Protein AF-0000000079838852 (afdb_homodimer)

Sequence (430 aa):
MKICLSNYDTIVLLPRKKFIFHYKNVRWARGRHETYLCFVVKRRVGPDSLTFDFGHLRNRNGCHVEMLFLRYLGALCPGLWGYGAAGERRLSYSITWFCSWSPCANCSIRLAQFLSQMPNLRLRIFVSRLYFCDMEDSRERDGLRMLKKAGVQITVMTYKDFFYCWQTFVARKQSNFKAWDELHQNSVRLARKLHRILQPFETEDLRDAFKLLGLMKICLSNYDTIVLLPRKKFIFHYKNVRWARGRHETYLCFVVKRRVGPDSLTFDFGHLRNRNGCHVEMLFLRYLGALCPGLWGYGAAGERRLSYSITWFCSWSPCANCSIRLAQFLSQMPNLRLRIFVSRLYFCDMEDSRERDGLRMLKKAGVQITVMTYKDFFYCWQTFVARKQSNFKAWDELHQNSVRLARKLHRILQPFETEDLRDAFKLLGL

Foldseek 3Di:
DPPPQPPDPDADFAEPVVLCLLQALDPDNPPNPKKKKKKKKWFDPDPPDIDITIHMDIDDDPRHRLVVVVVCCCVRQPQQVHPPDPPGDRGAMEMEIEISEDDALVSLVVVLVVLLVRVRYAYEYEYSYYDPVPDPPHSRLVSVLSNVVSVYHYAYDAPVNSQVSCVPRYPQPPHHDDDDPCRHVSRVVRRVSNVVSNPDDPVVCVVVVVVVVVD/DPPPFPPDVDADFAEPVVLCLLQALDPDNPPNPKKKKKKKKWFDPDPPDIDITIHMDIDDDPRHRLVVVVVCCCVNQPQQVHPPDPPGDRTAMEMEIEISEDDALVSLVVVLVVLLVRVRYAYEYEYSYYDPVPDPPHSRLVSVLSNVVSVYHYAYDAPVNSQVSCVPRYPQPPHHDDDDPCRHVSRVVRRVSNVVSNPDDPVVCVVVVVVVVVD

Structure (mmCIF, N/CA/C/O backbone):
data_AF-0000000079838852-model_v1
#
loop_
_entity.id
_entity.type
_entity.pdbx_description
1 polymer 'Activation-induced cytidine deaminase'
#
loop_
_atom_site.group_PDB
_atom_site.id
_atom_site.type_symbol
_atom_site.label_atom_id
_atom_site.label_alt_id
_atom_site.label_comp_id
_atom_site.label_asym_id
_atom_site.label_entity_id
_atom_site.label_seq_id
_atom_site.pdbx_PDB_ins_code
_atom_site.Cartn_x
_atom_site.Cartn_y
_atom_site.Cartn_z
_atom_site.occupancy
_atom_site.B_iso_or_equiv
_atom_site.auth_seq_id
_atom_site.auth_comp_id
_atom_site.auth_asym_id
_atom_site.auth_atom_id
_atom_site.pdbx_PDB_model_num
ATOM 1 N N . MET A 1 1 ? 15.312 -20.391 10.656 1 14.8 1 MET A N 1
ATOM 2 C CA . MET A 1 1 ? 15.305 -19.578 9.453 1 14.8 1 MET A CA 1
ATOM 3 C C . MET A 1 1 ? 13.992 -18.812 9.305 1 14.8 1 MET A C 1
ATOM 5 O O . MET A 1 1 ? 12.938 -19.422 9.102 1 14.8 1 MET A O 1
ATOM 9 N N . LYS A 1 2 ? 13.719 -17.828 10.188 1 20.92 2 LYS A N 1
ATOM 10 C CA . LYS A 1 2 ? 12.539 -17.016 10.438 1 20.92 2 LYS A CA 1
ATOM 11 C C . LYS A 1 2 ? 12 -16.422 9.133 1 20.92 2 LYS A C 1
ATOM 13 O O . LYS A 1 2 ? 12.742 -15.773 8.391 1 20.92 2 LYS A O 1
ATOM 18 N N . ILE A 1 3 ? 11.43 -17.203 8.359 1 24.25 3 ILE A N 1
ATOM 19 C CA . ILE A 1 3 ? 10.555 -16.578 7.371 1 24.25 3 ILE A CA 1
ATOM 20 C C . ILE A 1 3 ? 10.094 -15.211 7.879 1 24.25 3 ILE A C 1
ATOM 22 O O . ILE A 1 3 ? 9.719 -15.07 9.047 1 24.25 3 ILE A O 1
ATOM 26 N N . CYS A 1 4 ? 10.656 -14.219 7.582 1 28.41 4 CYS A N 1
ATOM 27 C CA . CYS A 1 4 ? 10.43 -12.906 8.172 1 28.41 4 CYS A CA 1
ATOM 28 C C . CYS A 1 4 ? 8.938 -12.594 8.242 1 28.41 4 CYS A C 1
ATOM 30 O O . CYS A 1 4 ? 8.383 -11.969 7.336 1 28.41 4 CYS A O 1
ATOM 32 N N . LEU A 1 5 ? 8.047 -13.672 8.422 1 31.38 5 LEU A N 1
ATOM 33 C CA . LEU A 1 5 ? 6.68 -13.516 8.914 1 31.38 5 LEU A CA 1
ATOM 34 C C . LEU A 1 5 ? 6.629 -12.539 10.078 1 31.38 5 LEU A C 1
ATOM 36 O O . LEU A 1 5 ? 7.332 -12.719 11.078 1 31.38 5 LEU A O 1
ATOM 40 N N . SER A 1 6 ? 6.66 -11.406 9.93 1 31.97 6 SER A N 1
ATOM 41 C CA . SER A 1 6 ? 6.723 -10.383 10.969 1 31.97 6 SER A CA 1
ATOM 42 C C . SER A 1 6 ? 5.766 -10.695 12.117 1 31.97 6 SER A C 1
ATOM 44 O O . SER A 1 6 ? 4.551 -10.539 11.977 1 31.97 6 SER A O 1
ATOM 46 N N . ASN A 1 7 ? 5.648 -11.961 12.523 1 35.31 7 ASN A N 1
ATOM 47 C CA . ASN A 1 7 ? 5.062 -11.805 13.844 1 35.31 7 ASN A CA 1
ATOM 48 C C . ASN A 1 7 ? 5.48 -10.484 14.484 1 35.31 7 ASN A C 1
ATOM 50 O O . ASN A 1 7 ? 4.723 -9.891 15.258 1 35.31 7 ASN A O 1
ATOM 54 N N . TYR A 1 8 ? 6.887 -10.594 15.07 1 38.03 8 TYR A N 1
ATOM 55 C CA . TYR A 1 8 ? 7.484 -9.406 15.664 1 38.03 8 TYR A CA 1
ATOM 56 C C . TYR A 1 8 ? 7.605 -8.281 14.648 1 38.03 8 TYR A C 1
ATOM 58 O O . TYR A 1 8 ? 7.68 -8.531 13.438 1 38.03 8 TYR A O 1
ATOM 66 N N . ASP A 1 9 ? 7.309 -6.945 15.023 1 53.94 9 ASP A N 1
ATOM 67 C CA . ASP A 1 9 ? 7.18 -5.57 14.547 1 53.94 9 ASP A CA 1
ATOM 68 C C . ASP A 1 9 ? 8.18 -5.281 13.43 1 53.94 9 ASP A C 1
ATOM 70 O O . ASP A 1 9 ? 8.211 -4.172 12.891 1 53.94 9 ASP A O 1
ATOM 74 N N . THR A 1 10 ? 8.984 -6.438 13.047 1 59.09 10 THR A N 1
ATOM 75 C CA . THR A 1 10 ? 10.039 -6.031 12.125 1 59.09 10 THR A CA 1
ATOM 76 C C . THR A 1 10 ? 9.844 -6.695 10.758 1 59.09 10 THR A C 1
ATOM 78 O O . THR A 1 10 ? 9.656 -7.91 10.68 1 59.09 10 THR A O 1
ATOM 81 N N . ILE A 1 11 ? 9.719 -6.059 9.672 1 69.69 11 ILE A N 1
ATOM 82 C CA . ILE A 1 11 ? 9.602 -6.52 8.297 1 69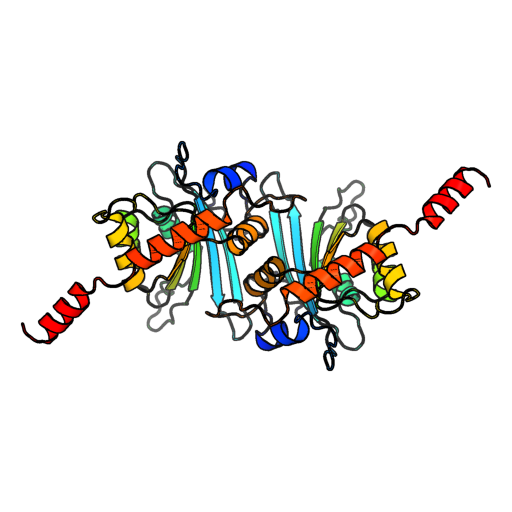.69 11 ILE A CA 1
ATOM 83 C C . ILE A 1 11 ? 10.922 -6.289 7.562 1 69.69 11 ILE A C 1
ATOM 85 O O . ILE A 1 11 ? 11.547 -5.238 7.719 1 69.69 11 ILE A O 1
ATOM 89 N N . VAL A 1 12 ? 11.344 -7.398 6.898 1 78.19 12 VAL A N 1
ATOM 90 C CA . VAL A 1 12 ? 12.484 -7.23 6.012 1 78.19 12 VAL A CA 1
ATOM 91 C C . VAL A 1 12 ? 12.016 -6.715 4.652 1 78.19 12 VAL A C 1
ATOM 93 O O . VAL A 1 12 ? 11.094 -7.277 4.055 1 78.19 12 VAL A O 1
ATOM 96 N N . LEU A 1 13 ? 12.617 -5.695 4.211 1 87.44 13 LEU A N 1
ATOM 97 C CA . LEU A 1 13 ? 12.211 -5.059 2.961 1 87.44 13 LEU A CA 1
ATOM 98 C C . LEU A 1 13 ? 13.109 -5.496 1.81 1 87.44 13 LEU A C 1
ATOM 100 O O . LEU A 1 13 ? 14.258 -5.895 2.027 1 87.44 13 LEU A O 1
ATOM 104 N N . LEU A 1 14 ? 12.547 -5.512 0.671 1 92.06 14 LEU A N 1
ATOM 105 C CA . LEU A 1 14 ? 13.273 -5.812 -0.558 1 92.06 14 LEU A CA 1
ATOM 106 C C . LEU A 1 14 ? 14.195 -4.656 -0.941 1 92.06 14 LEU A C 1
ATOM 108 O O . LEU A 1 14 ? 13.766 -3.502 -0.978 1 92.06 14 LEU A O 1
ATOM 112 N N . PRO A 1 15 ? 15.508 -4.949 -1.166 1 91.12 15 PRO A N 1
ATOM 113 C CA . PRO A 1 15 ? 16.375 -3.871 -1.651 1 91.12 15 PRO A CA 1
ATOM 114 C C . PRO A 1 15 ? 15.883 -3.268 -2.965 1 91.12 15 PRO A C 1
ATOM 116 O O . PRO A 1 15 ? 15.375 -3.986 -3.83 1 91.12 15 PRO A O 1
ATOM 119 N N . ARG A 1 16 ? 16.172 -1.96 -3.178 1 93.31 16 ARG A N 1
ATOM 120 C CA . ARG A 1 16 ? 15.688 -1.196 -4.324 1 93.31 16 ARG A CA 1
ATOM 121 C C . ARG A 1 16 ? 16.156 -1.813 -5.633 1 93.31 16 ARG A C 1
ATOM 123 O O . ARG A 1 16 ? 15.359 -2.055 -6.539 1 93.31 16 ARG A O 1
ATOM 130 N N . LYS A 1 17 ? 17.391 -2.096 -5.738 1 93.81 17 LYS A N 1
ATOM 131 C CA . LYS A 1 17 ? 17.969 -2.598 -6.98 1 93.81 17 LYS A CA 1
ATOM 132 C C . LYS A 1 17 ? 17.406 -3.971 -7.336 1 93.81 17 LYS A C 1
ATOM 134 O O . LYS A 1 17 ? 17.172 -4.266 -8.508 1 93.81 17 LYS A O 1
ATOM 139 N N . LYS A 1 18 ? 17.234 -4.777 -6.332 1 94.31 18 LYS A N 1
ATOM 140 C CA . LYS A 1 18 ? 16.688 -6.109 -6.57 1 94.31 18 LYS A CA 1
ATOM 141 C C . LYS A 1 18 ? 15.242 -6.031 -7.07 1 94.31 18 LYS A C 1
ATOM 143 O O . LYS A 1 18 ? 14.859 -6.754 -7.992 1 94.31 18 LYS A O 1
ATOM 148 N N . PHE A 1 19 ? 14.547 -5.156 -6.457 1 96.75 19 PHE A N 1
ATOM 149 C CA . PHE A 1 19 ? 13.164 -5.004 -6.895 1 96.75 19 PHE A CA 1
ATOM 150 C C . PHE A 1 19 ? 13.109 -4.555 -8.352 1 96.75 19 PHE A C 1
ATOM 152 O O . PHE A 1 19 ? 12.422 -5.172 -9.172 1 96.75 19 PHE A O 1
ATOM 159 N N . ILE A 1 20 ? 13.836 -3.504 -8.664 1 96.75 20 ILE A N 1
ATOM 160 C CA . ILE A 1 20 ? 13.789 -2.945 -10.016 1 96.75 20 ILE A CA 1
ATOM 161 C C . ILE A 1 20 ? 14.258 -3.994 -11.023 1 96.75 20 ILE A C 1
ATOM 163 O O . ILE A 1 20 ? 13.602 -4.215 -12.047 1 96.75 20 ILE A O 1
ATOM 167 N N . PHE A 1 21 ? 15.258 -4.676 -10.695 1 97.06 21 PHE A N 1
ATOM 168 C CA . PHE A 1 21 ? 15.82 -5.637 -11.633 1 97.06 21 PHE A CA 1
ATOM 169 C C . PHE A 1 21 ? 14.852 -6.789 -11.883 1 97.06 21 PHE A C 1
ATOM 171 O O . PHE A 1 21 ? 14.578 -7.137 -13.031 1 97.06 21 PHE A O 1
ATOM 178 N N . HIS A 1 22 ? 14.297 -7.324 -10.875 1 97.19 22 HIS A N 1
ATOM 179 C CA . HIS A 1 22 ? 13.539 -8.562 -11.016 1 97.19 22 HIS A CA 1
ATOM 180 C C . HIS A 1 22 ? 12.086 -8.289 -11.391 1 97.19 22 HIS A C 1
ATOM 182 O O . HIS A 1 22 ? 11.422 -9.141 -11.992 1 97.19 22 HIS A O 1
ATOM 188 N N . TYR A 1 23 ? 11.57 -7.094 -11.156 1 97.94 23 TYR A N 1
ATOM 189 C CA . TYR A 1 23 ? 10.164 -6.828 -11.422 1 97.94 23 TYR A CA 1
ATOM 190 C C . TYR A 1 23 ? 9.992 -6.055 -12.727 1 97.94 23 TYR A C 1
ATOM 192 O O . TYR A 1 23 ? 8.875 -5.914 -13.227 1 97.94 23 TYR A O 1
ATOM 200 N N . LYS A 1 24 ? 11.047 -5.578 -13.266 1 97.69 24 LYS A N 1
ATOM 201 C CA . LYS A 1 24 ? 10.914 -4.875 -14.531 1 97.69 24 LYS A CA 1
ATOM 202 C C . LYS A 1 24 ? 10.273 -5.766 -15.594 1 97.69 24 LYS A C 1
ATOM 204 O O . LYS A 1 24 ? 10.758 -6.867 -15.859 1 97.69 24 LYS A O 1
ATOM 209 N N . ASN A 1 25 ? 9.18 -5.25 -16.156 1 97.75 25 ASN A N 1
ATOM 210 C CA . ASN A 1 25 ? 8.391 -6.078 -17.062 1 97.75 25 ASN A CA 1
ATOM 211 C C . ASN A 1 25 ? 8.914 -5.996 -18.5 1 97.75 25 ASN A C 1
ATOM 213 O O . ASN A 1 25 ? 8.133 -5.793 -19.438 1 97.75 25 ASN A O 1
ATOM 217 N N . VAL A 1 26 ? 10.148 -6.234 -18.625 1 94.75 26 VAL A N 1
ATOM 218 C CA . VAL A 1 26 ? 10.773 -6.18 -19.938 1 94.75 26 VAL A CA 1
ATOM 219 C C . VAL A 1 26 ? 10.422 -7.43 -20.734 1 94.75 26 VAL A C 1
ATOM 221 O O . VAL A 1 26 ? 10.109 -8.477 -20.156 1 94.75 26 VAL A O 1
ATOM 224 N N . ARG A 1 27 ? 10.469 -7.32 -22.016 1 87.88 27 ARG A N 1
ATOM 225 C CA . ARG A 1 27 ? 10.125 -8.422 -22.906 1 87.88 27 ARG A CA 1
ATOM 226 C C . ARG A 1 27 ? 11.117 -9.57 -22.766 1 87.88 27 ARG A C 1
ATOM 228 O O . ARG A 1 27 ? 10.719 -10.734 -22.688 1 87.88 27 ARG A O 1
ATOM 235 N N . TRP A 1 28 ? 12.383 -9.211 -22.828 1 87.12 28 TRP A N 1
ATOM 236 C CA . TRP A 1 28 ? 13.438 -10.211 -22.703 1 87.12 28 TRP A CA 1
ATOM 237 C C . TRP A 1 28 ? 14.141 -10.086 -21.359 1 87.12 2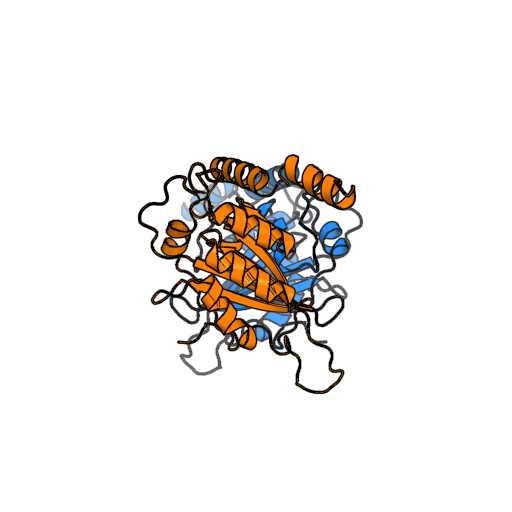8 TRP A C 1
ATOM 239 O O . TRP A 1 28 ? 15.102 -9.328 -21.219 1 87.12 28 TRP A O 1
ATOM 249 N N . ALA A 1 29 ? 13.672 -10.758 -20.438 1 89.19 29 ALA A N 1
ATOM 250 C CA . ALA A 1 29 ? 14.172 -10.695 -19.078 1 89.19 29 ALA A CA 1
ATOM 251 C C . ALA A 1 29 ? 15.328 -11.68 -18.859 1 89.19 29 ALA A C 1
ATOM 253 O O . ALA A 1 29 ? 15.227 -12.609 -18.062 1 89.19 29 ALA A O 1
ATOM 254 N N . ARG A 1 30 ? 16.422 -11.375 -19.422 1 88.44 30 ARG A N 1
ATOM 255 C CA . ARG A 1 30 ? 17.594 -12.234 -19.328 1 88.44 30 ARG A CA 1
ATOM 256 C C . ARG A 1 30 ? 18.297 -12.062 -18 1 88.44 30 ARG A C 1
ATOM 258 O O . ARG A 1 30 ? 18.344 -10.961 -17.453 1 88.44 30 ARG A O 1
ATOM 265 N N . GLY A 1 31 ? 18.797 -13.062 -17.422 1 90.31 31 GLY A N 1
ATOM 266 C CA . GLY A 1 31 ? 19.656 -13.008 -16.25 1 90.31 31 GLY A CA 1
ATOM 267 C C . GLY A 1 31 ? 18.859 -13.016 -14.945 1 90.31 31 GLY A C 1
ATOM 268 O O . GLY A 1 31 ? 19.438 -12.875 -13.867 1 90.31 31 GLY A O 1
ATOM 269 N N . ARG A 1 32 ? 17.594 -13.094 -15.039 1 90.12 32 ARG A N 1
ATOM 270 C CA . ARG A 1 32 ? 16.75 -13.086 -13.844 1 90.12 32 ARG A CA 1
ATOM 271 C C . ARG A 1 32 ? 16.516 -14.508 -13.336 1 90.12 32 ARG A C 1
ATOM 273 O O . ARG A 1 32 ? 15.414 -15.047 -13.461 1 90.12 32 ARG A O 1
ATOM 280 N N . HIS A 1 33 ? 17.438 -15.008 -12.516 1 89 33 HIS A N 1
ATOM 281 C CA . HIS A 1 33 ? 17.422 -16.391 -12.047 1 89 33 HIS A CA 1
ATOM 282 C C . HIS A 1 33 ? 16.609 -16.531 -10.766 1 89 33 HIS A C 1
ATOM 284 O O . HIS A 1 33 ? 16.359 -17.641 -10.305 1 89 33 HIS A O 1
ATOM 290 N N . GLU A 1 34 ? 16.25 -15.414 -10.266 1 93.19 34 GLU A N 1
ATOM 291 C CA . GLU A 1 34 ? 15.438 -15.414 -9.055 1 93.19 34 GLU A CA 1
ATOM 292 C C . GLU A 1 34 ? 14.016 -14.953 -9.344 1 93.19 34 GLU A C 1
ATOM 294 O O . GLU A 1 34 ? 13.797 -14.062 -10.164 1 93.19 34 GLU A O 1
ATOM 299 N N . THR A 1 35 ? 13.109 -15.695 -8.75 1 95.81 35 THR A N 1
ATOM 300 C CA . THR A 1 35 ? 11.711 -15.281 -8.805 1 95.81 35 THR A CA 1
ATOM 301 C C . THR A 1 35 ? 11.258 -14.742 -7.449 1 95.81 35 THR A C 1
ATOM 303 O O . THR A 1 35 ? 11.438 -15.398 -6.422 1 95.81 35 THR A O 1
ATOM 306 N N . TYR A 1 36 ? 10.719 -13.547 -7.527 1 96.75 36 TYR A N 1
ATOM 307 C CA . TYR A 1 36 ? 10.289 -12.883 -6.297 1 96.75 36 TYR A CA 1
ATOM 308 C C . TYR A 1 36 ? 8.773 -12.883 -6.184 1 96.75 36 TYR A C 1
ATOM 310 O O . TYR A 1 36 ? 8.07 -12.773 -7.191 1 96.75 36 TYR A O 1
ATOM 318 N N . LEU A 1 37 ? 8.312 -13.023 -4.922 1 97 37 LEU A N 1
ATOM 319 C CA . LEU A 1 37 ? 6.898 -13 -4.574 1 97 37 LEU A CA 1
ATOM 320 C C . LEU A 1 37 ? 6.652 -12.125 -3.354 1 97 37 LEU A C 1
ATOM 322 O O . LEU A 1 37 ? 7.066 -12.469 -2.242 1 97 37 LEU A O 1
ATOM 326 N N . CYS A 1 38 ? 6.086 -10.906 -3.588 1 95.62 38 CYS A N 1
ATOM 327 C CA . CYS A 1 38 ? 5.57 -10.102 -2.49 1 95.62 38 CYS A CA 1
ATOM 328 C C . CYS A 1 38 ? 4.125 -10.469 -2.174 1 95.62 38 CYS A C 1
ATOM 330 O O . CYS A 1 38 ? 3.344 -10.766 -3.08 1 95.62 38 CYS A O 1
ATOM 332 N N . PHE A 1 39 ? 3.791 -10.461 -0.847 1 94.19 39 PHE A N 1
ATOM 333 C CA . PHE A 1 39 ? 2.443 -10.93 -0.539 1 94.19 39 PHE A CA 1
ATOM 334 C C . PHE A 1 39 ? 1.817 -10.086 0.562 1 94.19 39 PHE A C 1
ATOM 336 O O . PHE A 1 39 ? 2.527 -9.492 1.379 1 94.19 39 PHE A O 1
ATOM 343 N N . VAL A 1 40 ? 0.537 -10.023 0.488 1 90.62 40 VAL A N 1
ATOM 344 C CA . VAL A 1 40 ? -0.306 -9.484 1.552 1 90.62 40 VAL A CA 1
ATOM 345 C C . VAL A 1 40 ? -1.332 -10.531 1.977 1 90.62 40 VAL A C 1
ATOM 347 O O . VAL A 1 40 ? -1.985 -11.148 1.132 1 90.62 40 VAL A O 1
ATOM 350 N N . VAL A 1 41 ? -1.404 -10.805 3.254 1 90.38 41 VAL A N 1
ATOM 351 C CA . VAL A 1 41 ? -2.389 -11.711 3.832 1 90.38 41 VAL A CA 1
ATOM 352 C C . VAL A 1 41 ? -3.377 -10.922 4.691 1 90.38 41 VAL A C 1
ATOM 354 O O . VAL A 1 41 ? -2.977 -10.211 5.613 1 90.38 41 VAL A O 1
ATOM 357 N N . LYS A 1 42 ? -4.598 -11.07 4.332 1 87.5 42 LYS A N 1
ATOM 358 C CA . LYS A 1 42 ? -5.629 -10.352 5.07 1 87.5 42 LYS A CA 1
ATOM 359 C C . LYS A 1 42 ? -6.672 -11.312 5.641 1 87.5 42 LYS A C 1
ATOM 361 O O . LYS A 1 42 ? -7.047 -12.289 4.988 1 87.5 42 LYS A O 1
ATOM 366 N N . ARG A 1 43 ? -7.137 -10.969 6.84 1 87.69 43 ARG A N 1
ATOM 367 C CA . ARG A 1 43 ? -8.242 -11.672 7.473 1 87.69 43 ARG A CA 1
ATOM 368 C C . ARG A 1 43 ? -9.242 -10.688 8.078 1 87.69 43 ARG A C 1
ATOM 370 O O . ARG A 1 43 ? -8.867 -9.82 8.875 1 87.69 43 ARG A O 1
ATOM 377 N N . ARG A 1 44 ? -10.414 -10.898 7.73 1 82.19 44 ARG A N 1
ATOM 378 C CA . ARG A 1 44 ? -11.461 -10.07 8.312 1 82.19 44 ARG A CA 1
ATOM 379 C C . ARG A 1 44 ? -11.828 -10.547 9.711 1 82.19 44 ARG A C 1
ATOM 381 O O . ARG A 1 44 ? -12.062 -11.742 9.922 1 82.19 44 ARG A O 1
ATOM 388 N N . VAL A 1 45 ? -11.734 -9.672 10.664 1 81.25 45 VAL A N 1
ATOM 389 C CA . VAL A 1 45 ? -12.078 -9.992 12.047 1 81.25 45 VAL A CA 1
ATOM 390 C C . VAL A 1 45 ? -13.461 -9.438 12.375 1 81.25 45 VAL A C 1
ATOM 392 O O . VAL A 1 45 ? -14.172 -9.977 13.234 1 81.25 45 VAL A O 1
ATOM 395 N N . GLY A 1 46 ? -13.867 -8.352 11.75 1 78 46 GLY A N 1
ATOM 396 C CA . GLY A 1 46 ? -15.164 -7.707 11.875 1 78 46 GLY A CA 1
ATOM 397 C C . GLY A 1 46 ? -15.57 -6.938 10.633 1 78 46 GLY A C 1
ATOM 398 O O . GLY A 1 46 ? -14.914 -7.031 9.594 1 78 46 GLY A O 1
ATOM 399 N N . PRO A 1 47 ? -16.719 -6.289 10.719 1 73.75 47 PRO A N 1
ATOM 400 C CA . PRO A 1 47 ? -17.203 -5.582 9.531 1 73.75 47 PRO A CA 1
ATOM 401 C C . PRO A 1 47 ? -16.203 -4.551 9.008 1 73.75 47 PRO A C 1
ATOM 403 O O . PRO A 1 47 ? -16.078 -4.371 7.793 1 73.75 47 PRO A O 1
ATOM 406 N N . ASP A 1 48 ? -15.516 -3.916 9.961 1 72.06 48 ASP A N 1
ATOM 407 C CA . ASP A 1 48 ? -14.578 -2.881 9.547 1 72.06 48 ASP A CA 1
ATOM 408 C C . ASP A 1 48 ? -13.211 -3.092 10.18 1 72.06 48 ASP A C 1
ATOM 410 O O . ASP A 1 48 ? -12.469 -2.131 10.414 1 72.06 48 ASP A O 1
ATOM 414 N N . SER A 1 49 ? -13 -4.32 10.5 1 75.81 49 SER A N 1
ATOM 415 C CA . SER A 1 49 ? -11.711 -4.605 11.125 1 75.81 49 SER A CA 1
ATOM 416 C C . SER A 1 49 ? -11.039 -5.816 10.484 1 75.81 49 SER A C 1
ATOM 418 O O . SER A 1 49 ? -11.711 -6.785 10.125 1 75.81 49 SER A O 1
ATOM 420 N N . LEU A 1 50 ? -9.789 -5.609 10.289 1 76.5 50 LEU A N 1
ATOM 421 C CA . LEU A 1 50 ? -9.047 -6.715 9.688 1 76.5 50 LEU A CA 1
ATOM 422 C C . LEU A 1 50 ? -7.652 -6.824 10.297 1 76.5 50 LEU A C 1
ATOM 424 O O . LEU A 1 50 ? -7.168 -5.883 10.922 1 76.5 50 LEU A O 1
ATOM 428 N N . THR A 1 51 ? -7.168 -8.062 10.188 1 76.19 51 THR A N 1
ATOM 429 C CA . THR A 1 51 ? -5.738 -8.25 10.406 1 76.19 51 THR A CA 1
ATOM 430 C C . THR A 1 51 ? -5.004 -8.398 9.078 1 76.19 51 THR A C 1
ATOM 432 O O . THR A 1 51 ? -5.605 -8.766 8.07 1 76.19 51 THR A O 1
ATOM 435 N N . PHE A 1 52 ? -3.834 -7.93 9.094 1 77.69 52 PHE A N 1
ATOM 436 C CA . PHE A 1 52 ? -3.082 -8.109 7.859 1 77.69 52 PHE A CA 1
ATOM 437 C C . PHE A 1 52 ? -1.616 -8.398 8.156 1 77.69 52 PHE A C 1
ATOM 439 O O . PHE A 1 52 ? -1.1 -8.008 9.203 1 77.69 52 PHE A O 1
ATOM 446 N N . ASP A 1 53 ? -1.055 -9.195 7.305 1 79.94 53 ASP A N 1
ATOM 447 C CA . ASP A 1 53 ? 0.371 -9.508 7.25 1 79.94 53 ASP A CA 1
ATOM 448 C C . ASP A 1 53 ? 0.91 -9.359 5.832 1 79.94 53 ASP A C 1
ATOM 450 O O . ASP A 1 53 ? 0.149 -9.422 4.863 1 79.94 53 ASP A O 1
ATOM 454 N N . PHE A 1 54 ? 2.184 -8.938 5.77 1 85.44 54 PHE A N 1
ATOM 455 C CA . PHE A 1 54 ? 2.766 -8.844 4.438 1 85.44 54 PHE A CA 1
ATOM 456 C C . PHE A 1 54 ? 4.25 -9.188 4.469 1 85.44 54 PHE A C 1
ATOM 458 O O . PHE A 1 54 ? 4.855 -9.242 5.543 1 85.44 54 PHE A O 1
ATOM 465 N N . GLY A 1 55 ? 4.785 -9.477 3.375 1 88.19 55 GLY A N 1
ATOM 466 C CA . GLY A 1 55 ? 6.191 -9.82 3.223 1 88.19 55 GLY A CA 1
ATOM 467 C C . GLY A 1 55 ? 6.566 -10.18 1.798 1 88.19 55 GLY A C 1
ATOM 468 O O . GLY A 1 55 ? 5.84 -9.852 0.857 1 88.19 55 GLY A O 1
ATOM 469 N N . HIS A 1 56 ? 7.77 -10.656 1.686 1 92.19 56 HIS A N 1
ATOM 470 C CA . HIS A 1 56 ? 8.219 -11.133 0.381 1 92.19 56 HIS A CA 1
ATOM 471 C C . HIS A 1 56 ? 9.062 -12.391 0.514 1 92.19 56 HIS A C 1
ATOM 473 O O . HIS A 1 56 ? 9.602 -12.672 1.587 1 92.19 56 HIS A O 1
ATOM 479 N N . LEU A 1 57 ? 9.047 -13.188 -0.551 1 93.38 57 LEU A N 1
ATOM 480 C CA . LEU A 1 57 ? 9.836 -14.414 -0.671 1 93.38 57 LEU A CA 1
ATOM 481 C C . LEU A 1 57 ? 10.539 -14.477 -2.021 1 93.38 57 LEU A C 1
ATOM 483 O O . LEU A 1 57 ? 10.211 -13.711 -2.936 1 93.38 57 LEU A O 1
ATOM 487 N N . ARG A 1 58 ? 11.562 -15.234 -2.086 1 94.56 58 ARG A N 1
ATOM 488 C CA . ARG A 1 58 ? 12.203 -15.594 -3.348 1 94.56 58 ARG A CA 1
ATOM 489 C C . ARG A 1 58 ? 12.477 -17.094 -3.41 1 94.56 58 ARG A C 1
ATOM 491 O O . ARG A 1 58 ? 12.555 -17.766 -2.377 1 94.56 58 ARG A O 1
ATOM 498 N N . ASN A 1 59 ? 12.539 -17.609 -4.656 1 93.75 59 ASN A N 1
ATOM 499 C CA . ASN A 1 59 ? 12.867 -19.016 -4.785 1 93.75 59 ASN A CA 1
ATOM 500 C C . ASN A 1 59 ? 14.195 -19.359 -4.113 1 93.75 59 ASN A C 1
ATOM 502 O O . ASN A 1 59 ? 15.062 -18.5 -3.994 1 93.75 59 ASN A O 1
ATOM 506 N N . ARG A 1 60 ? 14.203 -20.562 -3.549 1 90.38 60 ARG A N 1
ATOM 507 C CA . ARG A 1 60 ? 15.391 -21.031 -2.852 1 90.38 60 ARG A CA 1
ATOM 508 C C . ARG A 1 60 ? 15.664 -22.5 -3.164 1 90.38 60 ARG A C 1
ATOM 510 O O . ARG A 1 60 ? 14.75 -23.328 -3.125 1 90.38 60 ARG A O 1
ATOM 517 N N . ASN A 1 61 ? 16.938 -22.766 -3.371 1 85.62 61 ASN A N 1
ATOM 518 C CA . ASN A 1 61 ? 17.438 -24.141 -3.414 1 85.62 61 ASN A CA 1
ATOM 519 C C . ASN A 1 61 ? 16.531 -25.031 -4.266 1 85.62 61 ASN A C 1
ATOM 521 O O . ASN A 1 61 ? 16.125 -26.109 -3.832 1 85.62 61 ASN A O 1
ATOM 525 N N . GLY A 1 62 ? 16.125 -24.594 -5.391 1 86.88 62 GLY A N 1
ATOM 526 C CA . GLY A 1 62 ? 15.344 -25.422 -6.293 1 86.88 62 GLY A CA 1
ATOM 527 C C . GLY A 1 62 ? 13.859 -25.422 -5.98 1 86.88 62 GLY A C 1
ATOM 528 O O . GLY A 1 62 ? 13.07 -26.062 -6.684 1 86.88 62 GLY A O 1
ATOM 529 N N . CYS A 1 63 ? 13.477 -24.844 -4.914 1 92.81 63 CYS A N 1
ATOM 530 C CA . CYS A 1 63 ? 12.062 -24.703 -4.578 1 92.81 63 CYS A CA 1
ATOM 531 C C . CYS A 1 63 ? 11.484 -23.422 -5.156 1 92.81 63 CYS A C 1
ATOM 533 O O . CYS A 1 63 ? 11.992 -22.328 -4.895 1 92.81 63 CYS A O 1
ATOM 535 N N . HIS A 1 64 ? 10.469 -23.625 -5.953 1 97.38 64 HIS A N 1
ATOM 536 C CA . HIS A 1 64 ? 9.812 -22.453 -6.52 1 97.38 64 HIS A CA 1
ATOM 537 C C . HIS A 1 64 ? 9.094 -21.641 -5.441 1 97.38 64 HIS A C 1
ATOM 539 O O . HIS A 1 64 ? 8.625 -22.203 -4.449 1 97.38 64 HIS A O 1
ATOM 545 N N . VAL A 1 65 ? 9.07 -20.359 -5.672 1 97.25 65 VAL A N 1
ATOM 546 C CA . VAL A 1 65 ? 8.641 -19.438 -4.621 1 97.25 65 VAL A CA 1
ATOM 547 C C . VAL A 1 65 ? 7.176 -19.703 -4.273 1 97.25 65 VAL A C 1
ATOM 549 O O . VAL A 1 65 ? 6.77 -19.562 -3.115 1 97.25 65 VAL A O 1
ATOM 552 N N . GLU A 1 66 ? 6.375 -20.109 -5.285 1 97.62 66 GLU A N 1
ATOM 553 C CA . GLU A 1 66 ? 4.969 -20.438 -5.051 1 97.62 66 GLU A CA 1
ATOM 554 C C . GLU A 1 66 ? 4.82 -21.578 -4.047 1 97.62 66 GLU A C 1
ATOM 556 O O . GLU A 1 66 ? 3.992 -21.5 -3.137 1 97.62 66 GLU A O 1
ATOM 561 N N . MET A 1 67 ? 5.672 -22.562 -4.223 1 97.12 67 MET A N 1
ATOM 562 C CA . MET A 1 67 ? 5.645 -23.719 -3.322 1 97.12 67 MET A CA 1
ATOM 563 C C . MET A 1 67 ? 6.191 -23.344 -1.949 1 97.12 67 MET A C 1
ATOM 565 O O . MET A 1 67 ? 5.695 -23.828 -0.928 1 97.12 67 MET A O 1
ATOM 569 N N . LEU A 1 68 ? 7.18 -22.578 -1.981 1 95.25 68 LEU A N 1
ATOM 570 C CA . LEU A 1 68 ? 7.734 -22.094 -0.718 1 95.25 68 LEU A CA 1
ATOM 571 C C . LEU A 1 68 ? 6.68 -21.344 0.09 1 95.25 68 LEU A C 1
ATOM 573 O O . LEU A 1 68 ? 6.574 -21.531 1.305 1 95.25 68 LEU A O 1
ATOM 577 N N . PHE A 1 69 ? 5.895 -20.516 -0.512 1 96 69 PHE A N 1
ATOM 578 C CA . PHE A 1 69 ? 4.832 -19.797 0.174 1 96 69 PHE A CA 1
ATOM 579 C C . PHE A 1 69 ? 3.848 -20.75 0.823 1 96 69 PHE A C 1
ATOM 581 O O . PHE A 1 69 ? 3.439 -20.562 1.969 1 96 69 PHE A O 1
ATOM 588 N N . LEU A 1 70 ? 3.514 -21.781 0.054 1 95.5 70 LEU A N 1
ATOM 589 C CA . LEU A 1 70 ? 2.551 -22.75 0.58 1 95.5 70 LEU A CA 1
ATOM 590 C C . LEU A 1 70 ? 3.08 -23.406 1.851 1 95.5 70 LEU A C 1
ATOM 592 O O . LEU A 1 70 ? 2.307 -23.719 2.754 1 95.5 70 LEU A O 1
ATOM 596 N N . ARG A 1 71 ? 4.359 -23.484 1.934 1 92.31 71 ARG A N 1
ATOM 597 C CA . ARG A 1 71 ? 4.957 -24.062 3.131 1 92.31 71 ARG A CA 1
ATOM 598 C C . ARG A 1 71 ? 4.762 -23.156 4.34 1 92.31 71 ARG A C 1
ATOM 600 O O . ARG A 1 71 ? 4.699 -23.625 5.477 1 92.31 71 ARG A O 1
ATOM 607 N N . TYR A 1 72 ? 4.652 -21.906 4.094 1 91.19 72 TYR A N 1
ATOM 608 C CA . TYR A 1 72 ? 4.527 -20.938 5.18 1 91.19 72 TYR A CA 1
ATOM 609 C C . TYR A 1 72 ? 3.064 -20.594 5.445 1 91.19 72 TYR A C 1
ATOM 611 O O . TYR A 1 72 ? 2.756 -19.812 6.348 1 91.19 72 TYR A O 1
ATOM 619 N N . LEU A 1 73 ? 2.178 -21.188 4.727 1 93.31 73 LEU A N 1
ATOM 620 C CA . LEU A 1 73 ? 0.771 -20.812 4.777 1 93.31 73 LEU A CA 1
ATOM 621 C C . LEU A 1 73 ? 0.198 -21.031 6.172 1 93.31 73 LEU A C 1
ATOM 623 O O . LEU A 1 73 ? -0.574 -20.203 6.668 1 93.31 73 LEU A O 1
ATOM 627 N N . GLY A 1 74 ? 0.565 -22.109 6.824 1 87.69 74 GLY A N 1
ATOM 628 C CA . GLY A 1 74 ? 0.085 -22.375 8.172 1 87.69 74 GLY A CA 1
ATOM 629 C C . GLY A 1 74 ? 0.465 -21.297 9.172 1 87.69 74 GLY A C 1
ATOM 630 O O . GLY A 1 74 ? -0.334 -20.938 10.039 1 87.69 74 GLY A O 1
ATOM 631 N N . ALA A 1 75 ? 1.672 -20.812 9.039 1 86.62 75 ALA A N 1
ATOM 632 C CA . ALA A 1 75 ? 2.146 -19.75 9.938 1 86.62 75 ALA A CA 1
ATOM 633 C C . ALA A 1 75 ? 1.515 -18.406 9.594 1 86.62 75 ALA A C 1
ATOM 635 O O . ALA A 1 75 ? 1.201 -17.625 10.477 1 86.62 75 ALA A O 1
ATOM 636 N N . LEU A 1 76 ? 1.257 -18.188 8.336 1 88 76 LEU A N 1
ATOM 637 C CA . LEU A 1 76 ? 0.743 -16.906 7.855 1 88 76 LEU A CA 1
ATOM 638 C C . LEU A 1 76 ? -0.765 -16.812 8.062 1 88 76 LEU A C 1
ATOM 640 O O . LEU A 1 76 ? -1.313 -15.719 8.172 1 88 76 LEU A O 1
ATOM 644 N N . CYS A 1 77 ? -1.364 -18 8.109 1 90.62 77 CYS A N 1
ATOM 645 C CA . CYS A 1 77 ? -2.818 -18.062 8.227 1 90.62 77 CYS A CA 1
ATOM 646 C C . CYS A 1 77 ? -3.24 -19.016 9.336 1 90.62 77 CYS A C 1
ATOM 648 O O . CYS A 1 77 ? -3.857 -20.047 9.07 1 90.62 77 CYS A O 1
ATOM 650 N N . PRO A 1 78 ? -3.025 -18.609 10.531 1 88.19 78 PRO A N 1
ATOM 651 C CA . PRO A 1 78 ? -3.467 -19.469 11.625 1 88.19 78 PRO A CA 1
ATOM 652 C C . PRO A 1 78 ? -4.973 -19.719 11.617 1 88.19 78 PRO A C 1
ATOM 654 O O . PRO A 1 78 ? -5.75 -18.781 11.398 1 88.19 78 PRO A O 1
ATOM 657 N N . GLY A 1 79 ? -5.344 -21 11.805 1 90.12 79 GLY A N 1
ATOM 658 C CA . GLY A 1 79 ? -6.754 -21.359 11.867 1 90.12 79 GLY A CA 1
ATOM 659 C C . GLY A 1 79 ? -7.359 -21.641 10.5 1 90.12 79 GLY A C 1
ATOM 660 O O . GLY A 1 79 ? -8.555 -21.922 10.398 1 90.12 79 GLY A O 1
ATOM 661 N N . LEU A 1 80 ? -6.5 -21.547 9.508 1 92.31 80 LEU A N 1
ATOM 662 C CA . LEU A 1 80 ? -6.977 -21.797 8.148 1 92.31 80 LEU A CA 1
ATOM 663 C C . LEU A 1 80 ? -7.562 -23.188 8.023 1 92.31 80 LEU A C 1
ATOM 665 O O . LEU A 1 80 ? -8.578 -23.391 7.355 1 92.31 80 LEU A O 1
ATOM 669 N N . TRP A 1 81 ? -6.93 -24.109 8.719 1 91.31 81 TRP A N 1
ATOM 670 C CA . TRP A 1 81 ? -7.348 -25.5 8.648 1 91.31 81 TRP A CA 1
ATOM 671 C C . TRP A 1 81 ? -8.25 -25.859 9.82 1 91.31 81 TRP A C 1
ATOM 673 O O . TRP A 1 81 ? -8.625 -27.016 9.992 1 91.31 81 TRP A O 1
ATOM 683 N N . GLY A 1 82 ? -8.586 -24.906 10.578 1 87.38 82 GLY A N 1
ATOM 684 C CA . GLY A 1 82 ? -9.328 -25.188 11.797 1 87.38 82 GLY A CA 1
ATOM 685 C C . GLY A 1 82 ? -8.445 -25.609 12.953 1 87.38 82 GLY A C 1
ATOM 686 O O . GLY A 1 82 ? -7.242 -25.812 12.781 1 87.38 82 GLY A O 1
ATOM 687 N N . TYR A 1 83 ? -9.102 -25.594 14.227 1 78.12 83 TYR A N 1
ATOM 688 C CA . TYR A 1 83 ? -8.359 -25.984 15.414 1 78.12 83 TYR A CA 1
ATOM 689 C C . TYR A 1 83 ? -8.711 -27.406 15.836 1 78.12 83 TYR A C 1
ATOM 691 O O . TYR A 1 83 ? -8.336 -27.859 16.922 1 78.12 83 TYR A O 1
ATOM 699 N N . GLY A 1 84 ? -9.188 -28.188 14.969 1 70.25 84 GLY A N 1
ATOM 700 C CA . GLY A 1 84 ? -9.43 -29.594 15.227 1 70.25 84 GLY A CA 1
ATOM 701 C C . GLY A 1 84 ? -10.766 -29.875 15.883 1 70.25 84 GLY A C 1
ATOM 702 O O . GLY A 1 84 ? -11.156 -31.031 16.062 1 70.25 84 GLY A O 1
ATOM 703 N N . ALA A 1 85 ? -11.344 -28.875 16.453 1 64.94 85 ALA A N 1
ATOM 704 C CA . ALA A 1 85 ? -12.609 -29.188 17.125 1 64.94 85 ALA A CA 1
ATOM 705 C C . ALA A 1 85 ? -13.742 -29.328 16.109 1 64.94 85 ALA A C 1
ATOM 707 O O . ALA A 1 85 ? -13.82 -28.547 15.141 1 64.94 85 ALA A O 1
ATOM 708 N N . ALA A 1 86 ? -14.344 -30.391 16.297 1 64.31 86 ALA A N 1
ATOM 709 C CA . ALA A 1 86 ? -15.516 -30.641 15.453 1 64.31 86 ALA A CA 1
ATOM 710 C C . ALA A 1 86 ? -16.453 -29.438 15.43 1 64.31 86 ALA A C 1
ATOM 712 O O . ALA A 1 86 ? -16.75 -28.859 16.484 1 64.31 86 ALA A O 1
ATOM 713 N N . GLY A 1 87 ? -16.812 -28.906 14.172 1 66.94 87 GLY A N 1
ATOM 714 C CA . GLY A 1 87 ? -17.734 -27.797 14.039 1 66.94 87 GLY A CA 1
ATOM 715 C C . GLY A 1 87 ? -17.062 -26.453 14.07 1 66.94 87 GLY A C 1
ATOM 716 O O . GLY A 1 87 ? -17.719 -25.406 14.07 1 66.94 87 GLY A O 1
ATOM 717 N N . GLU A 1 88 ? -15.797 -26.516 14.297 1 72.38 88 GLU A N 1
ATOM 718 C CA . GLU A 1 88 ? -15.109 -25.234 14.391 1 72.38 88 GLU A CA 1
ATOM 719 C C . GLU A 1 88 ? -15.047 -24.547 13.031 1 72.38 88 GLU A C 1
ATOM 721 O O . GLU A 1 88 ? -14.781 -25.188 12.016 1 72.38 88 GLU A O 1
ATOM 726 N N . ARG A 1 89 ? -15.422 -23.406 13.117 1 80.25 89 ARG A N 1
ATOM 727 C CA . ARG A 1 89 ? -15.438 -22.594 11.898 1 80.25 89 ARG A CA 1
ATOM 728 C C . ARG A 1 89 ? -14.023 -22.234 11.469 1 80.25 89 ARG A C 1
ATOM 730 O O . ARG A 1 89 ? -13.234 -21.719 12.266 1 80.25 89 ARG A O 1
ATOM 737 N N . ARG A 1 90 ? -13.633 -22.781 10.242 1 90.19 90 ARG A N 1
ATOM 738 C CA . ARG A 1 90 ? -12.359 -22.406 9.641 1 90.19 90 ARG A CA 1
ATOM 739 C C . ARG A 1 90 ? -12.32 -20.906 9.336 1 90.19 90 ARG A C 1
ATOM 741 O O . ARG A 1 90 ? -13.32 -20.328 8.906 1 90.19 90 ARG A O 1
ATOM 748 N N . LEU A 1 91 ? -11.203 -20.391 9.648 1 90.94 91 LEU A N 1
ATOM 749 C CA . LEU A 1 91 ? -11.055 -18.969 9.367 1 90.94 91 LEU A CA 1
ATOM 750 C C . LEU A 1 91 ? -10.797 -18.719 7.887 1 90.94 91 LEU A C 1
ATOM 752 O O . LEU A 1 91 ? -10.164 -19.547 7.223 1 90.94 91 LEU A O 1
ATOM 756 N N . SER A 1 92 ? -11.266 -17.562 7.383 1 92.81 92 SER A N 1
ATOM 757 C CA . SER A 1 92 ? -11.109 -17.234 5.973 1 92.81 92 SER A CA 1
ATOM 758 C C . SER A 1 92 ? -10.008 -16.188 5.773 1 92.81 92 SER A C 1
ATOM 760 O O . SER A 1 92 ? -9.867 -15.266 6.566 1 92.81 92 SER A O 1
ATOM 762 N N . TYR A 1 93 ? -9.266 -16.391 4.734 1 92.75 93 TYR A N 1
ATOM 763 C CA . TYR A 1 93 ? -8.164 -15.484 4.414 1 92.75 93 TYR A CA 1
ATOM 764 C C . TYR A 1 93 ? -8.203 -15.086 2.947 1 92.75 93 TYR A C 1
ATOM 766 O O . TYR A 1 93 ? -8.703 -15.828 2.102 1 92.75 93 TYR A O 1
ATOM 774 N N . SER A 1 94 ? -7.746 -13.875 2.711 1 93.12 94 SER A N 1
ATOM 775 C CA . SER A 1 94 ? -7.477 -13.383 1.364 1 93.12 94 SER A CA 1
ATOM 776 C C . SER A 1 94 ? -5.992 -13.094 1.17 1 93.12 94 SER A C 1
ATOM 778 O O . SER A 1 94 ? -5.391 -12.352 1.956 1 93.12 94 SER A O 1
ATOM 780 N N . ILE A 1 95 ? -5.484 -13.695 0.153 1 94.81 95 ILE A N 1
ATOM 781 C CA . ILE A 1 95 ? -4.059 -13.531 -0.113 1 94.81 95 ILE A CA 1
ATOM 782 C C . ILE A 1 95 ? -3.861 -12.867 -1.476 1 94.81 95 ILE A C 1
ATOM 784 O O . ILE A 1 95 ? -4.535 -13.219 -2.447 1 94.81 95 ILE A O 1
ATOM 788 N N . THR A 1 96 ? -2.998 -11.836 -1.504 1 95.56 96 THR A N 1
ATOM 789 C CA . THR A 1 96 ? -2.582 -11.203 -2.752 1 95.56 96 THR A CA 1
ATOM 790 C C . THR A 1 96 ? -1.087 -11.398 -2.986 1 95.56 96 THR A C 1
ATOM 792 O O . THR A 1 96 ? -0.273 -11.109 -2.107 1 95.56 96 THR A O 1
ATOM 795 N N . TRP A 1 97 ? -0.795 -11.953 -4.133 1 98.19 97 TRP A N 1
ATOM 796 C CA . TRP A 1 97 ? 0.591 -12.109 -4.562 1 98.19 97 TRP A CA 1
ATOM 797 C C . TRP A 1 97 ? 0.951 -11.07 -5.621 1 98.19 97 TRP A C 1
ATOM 799 O O . TRP A 1 97 ? 0.165 -10.805 -6.535 1 98.19 97 TRP A O 1
ATOM 809 N N . PHE A 1 98 ? 2.121 -10.453 -5.484 1 98.38 98 PHE A N 1
ATOM 810 C CA . PHE A 1 98 ? 2.799 -9.727 -6.551 1 98.38 98 PHE A CA 1
ATOM 811 C C . PHE A 1 98 ? 4.07 -10.445 -6.98 1 98.38 98 PHE A C 1
ATOM 813 O O . PHE A 1 98 ? 5.082 -10.398 -6.281 1 98.38 98 PHE A O 1
ATOM 820 N N . CYS A 1 99 ? 3.965 -11.008 -8.172 1 98.62 99 CYS A N 1
ATOM 821 C CA . CYS A 1 99 ? 5.031 -11.906 -8.594 1 98.62 99 CYS A CA 1
ATOM 822 C C . CYS A 1 99 ? 5.828 -11.305 -9.742 1 98.62 99 CYS A C 1
ATOM 824 O O . CYS A 1 99 ? 5.258 -10.688 -10.641 1 98.62 99 CYS A O 1
ATOM 826 N N . SER A 1 100 ? 7.18 -11.57 -9.68 1 98.44 100 SER A N 1
ATOM 827 C CA . SER A 1 100 ? 8 -11.117 -10.797 1 98.44 100 SER A CA 1
ATOM 828 C C . SER A 1 100 ? 7.711 -11.922 -12.062 1 98.44 100 SER A C 1
ATOM 830 O O . SER A 1 100 ? 7.855 -11.406 -13.172 1 98.44 100 SER A O 1
ATOM 832 N N . TRP A 1 101 ? 7.32 -13.195 -11.875 1 97.81 101 TRP A N 1
ATOM 833 C CA . TRP A 1 101 ? 6.906 -14.102 -12.945 1 97.81 101 TRP A CA 1
ATOM 834 C C . TRP A 1 101 ? 5.605 -14.812 -12.586 1 97.81 101 TRP A C 1
ATOM 836 O O . TRP A 1 101 ? 5.348 -15.094 -11.414 1 97.81 101 TRP A O 1
ATOM 846 N N . SER A 1 102 ? 4.82 -15.086 -13.648 1 98.5 102 SER A N 1
ATOM 847 C CA . SER A 1 102 ? 3.67 -15.953 -13.406 1 98.5 102 SER A CA 1
ATOM 848 C C . SER A 1 102 ? 4.109 -17.359 -13.047 1 98.5 102 SER A C 1
ATOM 850 O O . SER A 1 102 ? 5.223 -17.781 -13.367 1 98.5 102 SER A O 1
ATOM 852 N N . PRO A 1 103 ? 3.287 -18.109 -12.32 1 98.38 103 PRO A N 1
ATOM 853 C CA . PRO A 1 103 ? 3.639 -19.484 -11.953 1 98.38 103 PRO A CA 1
ATOM 854 C C . PRO A 1 103 ? 3.873 -20.391 -13.164 1 98.38 103 PRO A C 1
ATOM 856 O O . PRO A 1 103 ? 3.211 -20.234 -14.188 1 98.38 103 PRO A O 1
ATOM 859 N N . CYS A 1 104 ? 4.793 -21.266 -13.016 1 97.75 104 CYS A N 1
ATOM 860 C CA . CYS A 1 104 ? 4.984 -22.281 -14.039 1 97.75 104 CYS A CA 1
ATOM 861 C C . CYS A 1 104 ? 3.83 -23.281 -14.039 1 97.75 104 CYS A C 1
ATOM 863 O O . CYS A 1 104 ? 2.951 -23.219 -13.18 1 97.75 104 CYS A O 1
ATOM 865 N N . ALA A 1 105 ? 3.826 -24.172 -14.977 1 97.88 105 ALA A N 1
ATOM 866 C CA . ALA A 1 105 ? 2.727 -25.125 -15.133 1 97.88 105 ALA A CA 1
ATOM 867 C C . ALA A 1 105 ? 2.574 -26 -13.883 1 97.88 105 ALA A C 1
ATOM 869 O O . ALA A 1 105 ? 1.466 -26.172 -13.375 1 97.88 105 ALA A O 1
ATOM 870 N N . ASN A 1 106 ? 3.682 -26.5 -13.406 1 97.62 106 ASN A N 1
ATOM 871 C CA . ASN A 1 106 ? 3.633 -27.375 -12.25 1 97.62 106 ASN A CA 1
ATOM 872 C C . ASN A 1 106 ? 3.115 -26.641 -11.008 1 97.62 106 ASN A C 1
ATOM 874 O O . ASN A 1 106 ? 2.285 -27.188 -10.273 1 97.62 106 ASN A O 1
ATOM 878 N N . CYS A 1 107 ? 3.613 -25.484 -10.797 1 98.44 107 CYS A N 1
ATOM 879 C CA . CYS A 1 107 ? 3.156 -24.703 -9.648 1 98.44 107 CYS A CA 1
ATOM 880 C C . CYS A 1 107 ? 1.686 -24.328 -9.789 1 98.44 107 CYS A C 1
ATOM 882 O O . CYS A 1 107 ? 0.94 -24.344 -8.812 1 98.44 107 CYS A O 1
ATOM 884 N N . SER A 1 108 ? 1.292 -24.031 -10.984 1 98.5 108 SER A N 1
ATOM 885 C CA . SER A 1 108 ? -0.11 -23.719 -11.227 1 98.5 108 SER A CA 1
ATOM 886 C C . SER A 1 108 ? -1.017 -24.891 -10.891 1 98.5 108 SER A C 1
ATOM 888 O O . SER A 1 108 ? -2.053 -24.719 -10.242 1 98.5 108 SER A O 1
ATOM 890 N N . ILE A 1 109 ? -0.644 -26.031 -11.312 1 98.06 109 ILE A N 1
ATOM 891 C CA . ILE A 1 109 ? -1.427 -27.234 -11.078 1 98.06 109 ILE A CA 1
ATOM 892 C C . ILE A 1 109 ? -1.536 -27.5 -9.578 1 98.06 109 ILE A C 1
ATOM 894 O O . ILE A 1 109 ? -2.631 -27.734 -9.055 1 98.06 109 ILE A O 1
ATOM 898 N N . ARG A 1 110 ? -0.451 -27.438 -8.922 1 98.06 110 ARG A N 1
ATOM 899 C CA . ARG A 1 110 ? -0.428 -27.703 -7.488 1 98.06 110 ARG A CA 1
ATOM 900 C C . ARG A 1 110 ? -1.249 -26.672 -6.727 1 98.06 110 ARG A C 1
ATOM 902 O O . ARG A 1 110 ? -1.996 -27.016 -5.809 1 98.06 110 ARG A O 1
ATOM 909 N N . LEU A 1 111 ? -1.062 -25.438 -7.125 1 98.44 111 LEU A N 1
ATOM 910 C CA . LEU A 1 111 ? -1.833 -24.359 -6.5 1 98.44 111 LEU A CA 1
ATOM 911 C C . LEU A 1 111 ? -3.328 -24.578 -6.707 1 98.44 111 LEU A C 1
ATOM 913 O O . LEU A 1 111 ? -4.113 -24.453 -5.766 1 98.44 111 LEU A O 1
ATOM 917 N N . ALA A 1 112 ? -3.684 -24.906 -7.918 1 98.19 112 ALA A N 1
ATOM 918 C CA . ALA A 1 112 ? -5.094 -25.125 -8.234 1 98.19 112 ALA A CA 1
ATOM 919 C C . ALA A 1 112 ? -5.672 -26.266 -7.414 1 98.19 112 ALA A C 1
ATOM 921 O O . ALA A 1 112 ? -6.777 -26.172 -6.879 1 98.19 112 ALA A O 1
ATOM 922 N N . GLN A 1 113 ? -4.965 -27.328 -7.34 1 98 113 GLN A N 1
ATOM 923 C CA . GLN A 1 113 ? -5.398 -28.469 -6.551 1 98 113 GLN A CA 1
ATOM 924 C C . GLN A 1 113 ? -5.562 -28.094 -5.082 1 98 113 GLN A C 1
ATOM 926 O O . GLN A 1 113 ? -6.559 -28.453 -4.449 1 98 113 GLN A O 1
ATOM 931 N N . PHE A 1 114 ? -4.645 -27.469 -4.578 1 97.62 114 PHE A N 1
ATOM 932 C CA . PHE A 1 114 ? -4.684 -27.031 -3.184 1 97.62 114 PHE A CA 1
ATOM 933 C C . PHE A 1 114 ? -5.891 -26.141 -2.926 1 97.62 114 PHE A C 1
ATOM 935 O O . PHE A 1 114 ? -6.637 -26.359 -1.971 1 97.62 114 PHE A O 1
ATOM 942 N N . LEU A 1 115 ? -6.066 -25.125 -3.771 1 97.69 115 LEU A N 1
ATOM 943 C CA . LEU A 1 115 ? -7.113 -24.125 -3.576 1 97.69 115 LEU A CA 1
ATOM 944 C C . LEU A 1 115 ? -8.492 -24.766 -3.711 1 97.69 115 LEU A C 1
ATOM 946 O O . LEU A 1 115 ? -9.453 -24.312 -3.076 1 97.69 115 LEU A O 1
ATOM 950 N N . SER A 1 116 ? -8.578 -25.781 -4.5 1 96.25 116 SER A N 1
ATOM 951 C CA . SER A 1 116 ? -9.859 -26.469 -4.672 1 96.25 116 SER A CA 1
ATOM 952 C C . SER A 1 116 ? -10.312 -27.125 -3.373 1 96.25 116 SER A C 1
ATOM 954 O O . SER A 1 116 ? -11.508 -27.344 -3.17 1 96.25 116 SER A O 1
ATOM 956 N N . GLN A 1 117 ? -9.391 -27.312 -2.518 1 94.88 117 GLN A N 1
ATOM 957 C CA . GLN A 1 117 ? -9.695 -27.953 -1.239 1 94.88 117 GLN A CA 1
ATOM 958 C C . GLN A 1 117 ? -9.805 -26.922 -0.124 1 94.88 117 GLN A C 1
ATOM 960 O O . GLN A 1 117 ? -10.008 -27.266 1.039 1 94.88 117 GLN A O 1
ATOM 965 N N . MET A 1 118 ? -9.625 -25.703 -0.452 1 94.56 118 MET A N 1
ATOM 966 C CA . MET A 1 118 ? -9.617 -24.641 0.539 1 94.56 118 MET A CA 1
ATOM 967 C C . MET A 1 118 ? -10.594 -23.531 0.15 1 94.56 118 MET A C 1
ATOM 969 O O . MET A 1 118 ? -10.18 -22.438 -0.234 1 94.56 118 MET A O 1
ATOM 973 N N . PRO A 1 119 ? -11.875 -23.75 0.331 1 93.75 119 PRO A N 1
ATOM 974 C CA . PRO A 1 119 ? -12.867 -22.766 -0.101 1 93.75 119 PRO A CA 1
ATOM 975 C C . PRO A 1 119 ? -12.797 -21.469 0.708 1 93.75 119 PRO A C 1
ATOM 977 O O . PRO A 1 119 ? -13.336 -20.453 0.285 1 93.75 119 PRO A O 1
ATOM 980 N N . ASN A 1 120 ? -12.164 -21.516 1.893 1 95.06 120 ASN A N 1
ATOM 981 C CA . ASN A 1 120 ? -12.078 -20.344 2.744 1 95.06 120 ASN A CA 1
ATOM 982 C C . ASN A 1 120 ? -10.812 -19.531 2.449 1 95.06 120 ASN A C 1
ATOM 984 O O . ASN A 1 120 ? -10.469 -18.625 3.201 1 95.06 120 ASN A O 1
ATOM 988 N N . LEU A 1 121 ? -10.164 -19.875 1.368 1 96.25 121 LEU A N 1
ATOM 989 C CA . LEU A 1 121 ? -8.953 -19.156 0.974 1 96.25 121 LEU A CA 1
ATOM 990 C C . LEU A 1 121 ? -9.102 -18.562 -0.42 1 96.25 121 LEU A C 1
ATOM 992 O O . LEU A 1 121 ? -9.398 -19.281 -1.38 1 96.25 121 LEU A O 1
ATOM 996 N N . ARG A 1 122 ? -8.922 -17.266 -0.524 1 95.31 122 ARG A N 1
ATOM 997 C CA . ARG A 1 122 ? -8.945 -16.562 -1.805 1 95.31 122 ARG A CA 1
ATOM 998 C C . ARG A 1 122 ? -7.543 -16.109 -2.197 1 95.31 122 ARG A C 1
ATOM 1000 O O . ARG A 1 122 ? -6.828 -15.523 -1.383 1 95.31 122 ARG A O 1
ATOM 1007 N N . LEU A 1 123 ? -7.184 -16.344 -3.422 1 97.56 123 LEU A N 1
ATOM 1008 C CA . LEU A 1 123 ? -5.871 -15.945 -3.916 1 97.56 123 LEU A CA 1
ATOM 1009 C C . LEU A 1 123 ? -5.99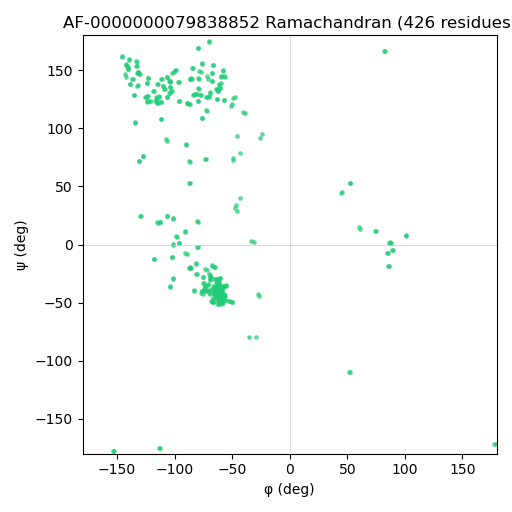6 -15.07 -5.16 1 97.56 123 LEU A C 1
ATOM 1011 O O . LEU A 1 123 ? -6.711 -15.422 -6.098 1 97.56 123 LEU A O 1
ATOM 1015 N N . ARG A 1 124 ? -5.375 -13.938 -5.133 1 97.19 124 ARG A N 1
ATOM 1016 C CA . ARG A 1 124 ? -5.176 -13.078 -6.297 1 97.19 124 ARG A CA 1
ATOM 1017 C C . ARG A 1 124 ? -3.695 -12.969 -6.648 1 97.19 124 ARG A C 1
ATOM 1019 O O . ARG A 1 124 ? -2.85 -12.836 -5.762 1 97.19 124 ARG A O 1
ATOM 1026 N N . ILE A 1 125 ? -3.471 -13.023 -7.938 1 98.62 125 ILE A N 1
ATOM 1027 C CA . ILE A 1 125 ? -2.078 -12.984 -8.367 1 98.62 125 ILE A CA 1
ATOM 1028 C C . ILE A 1 125 ? -1.879 -11.828 -9.352 1 98.62 125 ILE A C 1
ATOM 1030 O O . ILE A 1 125 ? -2.555 -11.758 -10.383 1 98.62 125 ILE A O 1
ATOM 1034 N N . PHE A 1 126 ? -0.97 -10.945 -9.023 1 98.56 126 PHE A N 1
ATOM 1035 C CA . PHE A 1 126 ? -0.444 -9.953 -9.945 1 98.56 126 PHE A CA 1
ATOM 1036 C C . PHE A 1 126 ? 0.934 -10.359 -10.453 1 98.56 126 PHE A C 1
ATOM 1038 O O . PHE A 1 126 ? 1.803 -10.742 -9.672 1 98.56 126 PHE A O 1
ATOM 1045 N N . VAL A 1 127 ? 1.065 -10.258 -11.797 1 98.81 127 VAL A N 1
ATOM 1046 C CA . VAL A 1 127 ? 2.334 -10.727 -12.352 1 98.81 127 VAL A CA 1
ATOM 1047 C C . VAL A 1 127 ? 2.99 -9.602 -13.156 1 98.81 127 VAL A C 1
ATOM 1049 O O . VAL A 1 127 ? 2.307 -8.852 -13.852 1 98.81 127 VAL A O 1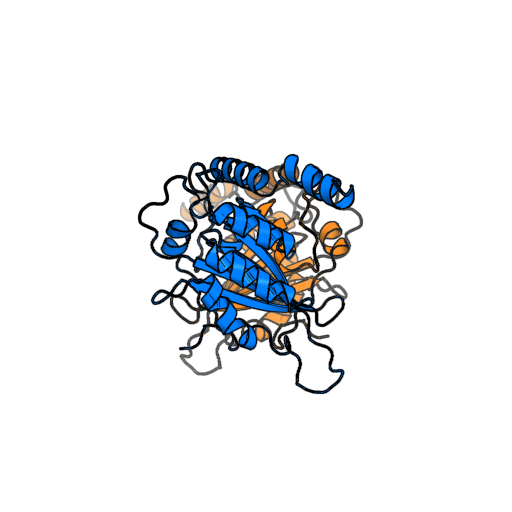
ATOM 1052 N N . SER A 1 128 ? 4.305 -9.516 -12.977 1 98.56 128 SER A N 1
ATOM 1053 C CA . SER A 1 128 ? 5.062 -8.57 -13.789 1 98.56 128 SER A CA 1
ATOM 1054 C C . SER A 1 128 ? 5.266 -9.094 -15.211 1 98.56 128 SER A C 1
ATOM 1056 O O . SER A 1 128 ? 5.184 -8.336 -16.172 1 98.56 128 SER A O 1
ATOM 1058 N N . ARG A 1 129 ? 5.539 -10.375 -15.281 1 98.19 129 ARG A N 1
ATOM 1059 C CA . ARG A 1 129 ? 5.777 -11.039 -16.562 1 98.19 129 ARG A CA 1
ATOM 1060 C C . ARG A 1 129 ? 5.121 -12.414 -16.594 1 98.19 1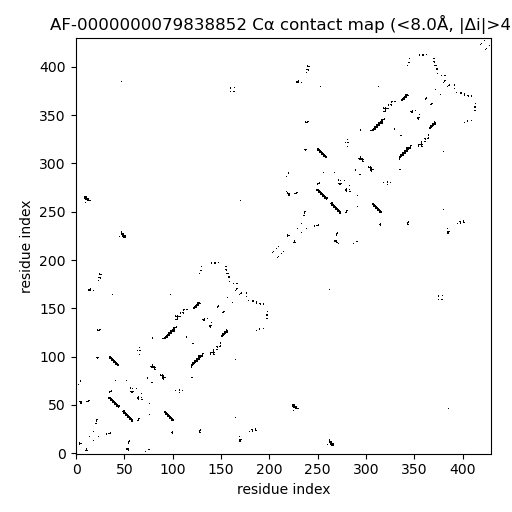29 ARG A C 1
ATOM 1062 O O . ARG A 1 129 ? 4.84 -12.992 -15.547 1 98.19 129 ARG A O 1
ATOM 1069 N N . LEU A 1 130 ? 4.895 -12.914 -17.812 1 97.44 130 LEU A N 1
ATOM 1070 C CA . LEU A 1 130 ? 4.352 -14.258 -18 1 97.44 130 LEU A CA 1
ATOM 1071 C C . LEU A 1 130 ? 5.469 -15.266 -18.25 1 97.44 130 LEU A C 1
ATOM 1073 O O . LEU A 1 130 ? 6.285 -15.078 -19.156 1 97.44 130 LEU A O 1
ATOM 1077 N N . TYR A 1 131 ? 5.512 -16.266 -17.438 1 95.75 131 TYR A N 1
ATOM 1078 C CA . TYR A 1 131 ? 6.559 -17.281 -17.5 1 95.75 131 TYR A CA 1
ATOM 1079 C C . TYR A 1 131 ? 6.332 -18.234 -18.656 1 95.75 131 TYR A C 1
ATOM 1081 O O . TYR A 1 131 ? 5.41 -19.047 -18.625 1 95.75 131 TYR A O 1
ATOM 1089 N N . PHE A 1 132 ? 7.098 -18.234 -19.734 1 91.31 132 PHE A N 1
ATOM 1090 C CA . PHE A 1 132 ? 7.145 -19.141 -20.875 1 91.31 132 PHE A CA 1
ATOM 1091 C C . PHE A 1 132 ? 5.758 -19.312 -21.484 1 91.31 132 PHE A C 1
ATOM 1093 O O . PHE A 1 132 ? 5.32 -20.438 -21.734 1 91.31 132 PHE A O 1
ATOM 1100 N N . CYS A 1 133 ? 5.141 -18.172 -21.797 1 91.5 133 CYS A N 1
ATOM 1101 C CA . CYS A 1 133 ? 3.799 -18.203 -22.375 1 91.5 133 CYS A CA 1
ATOM 1102 C C . CYS A 1 133 ? 3.812 -17.719 -23.812 1 91.5 133 CYS A C 1
ATOM 1104 O O . CYS A 1 133 ? 2.768 -17.375 -24.375 1 91.5 133 CYS A O 1
ATOM 1106 N N . ASP A 1 134 ? 4.996 -17.734 -24.422 1 89.81 134 ASP A N 1
ATOM 1107 C CA . ASP A 1 134 ? 5.121 -17.219 -25.781 1 89.81 134 ASP A CA 1
ATOM 1108 C C . ASP A 1 134 ? 4.512 -18.188 -26.797 1 89.81 134 ASP A C 1
ATOM 1110 O O . ASP A 1 134 ? 3.846 -17.75 -27.734 1 89.81 134 ASP A O 1
ATOM 1114 N N . MET A 1 135 ? 4.652 -19.438 -26.547 1 88.69 135 MET A N 1
ATOM 1115 C CA . MET A 1 135 ? 4.105 -20.422 -27.469 1 88.69 135 MET A CA 1
ATOM 1116 C C . MET A 1 135 ? 2.639 -20.703 -27.156 1 88.69 135 MET A C 1
ATOM 1118 O O . MET A 1 135 ? 2.271 -20.891 -26 1 88.69 135 MET A O 1
ATOM 1122 N N . GLU A 1 136 ? 1.821 -20.906 -28.141 1 85.38 136 GLU A N 1
ATOM 1123 C CA . GLU A 1 136 ? 0.38 -21.062 -27.969 1 85.38 136 GLU A CA 1
ATOM 1124 C C . GLU A 1 136 ? 0.049 -22.375 -27.266 1 85.38 136 GLU A C 1
ATOM 1126 O O . GLU A 1 136 ? -0.931 -22.469 -26.531 1 85.38 136 GLU A O 1
ATOM 1131 N N . ASP A 1 137 ? 0.912 -23.312 -27.406 1 88.75 137 ASP A N 1
ATOM 1132 C CA . ASP A 1 137 ? 0.621 -24.625 -26.844 1 88.75 137 ASP A CA 1
ATOM 1133 C C . ASP A 1 137 ? 1.466 -24.891 -25.594 1 88.75 137 ASP A C 1
ATOM 1135 O O . ASP A 1 137 ? 1.674 -26.047 -25.219 1 88.75 137 ASP A O 1
ATOM 1139 N N . SER A 1 138 ? 1.846 -23.812 -25.031 1 92.31 138 SER A N 1
ATOM 1140 C CA . SER A 1 138 ? 2.697 -23.984 -23.859 1 92.31 138 SER A CA 1
ATOM 1141 C C . SER A 1 138 ? 1.906 -24.531 -22.672 1 92.31 138 SER A C 1
ATOM 1143 O O . SER A 1 138 ? 0.731 -24.203 -22.5 1 92.31 138 SER A O 1
ATOM 1145 N N . ARG A 1 139 ? 2.494 -25.422 -21.859 1 95.94 139 ARG A N 1
ATOM 1146 C CA . ARG A 1 139 ? 1.889 -25.969 -20.656 1 95.94 139 ARG A CA 1
ATOM 1147 C C . ARG A 1 139 ? 1.61 -24.859 -19.641 1 95.94 139 ARG A C 1
ATOM 1149 O O . ARG A 1 139 ? 0.677 -24.969 -18.844 1 95.94 139 ARG A O 1
ATOM 1156 N N . GLU A 1 140 ? 2.424 -23.812 -19.672 1 96.5 140 GLU A N 1
ATOM 1157 C CA . GLU A 1 140 ? 2.266 -22.703 -18.75 1 96.5 140 GLU A CA 1
ATOM 1158 C C . GLU A 1 140 ? 0.926 -22 -18.969 1 96.5 140 GLU A C 1
ATOM 1160 O O . GLU A 1 140 ? 0.293 -21.547 -18 1 96.5 140 GLU A O 1
ATOM 1165 N N . ARG A 1 141 ? 0.51 -21.891 -20.203 1 96.31 141 ARG A N 1
ATOM 1166 C CA . ARG A 1 141 ? -0.795 -21.312 -20.5 1 96.31 141 ARG A CA 1
ATOM 1167 C C . ARG A 1 141 ? -1.916 -22.125 -19.875 1 96.31 141 ARG A C 1
ATOM 1169 O O . ARG A 1 141 ? -2.826 -21.578 -19.25 1 96.31 141 ARG A O 1
ATOM 1176 N N . ASP A 1 142 ? -1.803 -23.438 -20.031 1 95.81 142 ASP A N 1
ATOM 1177 C CA . ASP A 1 142 ? -2.799 -24.328 -19.438 1 95.81 142 ASP A CA 1
ATOM 1178 C C . ASP A 1 142 ? -2.826 -24.188 -17.922 1 95.81 142 ASP A C 1
ATOM 1180 O O . ASP A 1 142 ? -3.893 -24.234 -17.297 1 95.81 142 ASP A O 1
ATOM 1184 N N . GLY A 1 143 ? -1.657 -24.094 -17.391 1 97.56 143 GLY A N 1
ATOM 1185 C CA . GLY A 1 143 ? -1.575 -23.906 -15.945 1 97.56 143 GLY A CA 1
ATOM 1186 C C . GLY A 1 143 ? -2.32 -22.672 -15.469 1 97.56 143 GLY A C 1
ATOM 1187 O O . GLY A 1 143 ? -3.035 -22.719 -14.469 1 97.56 143 GLY A O 1
ATOM 1188 N N . LEU A 1 144 ? -2.156 -21.594 -16.156 1 97.94 144 LEU A N 1
ATOM 1189 C CA . LEU A 1 144 ? -2.838 -20.359 -15.797 1 97.94 144 LEU A CA 1
ATOM 1190 C C . LEU A 1 144 ? -4.352 -20.516 -15.922 1 97.94 144 LEU A C 1
ATOM 1192 O O . LEU A 1 144 ? -5.102 -19.984 -15.102 1 97.94 144 LEU A O 1
ATOM 1196 N N . ARG A 1 145 ? -4.805 -21.25 -16.906 1 96.81 145 ARG A N 1
ATOM 1197 C CA . ARG A 1 145 ? -6.234 -21.516 -17.047 1 96.81 145 ARG A CA 1
ATOM 1198 C C . ARG A 1 145 ? -6.766 -22.344 -15.883 1 96.81 145 ARG A C 1
ATOM 1200 O O . ARG A 1 145 ? -7.883 -22.109 -15.414 1 96.81 145 ARG A O 1
ATOM 1207 N N . MET A 1 146 ? -6.012 -23.25 -15.477 1 97.12 146 MET A N 1
ATOM 1208 C CA . MET A 1 146 ? -6.41 -24.062 -14.328 1 97.12 146 MET A CA 1
ATOM 1209 C C . MET A 1 146 ? -6.555 -23.203 -13.078 1 97.12 146 MET A C 1
ATOM 1211 O O . MET A 1 146 ? -7.473 -23.406 -12.281 1 97.12 146 MET A O 1
ATOM 1215 N N . LEU A 1 147 ? -5.625 -22.266 -12.938 1 98.06 147 LEU A N 1
ATOM 1216 C CA . LEU A 1 147 ? -5.715 -21.359 -11.805 1 98.06 147 LEU A CA 1
ATOM 1217 C C . LEU A 1 147 ? -7.004 -20.547 -11.867 1 98.06 147 LEU A C 1
ATOM 1219 O O . LEU A 1 147 ? -7.695 -20.391 -10.859 1 98.06 147 LEU A O 1
ATOM 1223 N N . LYS A 1 148 ? -7.234 -20.047 -13.031 1 97.12 148 LYS A N 1
ATOM 1224 C CA . LYS A 1 148 ? -8.477 -19.297 -13.203 1 97.12 148 LYS A CA 1
ATOM 1225 C C . LYS A 1 148 ? -9.688 -20.156 -12.844 1 97.12 148 LYS A C 1
ATOM 1227 O O . LYS A 1 148 ? -10.594 -19.688 -12.148 1 97.12 148 LYS A O 1
ATOM 1232 N N . LYS A 1 149 ? -9.727 -21.359 -13.258 1 95.69 149 LYS A N 1
ATOM 1233 C CA . LYS A 1 149 ? -10.828 -22.281 -12.984 1 95.69 149 LYS A CA 1
ATOM 1234 C C . LYS A 1 149 ? -10.969 -22.531 -11.484 1 95.69 149 LYS A C 1
ATOM 1236 O O . LYS A 1 149 ? -12.078 -22.734 -10.984 1 95.69 149 LYS A O 1
ATOM 1241 N N . ALA A 1 150 ? -9.891 -22.5 -10.781 1 96.94 150 ALA A N 1
ATOM 1242 C CA . ALA A 1 150 ? -9.883 -22.719 -9.344 1 96.94 150 ALA A CA 1
ATOM 1243 C C . ALA A 1 150 ? -10.305 -21.453 -8.594 1 96.94 150 ALA A C 1
ATOM 1245 O O . ALA A 1 150 ? -10.32 -21.422 -7.363 1 96.94 150 ALA A O 1
ATOM 1246 N N . GLY A 1 151 ? -10.555 -20.359 -9.352 1 96 151 GLY A N 1
ATOM 1247 C CA . GLY A 1 151 ? -11.062 -19.141 -8.742 1 96 151 GLY A CA 1
ATOM 1248 C C . GLY A 1 151 ? -9.992 -18.094 -8.531 1 96 151 GLY A C 1
ATOM 1249 O O . GLY A 1 151 ? -10.25 -17.047 -7.918 1 96 151 GLY A O 1
ATOM 1250 N N . VAL A 1 152 ? -8.828 -18.312 -9.031 1 97.69 152 VAL A N 1
ATOM 1251 C CA . VAL A 1 152 ? -7.727 -17.359 -8.867 1 97.69 152 VAL A CA 1
ATOM 1252 C C . VAL A 1 152 ? -7.863 -16.234 -9.891 1 97.69 152 VAL A C 1
ATOM 1254 O O . VAL A 1 152 ? -8.102 -16.484 -11.07 1 97.69 152 VAL A O 1
ATOM 1257 N N . GLN A 1 153 ? -7.797 -15 -9.391 1 96.12 153 GLN A N 1
ATOM 1258 C CA . GLN A 1 153 ? -7.699 -13.844 -10.281 1 96.12 153 GLN A CA 1
ATOM 1259 C C . GLN A 1 153 ? -6.246 -13.547 -10.641 1 96.12 153 GLN A C 1
ATOM 1261 O O . GLN A 1 153 ? -5.406 -13.383 -9.758 1 96.12 153 GLN A O 1
ATOM 1266 N N . ILE A 1 154 ? -5.996 -13.578 -11.898 1 98.19 154 ILE A N 1
ATOM 1267 C CA . ILE A 1 154 ? -4.645 -13.297 -12.375 1 98.19 154 ILE A CA 1
ATOM 1268 C C . ILE A 1 154 ? -4.645 -12 -13.18 1 98.19 154 ILE A C 1
ATOM 1270 O O . ILE A 1 154 ? -5.445 -11.836 -14.102 1 98.19 154 ILE A O 1
ATOM 1274 N N . THR A 1 155 ? -3.758 -11.086 -12.812 1 97.81 155 THR A N 1
ATOM 1275 C CA . THR A 1 155 ? -3.703 -9.773 -13.453 1 97.81 155 THR A CA 1
ATOM 1276 C C . THR A 1 155 ? -2.258 -9.375 -13.742 1 97.81 155 THR A C 1
ATOM 1278 O O . THR A 1 155 ? -1.362 -9.656 -12.938 1 97.81 155 THR A O 1
ATOM 1281 N N . VAL A 1 156 ? -2.064 -8.734 -14.867 1 98.56 156 VAL A N 1
ATOM 1282 C CA . VAL A 1 156 ? -0.762 -8.156 -15.164 1 98.56 156 VAL A CA 1
ATOM 1283 C C . VAL A 1 156 ? -0.605 -6.832 -14.414 1 98.56 156 VAL A C 1
ATOM 1285 O O . VAL A 1 156 ? -1.521 -6.008 -14.398 1 98.56 156 VAL A O 1
ATOM 1288 N N . MET A 1 157 ? 0.547 -6.637 -13.797 1 98.56 157 MET A N 1
ATOM 1289 C CA . MET A 1 157 ? 0.802 -5.426 -13.023 1 98.56 157 MET A CA 1
ATOM 1290 C C . MET A 1 157 ? 0.88 -4.203 -13.93 1 98.56 157 MET A C 1
ATOM 1292 O O . MET A 1 157 ? 1.433 -4.277 -15.031 1 98.56 157 MET A O 1
ATOM 1296 N N . THR A 1 158 ? 0.346 -3.16 -13.484 1 97.69 158 THR A N 1
ATOM 1297 C CA . THR A 1 158 ? 0.455 -1.848 -14.109 1 97.69 158 THR A CA 1
ATOM 1298 C C . THR A 1 158 ? 1.254 -0.892 -13.227 1 97.69 158 THR A C 1
ATOM 1300 O O . THR A 1 158 ? 1.738 -1.281 -12.164 1 97.69 158 THR A O 1
ATOM 1303 N N . TYR A 1 159 ? 1.346 0.368 -13.633 1 96.88 159 TYR A N 1
ATOM 1304 C CA . TYR A 1 159 ? 2.102 1.369 -12.891 1 96.88 159 TYR A CA 1
ATOM 1305 C C . TYR A 1 159 ? 1.665 1.412 -11.43 1 96.88 159 TYR A C 1
ATOM 1307 O O . TYR A 1 159 ? 2.502 1.432 -10.531 1 96.88 159 TYR A O 1
ATOM 1315 N N . LYS A 1 160 ? 0.351 1.481 -11.227 1 95.25 160 LYS A N 1
ATOM 1316 C CA . LYS A 1 160 ? -0.155 1.627 -9.859 1 95.25 160 LYS A CA 1
ATOM 1317 C C . LYS A 1 160 ? 0.241 0.434 -9 1 95.25 160 LYS A C 1
ATOM 1319 O O . LYS A 1 160 ? 0.492 0.584 -7.801 1 95.25 160 LYS A O 1
ATOM 1324 N N . ASP A 1 161 ? 0.297 -0.761 -9.594 1 96.88 161 ASP A N 1
ATOM 1325 C CA . ASP A 1 161 ? 0.689 -1.951 -8.852 1 96.88 161 ASP A CA 1
ATOM 1326 C C . ASP A 1 161 ? 2.172 -1.908 -8.484 1 96.88 161 ASP A C 1
ATOM 1328 O O . ASP A 1 161 ? 2.553 -2.242 -7.363 1 96.88 161 ASP A O 1
ATOM 1332 N N . PHE A 1 162 ? 3.002 -1.481 -9.453 1 98.12 162 PHE A N 1
ATOM 1333 C CA . PHE A 1 162 ? 4.43 -1.334 -9.18 1 98.12 162 PHE A CA 1
ATOM 1334 C C . PHE A 1 162 ? 4.668 -0.288 -8.094 1 98.12 162 PHE A C 1
ATOM 1336 O O . PHE A 1 162 ? 5.508 -0.48 -7.215 1 98.12 162 PHE A O 1
ATOM 1343 N N . PHE A 1 163 ? 3.98 0.732 -8.211 1 95.56 163 PHE A N 1
ATOM 1344 C CA . PHE A 1 163 ? 4.07 1.788 -7.215 1 95.56 163 PHE A CA 1
ATOM 1345 C C . PHE A 1 163 ? 3.697 1.26 -5.832 1 95.56 163 PHE A C 1
ATOM 1347 O O . PHE A 1 163 ? 4.391 1.525 -4.852 1 95.56 163 PHE A O 1
ATOM 1354 N N . TYR A 1 164 ? 2.607 0.567 -5.77 1 95.25 164 TYR A N 1
ATOM 1355 C CA . TYR A 1 164 ? 2.162 -0.014 -4.508 1 95.25 164 TYR A CA 1
ATOM 1356 C C . TYR A 1 164 ? 3.242 -0.907 -3.906 1 95.25 164 TYR A C 1
ATOM 1358 O O . TYR A 1 164 ? 3.529 -0.826 -2.709 1 95.25 164 TYR A O 1
ATOM 1366 N N . CYS A 1 165 ? 3.773 -1.739 -4.73 1 96.19 165 CYS A N 1
ATOM 1367 C CA . CYS A 1 165 ? 4.824 -2.631 -4.254 1 96.19 165 CYS A CA 1
ATOM 1368 C C . CYS A 1 165 ? 6.031 -1.839 -3.762 1 96.19 165 CYS A C 1
ATOM 1370 O O . CYS A 1 165 ? 6.605 -2.16 -2.721 1 96.19 165 CYS A O 1
ATOM 1372 N N . TRP A 1 166 ? 6.414 -0.81 -4.496 1 95.12 166 TRP A N 1
ATOM 1373 C CA . TRP A 1 166 ? 7.535 0.053 -4.137 1 95.12 166 TRP A CA 1
ATOM 1374 C C . TRP A 1 166 ? 7.309 0.696 -2.773 1 95.12 166 TRP A C 1
ATOM 1376 O O . TRP A 1 166 ? 8.211 0.711 -1.933 1 95.12 166 TRP A O 1
ATOM 1386 N N . GLN A 1 167 ? 6.031 1.078 -2.539 1 89.81 167 GLN A N 1
ATOM 1387 C CA . GLN A 1 167 ? 5.684 1.762 -1.299 1 89.81 167 GLN A CA 1
ATOM 1388 C C . GLN A 1 167 ? 5.641 0.786 -0.126 1 89.81 167 GLN A C 1
ATOM 1390 O O . GLN A 1 167 ? 5.934 1.159 1.011 1 89.81 167 GLN A O 1
ATOM 1395 N N . THR A 1 168 ? 5.352 -0.446 -0.428 1 89.44 168 THR A N 1
ATOM 1396 C CA . THR A 1 168 ? 4.973 -1.378 0.629 1 89.44 168 THR A CA 1
ATOM 1397 C C . THR A 1 168 ? 6.129 -2.32 0.957 1 89.44 168 THR A C 1
ATOM 1399 O O . THR A 1 168 ? 6.375 -2.623 2.127 1 89.44 168 THR A O 1
ATOM 1402 N N . PHE A 1 169 ? 6.887 -2.719 -0.032 1 91.5 169 PHE A N 1
ATOM 1403 C CA . PHE A 1 169 ? 7.77 -3.859 0.191 1 91.5 169 PHE A CA 1
ATOM 1404 C C . PHE A 1 169 ? 9.234 -3.453 0.035 1 91.5 169 PHE A C 1
ATOM 1406 O O . PHE A 1 169 ? 10.133 -4.203 0.411 1 91.5 169 PHE A O 1
ATOM 1413 N N . VAL A 1 170 ? 9.461 -2.303 -0.488 1 92.56 170 VAL A N 1
ATOM 1414 C CA . VAL A 1 170 ? 10.812 -1.964 -0.91 1 92.56 170 VAL A CA 1
ATOM 1415 C C . VAL A 1 170 ? 11.445 -1.005 0.098 1 92.56 170 VAL A C 1
ATOM 1417 O O . VAL A 1 170 ? 10.781 -0.096 0.6 1 92.56 170 VAL A O 1
ATOM 1420 N N . ALA A 1 171 ? 12.648 -1.232 0.348 1 88.31 171 ALA A N 1
ATOM 1421 C CA . ALA A 1 171 ? 13.422 -0.32 1.188 1 88.31 171 ALA A CA 1
ATOM 1422 C C . ALA A 1 171 ? 13.734 0.976 0.447 1 88.31 171 ALA A C 1
ATOM 1424 O O . ALA A 1 171 ? 14.891 1.244 0.117 1 88.31 171 ALA A O 1
ATOM 1425 N N . ARG A 1 172 ? 12.742 1.758 0.304 1 82.69 172 ARG A N 1
ATOM 1426 C CA . ARG A 1 172 ? 12.852 2.918 -0.573 1 82.69 172 ARG A CA 1
ATOM 1427 C C . ARG A 1 172 ? 13.547 4.074 0.135 1 82.69 172 ARG A C 1
ATOM 1429 O O . ARG A 1 172 ? 14.047 4.996 -0.515 1 82.69 172 ARG A O 1
ATOM 1436 N N . LYS A 1 173 ? 13.648 3.998 1.45 1 76.31 173 LYS A N 1
ATOM 1437 C CA . LYS A 1 173 ? 14.172 5.148 2.186 1 76.31 173 LYS A CA 1
ATOM 1438 C C . LYS A 1 173 ? 13.438 6.43 1.801 1 76.31 173 LYS A C 1
ATOM 1440 O O . LYS A 1 173 ? 12.219 6.52 1.948 1 76.31 173 LYS A O 1
ATOM 1445 N N . GLN A 1 174 ? 13.984 7.422 1.099 1 72.75 174 GLN A N 1
ATOM 1446 C CA . GLN A 1 174 ? 13.336 8.68 0.735 1 72.75 174 GLN A CA 1
ATOM 1447 C C . GLN A 1 174 ? 13.164 8.789 -0.777 1 72.75 174 GLN A C 1
ATOM 1449 O O . GLN A 1 174 ? 12.805 9.852 -1.289 1 72.75 174 GLN A O 1
ATOM 1454 N N . SER A 1 175 ? 13.242 7.621 -1.387 1 83.06 175 SER A N 1
ATOM 1455 C CA . SER A 1 175 ? 13.203 7.68 -2.844 1 83.06 175 SER A CA 1
ATOM 1456 C C . SER A 1 175 ? 11.789 7.422 -3.365 1 83.06 175 SER A C 1
ATOM 1458 O O . SER A 1 175 ? 11.07 6.582 -2.83 1 83.06 175 SER A O 1
ATOM 1460 N N . ASN A 1 176 ? 11.414 8.164 -4.371 1 87.25 176 ASN A N 1
ATOM 1461 C CA . ASN A 1 176 ? 10.141 7.965 -5.059 1 87.25 176 ASN A CA 1
ATOM 1462 C C . ASN A 1 176 ? 10.242 6.887 -6.133 1 87.25 176 ASN A C 1
ATOM 1464 O O . ASN A 1 176 ? 11.32 6.652 -6.684 1 87.25 176 ASN A O 1
ATOM 1468 N N . PHE A 1 177 ? 9.195 6.262 -6.391 1 93.31 177 PHE A N 1
ATOM 1469 C CA . PHE A 1 177 ? 9.141 5.281 -7.473 1 93.31 177 PHE A CA 1
ATOM 1470 C C . PHE A 1 177 ? 9.211 5.969 -8.828 1 93.31 177 PHE A C 1
ATOM 1472 O O . PHE A 1 177 ? 8.445 6.898 -9.102 1 93.31 177 PHE A O 1
ATOM 1479 N N . LYS A 1 178 ? 10.102 5.531 -9.641 1 93.19 178 LYS A N 1
ATOM 1480 C CA . LYS A 1 178 ? 10.227 6.023 -11.008 1 93.19 178 LYS A CA 1
ATOM 1481 C C . LYS A 1 178 ? 9.938 4.918 -12.016 1 93.19 178 LYS A C 1
ATOM 1483 O O . LYS A 1 178 ? 10.594 3.875 -12.008 1 93.19 178 LYS A O 1
ATOM 1488 N N . ALA A 1 179 ? 8.977 5.129 -12.875 1 94.5 179 ALA A N 1
ATOM 1489 C CA . ALA A 1 179 ? 8.641 4.172 -13.922 1 94.5 179 ALA A CA 1
ATOM 1490 C C . ALA A 1 179 ? 9.805 4.004 -14.898 1 94.5 179 ALA A C 1
ATOM 1492 O O . ALA A 1 179 ? 10.461 4.98 -15.266 1 94.5 179 ALA A O 1
ATOM 1493 N N . TRP A 1 180 ? 10.133 2.76 -15.234 1 96.31 180 TRP A N 1
ATOM 1494 C CA . TRP A 1 180 ? 11.133 2.535 -16.281 1 96.31 180 TRP A CA 1
ATOM 1495 C C . TRP A 1 180 ? 10.516 2.693 -17.656 1 96.31 180 TRP A C 1
ATOM 1497 O O . TRP A 1 180 ? 9.289 2.719 -17.812 1 96.31 180 TRP A O 1
ATOM 1507 N N . ASP A 1 181 ? 11.445 2.727 -18.672 1 93.81 181 ASP A N 1
ATOM 1508 C CA . ASP A 1 181 ? 11.016 2.885 -20.062 1 93.81 181 ASP A CA 1
ATOM 1509 C C . ASP A 1 181 ? 10.133 1.717 -20.5 1 93.81 181 ASP A C 1
ATOM 1511 O O . ASP A 1 181 ? 10.453 0.558 -20.234 1 93.81 181 ASP A O 1
ATOM 1515 N N . GLU A 1 182 ? 8.977 1.985 -21.125 1 96.12 182 GLU A N 1
ATOM 1516 C CA . GLU A 1 182 ? 8.055 1.055 -21.766 1 96.12 182 GLU A CA 1
ATOM 1517 C C . GLU A 1 182 ? 7.258 0.267 -20.734 1 96.12 182 GLU A C 1
ATOM 1519 O O . GLU A 1 182 ? 6.656 -0.76 -21.047 1 96.12 182 GLU A O 1
ATOM 1524 N N . LEU A 1 183 ? 7.363 0.729 -19.453 1 97.94 183 LEU A N 1
ATOM 1525 C CA . LEU A 1 183 ? 6.578 0.061 -18.422 1 97.94 183 LEU A CA 1
ATOM 1526 C C . LEU A 1 183 ? 5.117 -0.064 -18.844 1 97.94 183 LEU A C 1
ATOM 1528 O O . LEU A 1 183 ? 4.547 -1.157 -18.812 1 97.94 183 LEU A O 1
ATOM 1532 N N . HIS A 1 184 ? 4.547 0.999 -19.281 1 97 184 HIS A N 1
ATOM 1533 C CA . HIS A 1 184 ? 3.131 1.039 -19.625 1 97 184 HIS A CA 1
ATOM 1534 C C . HIS A 1 184 ? 2.844 0.191 -20.859 1 97 184 HIS A C 1
ATOM 1536 O O . HIS A 1 184 ? 1.938 -0.647 -20.859 1 97 184 HIS A O 1
ATOM 1542 N N . GLN A 1 185 ? 3.59 0.362 -21.859 1 96.88 185 GLN A N 1
ATOM 1543 C CA . GLN A 1 185 ? 3.404 -0.377 -23.094 1 96.88 185 GLN A CA 1
ATOM 1544 C C . GLN A 1 185 ? 3.525 -1.881 -22.875 1 96.88 185 GLN A C 1
ATOM 1546 O O . GLN A 1 185 ? 2.73 -2.66 -23.406 1 96.88 185 GLN A O 1
ATOM 1551 N N . ASN A 1 186 ? 4.5 -2.207 -22.062 1 97.69 186 ASN A N 1
ATOM 1552 C CA . ASN A 1 186 ? 4.703 -3.625 -21.797 1 97.69 186 ASN A CA 1
ATOM 1553 C C . ASN A 1 186 ? 3.561 -4.207 -20.969 1 97.69 186 ASN A C 1
ATOM 1555 O O . ASN A 1 186 ? 3.139 -5.34 -21.188 1 97.69 186 ASN A O 1
ATOM 1559 N N . SER A 1 187 ? 3.096 -3.459 -20.047 1 98.06 187 SER A N 1
ATOM 1560 C CA . SER A 1 187 ? 1.948 -3.898 -19.25 1 98.06 187 SER A CA 1
ATOM 1561 C C . SER A 1 187 ? 0.732 -4.148 -20.141 1 98.06 187 SER A C 1
ATOM 1563 O O . SER A 1 187 ? 0.027 -5.145 -19.969 1 98.06 187 SER A O 1
ATOM 1565 N N . VAL A 1 188 ? 0.459 -3.26 -21.062 1 97.69 188 VAL A N 1
ATOM 1566 C CA . VAL A 1 188 ? -0.676 -3.393 -21.984 1 97.69 188 VAL A CA 1
ATOM 1567 C C . VAL A 1 188 ? -0.51 -4.648 -22.828 1 97.69 188 VAL A C 1
ATOM 1569 O O . VAL A 1 188 ? -1.447 -5.434 -22.984 1 97.69 188 VAL A O 1
ATOM 1572 N N . ARG A 1 189 ? 0.623 -4.816 -23.375 1 97.25 189 ARG A N 1
ATOM 1573 C CA . ARG A 1 189 ? 0.912 -5.977 -24.219 1 97.25 189 ARG A CA 1
ATOM 1574 C C . ARG A 1 189 ? 0.714 -7.273 -23.438 1 97.25 189 ARG A C 1
ATOM 1576 O O . ARG A 1 189 ? 0.084 -8.211 -23.922 1 97.25 189 ARG A O 1
ATOM 1583 N N . LEU A 1 190 ? 1.29 -7.328 -22.281 1 98 190 LEU A N 1
ATOM 1584 C CA . LEU A 1 190 ? 1.197 -8.523 -21.453 1 98 190 LEU A CA 1
ATOM 1585 C C . LEU A 1 190 ? -0.246 -8.781 -21.031 1 98 190 LEU A C 1
ATOM 1587 O O . LEU A 1 190 ? -0.683 -9.938 -20.984 1 98 190 LEU A O 1
ATOM 1591 N N . ALA A 1 191 ? -0.963 -7.723 -20.703 1 97.5 191 ALA A N 1
ATOM 1592 C CA . ALA A 1 191 ? -2.363 -7.863 -20.312 1 97.5 191 ALA A CA 1
ATOM 1593 C C . ALA A 1 191 ? -3.191 -8.453 -21.453 1 97.5 191 ALA A C 1
ATOM 1595 O O . ALA A 1 191 ? -4.051 -9.312 -21.219 1 97.5 191 ALA A O 1
ATOM 1596 N N . ARG A 1 192 ? -2.982 -7.996 -22.609 1 96.5 192 ARG A N 1
ATOM 1597 C CA . ARG A 1 192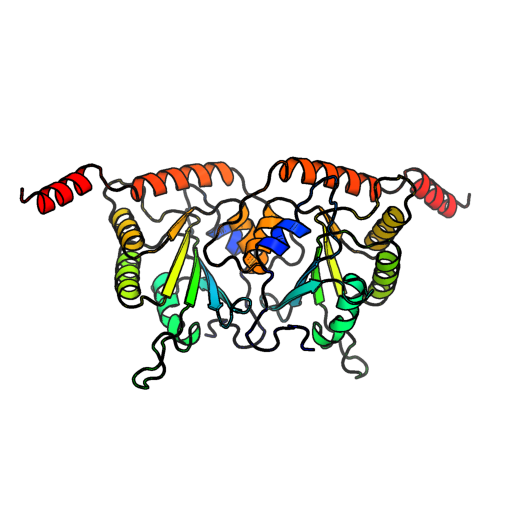 ? -3.676 -8.531 -23.766 1 96.5 192 ARG A CA 1
ATOM 1598 C C . ARG A 1 192 ? -3.355 -10.016 -23.969 1 96.5 192 ARG A C 1
ATOM 1600 O O . ARG A 1 192 ? -4.25 -10.82 -24.234 1 96.5 192 ARG A O 1
ATOM 1607 N N . LYS A 1 193 ? -2.1 -10.336 -23.875 1 96.12 193 LYS A N 1
ATOM 1608 C CA . LYS A 1 193 ? -1.69 -11.734 -24.016 1 96.12 193 LYS A CA 1
ATOM 1609 C C . LYS A 1 193 ? -2.357 -12.609 -22.953 1 96.12 193 LYS A C 1
ATOM 1611 O O . LYS A 1 193 ? -2.869 -13.688 -23.266 1 96.12 193 LYS A O 1
ATOM 1616 N N . LEU A 1 194 ? -2.299 -12.148 -21.734 1 97.69 194 LEU A N 1
ATOM 1617 C CA . LEU A 1 194 ? -2.936 -12.898 -20.672 1 97.69 194 LEU A CA 1
ATOM 1618 C C . LEU A 1 194 ? -4.426 -13.086 -20.938 1 97.69 194 LEU A C 1
ATOM 1620 O O . LEU A 1 194 ? -4.973 -14.172 -20.719 1 97.69 194 LEU A O 1
ATOM 1624 N N . HIS A 1 195 ? -5.051 -12.023 -21.391 1 95.81 195 HIS A N 1
ATOM 1625 C CA . HIS A 1 195 ? -6.469 -12.102 -21.719 1 95.81 195 HIS A CA 1
ATOM 1626 C C . HIS A 1 195 ? -6.734 -13.188 -22.766 1 95.81 195 HIS A C 1
ATOM 1628 O O . HIS A 1 195 ? -7.684 -13.961 -22.625 1 95.81 195 HIS A O 1
ATOM 1634 N N . ARG A 1 196 ? -5.961 -13.297 -23.734 1 94.44 196 ARG A N 1
ATOM 1635 C CA . ARG A 1 196 ? -6.094 -14.32 -24.781 1 94.44 196 ARG A CA 1
ATOM 1636 C C . ARG A 1 196 ? -5.895 -15.719 -24.203 1 94.44 196 ARG A C 1
ATOM 1638 O O . ARG A 1 196 ? -6.598 -16.656 -24.578 1 94.44 196 ARG A O 1
ATOM 1645 N N . ILE A 1 197 ? -4.934 -15.758 -23.375 1 96.06 197 ILE A N 1
ATOM 1646 C CA . ILE A 1 197 ? -4.633 -17.047 -22.766 1 96.06 197 ILE A CA 1
ATOM 1647 C C . ILE A 1 197 ? -5.832 -17.531 -21.938 1 96.06 197 ILE A C 1
ATOM 1649 O O . ILE A 1 197 ? -6.203 -18.703 -22 1 96.06 197 ILE A O 1
ATOM 1653 N N . LEU A 1 198 ? -6.449 -16.641 -21.219 1 95.69 198 LEU A N 1
ATOM 1654 C CA . LEU A 1 198 ? -7.469 -17.016 -20.25 1 95.69 198 LEU A CA 1
ATOM 1655 C C . LEU A 1 198 ? -8.836 -17.141 -20.906 1 95.69 198 LEU A C 1
ATOM 1657 O O . LEU A 1 198 ? -9.797 -17.594 -20.281 1 95.69 198 LEU A O 1
ATOM 1661 N N . GLN A 1 199 ? -9.086 -16.562 -22.062 1 86.5 199 GLN A N 1
ATOM 1662 C CA . GLN A 1 199 ? -10.352 -16.703 -22.781 1 86.5 199 GLN A CA 1
ATOM 1663 C C . GLN A 1 199 ? -10.594 -18.156 -23.188 1 86.5 199 GLN A C 1
ATOM 1665 O O . GLN A 1 199 ? -9.656 -18.875 -23.547 1 86.5 199 GLN A O 1
ATOM 1670 N N . PRO A 1 200 ? -11.828 -18.625 -22.719 1 64.69 200 PRO A N 1
ATOM 1671 C CA . PRO A 1 200 ? -12.172 -19.984 -23.125 1 64.69 200 PRO A CA 1
ATOM 1672 C C . PRO A 1 200 ? -12.016 -20.219 -24.625 1 64.69 200 PRO A C 1
ATOM 1674 O O . PRO A 1 200 ? -12.195 -19.297 -25.422 1 64.69 200 PRO A O 1
ATOM 1677 N N . PHE A 1 201 ? -11.227 -21.109 -25.109 1 51.91 201 PHE A N 1
ATOM 1678 C CA . PHE A 1 201 ? -11.25 -21.5 -26.516 1 51.91 201 PHE A CA 1
ATOM 1679 C C . PHE A 1 201 ? -12.68 -21.594 -27.031 1 51.91 201 PHE A C 1
ATOM 1681 O O . PHE A 1 201 ? -13.57 -22.078 -26.328 1 51.91 201 PHE A O 1
ATOM 1688 N N . GLU A 1 202 ? -13.172 -20.828 -27.922 1 46.47 202 GLU A N 1
ATOM 1689 C CA . GLU A 1 202 ? -14.43 -21.078 -28.609 1 46.47 202 GLU A CA 1
ATOM 1690 C C . GLU A 1 202 ? -14.742 -22.562 -28.672 1 46.47 202 GLU A C 1
ATOM 1692 O O . GLU A 1 202 ? -15.906 -22.969 -28.594 1 46.47 202 GLU A O 1
ATOM 1697 N N . THR A 1 203 ? -13.859 -23.453 -28.953 1 41.91 203 THR A N 1
ATOM 1698 C CA . THR A 1 203 ? -14.125 -24.875 -29.141 1 41.91 203 THR A CA 1
ATOM 1699 C C . THR A 1 203 ? -14.414 -25.547 -27.797 1 41.91 203 THR A C 1
ATOM 1701 O O . THR A 1 203 ? -14.992 -26.641 -27.766 1 41.91 203 THR A O 1
ATOM 1704 N N . GLU A 1 204 ? -14.062 -25.078 -26.734 1 41.97 204 GLU A N 1
ATOM 1705 C CA . GLU A 1 204 ? -14.297 -25.734 -25.453 1 41.97 204 GLU A CA 1
ATOM 1706 C C . GLU A 1 204 ? -15.703 -25.438 -24.938 1 41.97 204 GLU A C 1
ATOM 1708 O O . GLU A 1 204 ? -16.344 -26.312 -24.344 1 41.97 204 GLU A O 1
ATOM 1713 N N . ASP A 1 205 ? -16.25 -24.344 -25.031 1 41.38 205 ASP A N 1
ATOM 1714 C CA . ASP A 1 205 ? -17.703 -24.203 -24.906 1 41.38 205 ASP A CA 1
ATOM 1715 C C . ASP A 1 205 ? -18.438 -25.094 -25.906 1 41.38 205 ASP A C 1
ATOM 1717 O O . ASP A 1 205 ? -19.484 -25.672 -25.594 1 41.38 205 ASP A O 1
ATOM 1721 N N . LEU A 1 206 ? -17.922 -25.234 -27 1 41.5 206 LEU A N 1
ATOM 1722 C CA . LEU A 1 206 ? -18.5 -26.141 -27.984 1 41.5 206 LEU A CA 1
ATOM 1723 C C . LEU A 1 206 ? -18.297 -27.594 -27.562 1 41.5 206 LEU A C 1
ATOM 1725 O O . LEU A 1 206 ? -19.203 -28.422 -27.734 1 41.5 206 LEU A O 1
ATOM 1729 N N . ARG A 1 207 ? -17.281 -27.953 -26.953 1 39.88 207 ARG A N 1
ATOM 1730 C CA . ARG A 1 207 ? -17.125 -29.328 -26.516 1 39.88 207 ARG A CA 1
ATOM 1731 C C . ARG A 1 207 ? -17.969 -29.609 -25.266 1 39.88 207 ARG A C 1
ATOM 1733 O O . ARG A 1 207 ? -18.609 -30.656 -25.172 1 39.88 207 ARG A O 1
ATOM 1740 N N . ASP A 1 208 ? -17.953 -28.672 -24.375 1 42.25 208 ASP A N 1
ATOM 1741 C CA . ASP A 1 208 ? -18.797 -28.906 -23.203 1 42.25 208 ASP A CA 1
ATOM 1742 C C . ASP A 1 208 ? -20.281 -28.75 -23.578 1 42.25 208 ASP A C 1
ATOM 1744 O O . ASP A 1 208 ? -21.141 -29.438 -23.016 1 42.25 208 ASP A O 1
ATOM 1748 N N . ALA A 1 209 ? -20.547 -27.766 -24.406 1 41.56 209 ALA A N 1
ATOM 1749 C CA . ALA A 1 209 ? -21.891 -27.719 -24.984 1 41.56 209 ALA A CA 1
ATOM 1750 C C . ALA A 1 209 ? -22.203 -29 -25.75 1 41.56 209 ALA A C 1
ATOM 1752 O O . ALA A 1 209 ? -23.312 -29.547 -25.625 1 41.56 209 ALA A O 1
ATOM 1753 N N . PHE A 1 210 ? -21.172 -29.484 -26.359 1 41.31 210 PHE A N 1
ATOM 1754 C CA . PHE A 1 210 ? -21.359 -30.75 -27.062 1 41.31 210 PHE A CA 1
ATOM 1755 C C . PHE A 1 210 ? -21.438 -31.906 -26.078 1 41.31 210 PHE A C 1
ATOM 1757 O O . PHE A 1 210 ? -22.219 -32.844 -26.266 1 41.31 210 PHE A O 1
ATOM 1764 N N . LYS A 1 211 ? -20.672 -31.969 -25 1 45.56 211 LYS A N 1
ATOM 1765 C CA . LYS A 1 211 ? -20.797 -33 -23.969 1 45.56 211 LYS A CA 1
ATOM 1766 C C . LYS A 1 211 ? -22.156 -32.875 -23.266 1 45.56 211 LYS A C 1
ATOM 1768 O O . LYS A 1 211 ? -22.812 -33.906 -23 1 45.56 211 LYS A O 1
ATOM 1773 N N . LEU A 1 212 ? -22.422 -31.641 -23.016 1 39.94 212 LEU A N 1
ATOM 1774 C CA . LEU A 1 212 ? -23.766 -31.438 -22.469 1 39.94 212 LEU A CA 1
ATOM 1775 C C . LEU A 1 212 ? -24.828 -31.797 -23.5 1 39.94 212 LEU A C 1
ATOM 1777 O O . LEU A 1 212 ? -25.922 -32.25 -23.125 1 39.94 212 LEU A O 1
ATOM 1781 N N . LEU A 1 213 ? -24.312 -31.391 -24.703 1 43.25 213 LEU A N 1
ATOM 1782 C CA . LEU A 1 213 ? -25.281 -31.75 -25.734 1 43.25 213 LEU A CA 1
ATOM 1783 C C . LEU A 1 213 ? -25.156 -33.219 -26.094 1 43.25 213 LEU A C 1
ATOM 1785 O O . LEU A 1 213 ? -25.938 -33.719 -26.922 1 43.25 213 LEU A O 1
ATOM 1789 N N . GLY A 1 214 ? -24.609 -34 -25.297 1 42.12 214 GLY A N 1
ATOM 1790 C CA . GLY A 1 214 ? -24.578 -35.438 -25.516 1 42.12 214 GLY A CA 1
ATOM 1791 C C . GLY A 1 214 ? -23.875 -35.844 -26.797 1 42.12 214 GLY A C 1
ATOM 1792 O O . GLY A 1 214 ? -24.078 -36.938 -27.297 1 42.12 214 GLY A O 1
ATOM 1793 N N . LEU A 1 215 ? -23.094 -34.906 -27.422 1 35.78 215 LEU A N 1
ATOM 1794 C CA . LEU A 1 215 ? -22.547 -35.281 -28.719 1 35.78 215 LEU A CA 1
ATOM 1795 C C . LEU A 1 215 ? -21.078 -35.656 -28.594 1 35.78 215 LEU A C 1
ATOM 1797 O O . LEU A 1 215 ? -20.375 -35.156 -27.719 1 35.78 215 LEU A O 1
ATOM 1801 N N . MET B 1 1 ? -11.336 4.633 23.672 1 15.77 1 MET B N 1
ATOM 1802 C CA . MET B 1 1 ? -11.477 4.91 22.25 1 15.77 1 MET B CA 1
ATOM 1803 C C . MET B 1 1 ? -10.203 4.551 21.484 1 15.77 1 MET B C 1
ATOM 1805 O O . MET B 1 1 ? -9.156 5.152 21.719 1 15.77 1 MET B O 1
ATOM 1809 N N . LYS B 1 2 ? -9.914 3.26 21.312 1 22.2 2 LYS B N 1
ATOM 1810 C CA . LYS B 1 2 ? -8.727 2.568 20.797 1 22.2 2 LYS B CA 1
ATOM 1811 C C . LYS B 1 2 ? -8.273 3.162 19.469 1 22.2 2 LYS B C 1
ATOM 1813 O O . LYS B 1 2 ? -9.047 3.252 18.531 1 22.2 2 LYS B O 1
ATOM 1818 N N . ILE B 1 3 ? -7.699 4.297 19.562 1 25.34 3 ILE B N 1
ATOM 1819 C CA . ILE B 1 3 ? -6.879 4.598 18.391 1 25.34 3 ILE B CA 1
ATOM 1820 C C . ILE B 1 3 ? -6.426 3.293 17.734 1 25.34 3 ILE B C 1
ATOM 1822 O O . ILE B 1 3 ? -5.969 2.373 18.422 1 25.34 3 ILE B O 1
ATOM 1826 N N . CYS B 1 4 ? -7.086 2.812 16.875 1 29.59 4 CYS B N 1
ATOM 1827 C CA . CYS B 1 4 ? -6.832 1.486 16.312 1 29.59 4 CYS B CA 1
ATOM 1828 C C . CYS B 1 4 ? -5.355 1.307 15.984 1 29.59 4 CYS B C 1
ATOM 1830 O O . CYS B 1 4 ? -4.918 1.638 14.883 1 29.59 4 CYS B O 1
ATOM 1832 N N . LEU B 1 5 ? -4.445 1.952 16.859 1 31.89 5 LEU B N 1
ATOM 1833 C CA . LEU B 1 5 ? -3.027 1.609 16.859 1 31.89 5 LEU B CA 1
ATOM 1834 C C . LEU B 1 5 ? -2.834 0.096 16.844 1 31.89 5 LEU B C 1
ATOM 1836 O O . LEU B 1 5 ? -3.434 -0.617 17.656 1 31.89 5 LEU B O 1
ATOM 1840 N N . SER B 1 6 ? -2.693 -0.459 15.828 1 32.84 6 SER B N 1
ATOM 1841 C CA . SER B 1 6 ? -2.52 -1.899 15.68 1 32.84 6 SER B CA 1
ATOM 1842 C C . SER B 1 6 ? -1.505 -2.445 16.672 1 32.84 6 SER B C 1
ATOM 1844 O O . SER B 1 6 ? -0.296 -2.357 16.453 1 32.84 6 SER B O 1
ATOM 1846 N N . ASN B 1 7 ? -1.338 -1.814 17.859 1 35.53 7 ASN B N 1
ATOM 1847 C CA . ASN B 1 7 ? -0.623 -2.877 18.562 1 35.53 7 ASN B CA 1
ATOM 1848 C C . ASN B 1 7 ? -1.127 -4.258 18.141 1 35.53 7 ASN B C 1
ATOM 1850 O O . ASN B 1 7 ? -0.374 -5.23 18.172 1 35.53 7 ASN B O 1
ATOM 1854 N N . TYR B 1 8 ? -2.43 -4.621 18.859 1 38.19 8 TYR B N 1
ATOM 1855 C CA . TYR B 1 8 ? -3.049 -5.895 18.516 1 38.19 8 TYR B CA 1
ATOM 1856 C C . TYR B 1 8 ? -3.471 -5.922 17.047 1 38.19 8 TYR B C 1
ATOM 1858 O O . TYR B 1 8 ? -3.758 -4.875 16.469 1 38.19 8 TYR B O 1
ATOM 1866 N N . ASP B 1 9 ? -3.158 -7.055 16.234 1 54.03 9 ASP B N 1
ATOM 1867 C CA . ASP B 1 9 ? -3.232 -7.59 14.875 1 54.03 9 ASP B CA 1
ATOM 1868 C C . ASP B 1 9 ? -4.453 -7.043 14.133 1 54.03 9 ASP B C 1
ATOM 1870 O O . ASP B 1 9 ? -4.668 -7.359 12.961 1 54.03 9 ASP B O 1
ATOM 1874 N N . THR B 1 10 ? -5.203 -6.113 14.898 1 59.03 10 THR B N 1
ATOM 1875 C CA . THR B 1 10 ? -6.449 -5.789 14.211 1 59.03 10 THR B CA 1
ATOM 1876 C C . THR B 1 10 ? -6.465 -4.324 13.781 1 59.03 10 THR B C 1
ATOM 1878 O O . THR B 1 10 ? -6.195 -3.432 14.594 1 59.03 10 THR B O 1
ATOM 1881 N N . ILE B 1 11 ? -6.613 -3.957 12.562 1 69.56 11 ILE B N 1
ATOM 1882 C CA . ILE B 1 11 ? -6.727 -2.619 11.992 1 69.56 11 ILE B CA 1
ATOM 1883 C C . ILE B 1 11 ? -8.18 -2.346 11.617 1 69.56 11 ILE B C 1
ATOM 1885 O O . ILE B 1 11 ? -8.852 -3.205 11.039 1 69.56 11 ILE B O 1
ATOM 1889 N N . VAL B 1 12 ? -8.617 -1.155 12.094 1 78.31 12 VAL B N 1
ATOM 1890 C CA . VAL B 1 12 ? -9.922 -0.707 11.625 1 78.31 12 VAL B CA 1
ATOM 1891 C C . VAL B 1 12 ? -9.773 -0.013 10.273 1 78.31 12 VAL B C 1
ATOM 1893 O O . VAL B 1 12 ? -8.938 0.879 10.109 1 78.31 12 VAL B O 1
ATOM 1896 N N . LEU B 1 13 ? -10.547 -0.418 9.359 1 87.31 13 LEU B N 1
ATOM 1897 C CA . LEU B 1 13 ? -10.453 0.112 8 1 87.31 13 LEU B CA 1
ATOM 1898 C C . LEU B 1 13 ? -11.516 1.18 7.762 1 87.31 13 LEU B C 1
ATOM 1900 O O . LEU B 1 13 ? -12.555 1.188 8.422 1 87.31 13 LEU B O 1
ATOM 1904 N N . LEU B 1 14 ? -11.195 2.076 6.922 1 91.94 14 LEU B N 1
ATOM 1905 C CA . LEU B 1 14 ? -12.117 3.123 6.5 1 91.94 14 LEU B CA 1
ATOM 1906 C C . LEU B 1 14 ? -13.195 2.559 5.578 1 91.94 14 LEU B C 1
ATOM 1908 O O . LEU B 1 14 ? -12.891 1.858 4.613 1 91.94 14 LEU B O 1
ATOM 1912 N N . PRO B 1 15 ? -14.484 2.801 5.918 1 91 15 PRO B N 1
ATOM 1913 C CA . PRO B 1 15 ? -15.523 2.367 4.98 1 91 15 PRO B CA 1
ATOM 1914 C C . PRO B 1 15 ? -15.359 2.98 3.59 1 91 15 PRO B C 1
ATOM 1916 O O . PRO B 1 15 ? -14.969 4.145 3.467 1 91 15 PRO B O 1
ATOM 1919 N N . ARG B 1 16 ? -15.797 2.238 2.543 1 93.25 16 ARG B N 1
ATOM 1920 C CA . ARG B 1 16 ? -15.609 2.621 1.147 1 93.25 16 ARG B CA 1
ATOM 1921 C C . ARG B 1 16 ? -16.281 3.961 0.854 1 93.25 16 ARG B C 1
ATOM 1923 O O . ARG B 1 16 ? -15.648 4.863 0.294 1 93.25 16 ARG B O 1
ATOM 1930 N N . LYS B 1 17 ? -17.469 4.133 1.228 1 93.75 17 LYS B N 1
ATOM 1931 C CA . LYS B 1 17 ? -18.234 5.336 0.915 1 93.75 17 LYS B CA 1
ATOM 1932 C C . LYS B 1 17 ? -17.641 6.562 1.592 1 93.75 17 LYS B C 1
ATOM 1934 O O . LYS B 1 17 ? -17.609 7.648 1.009 1 93.75 17 LYS B O 1
ATOM 1939 N N . LYS B 1 18 ? -17.188 6.367 2.805 1 94.19 18 LYS B N 1
ATOM 1940 C CA . LYS B 1 18 ? -16.578 7.48 3.531 1 94.19 18 LYS B CA 1
ATOM 1941 C C . LYS B 1 18 ? -15.281 7.926 2.867 1 94.19 18 LYS B C 1
ATOM 1943 O O . LYS B 1 18 ? -15.023 9.125 2.732 1 94.19 18 LYS B O 1
ATOM 1948 N N . PHE B 1 19 ? -14.562 6.945 2.469 1 96.69 19 PHE B N 1
ATOM 1949 C CA . PHE B 1 19 ? -13.312 7.289 1.799 1 96.69 19 PHE B CA 1
ATOM 1950 C C . PHE B 1 19 ? -13.586 8.07 0.52 1 96.69 19 PHE B C 1
ATOM 1952 O O . PHE B 1 19 ? -13.023 9.148 0.315 1 96.69 19 PHE B O 1
ATOM 1959 N N . ILE B 1 20 ? -14.438 7.543 -0.309 1 96.75 20 ILE B N 1
ATOM 1960 C CA . ILE B 1 20 ? -14.711 8.172 -1.598 1 96.75 20 ILE B CA 1
ATOM 1961 C C . ILE B 1 20 ? -15.266 9.578 -1.379 1 96.75 20 ILE B C 1
ATOM 1963 O O . ILE B 1 20 ? -14.812 10.539 -2.004 1 96.75 20 ILE B O 1
ATOM 1967 N N . PHE B 1 21 ? -16.125 9.703 -0.474 1 97 21 PHE B N 1
ATOM 1968 C CA . PHE B 1 21 ? -16.781 10.992 -0.256 1 97 21 PHE B CA 1
ATOM 1969 C C . PHE B 1 21 ? -15.773 12.023 0.25 1 97 21 PHE B C 1
ATOM 1971 O O . PHE B 1 21 ? -15.695 13.133 -0.284 1 97 21 PHE B O 1
ATOM 1978 N N . HIS B 1 22 ? -14.984 11.688 1.186 1 97.12 22 HIS B N 1
ATOM 1979 C CA . HIS B 1 22 ? -14.164 12.68 1.869 1 97.12 22 HIS B CA 1
ATOM 1980 C C . HIS B 1 22 ? -12.844 12.906 1.138 1 97.12 22 HIS B C 1
ATOM 1982 O O . HIS B 1 22 ? -12.234 13.969 1.264 1 97.12 22 HIS B O 1
ATOM 1988 N N . TYR B 1 23 ? -12.414 11.977 0.3 1 97.94 23 TYR B N 1
ATOM 1989 C CA . TYR B 1 23 ? -11.109 12.125 -0.346 1 97.94 23 TYR B CA 1
ATOM 1990 C C . TYR B 1 23 ? -11.273 12.586 -1.789 1 97.94 23 TYR B C 1
ATOM 1992 O O . TYR B 1 23 ? -10.289 12.969 -2.436 1 97.94 23 TYR B O 1
ATOM 2000 N N . LYS B 1 24 ? -12.438 12.578 -2.285 1 97.62 24 LYS B N 1
ATOM 2001 C CA . LYS B 1 24 ? -12.625 13.062 -3.648 1 97.62 24 LYS B CA 1
ATOM 2002 C C . LYS B 1 24 ? -12.125 14.492 -3.795 1 97.62 24 LYS B C 1
ATOM 2004 O O . LYS B 1 24 ? -12.547 15.383 -3.057 1 97.62 24 LYS B O 1
ATOM 2009 N N . ASN B 1 25 ? -11.219 14.664 -4.754 1 97.75 25 ASN B N 1
ATOM 2010 C CA . ASN B 1 25 ? -10.547 15.961 -4.879 1 97.75 25 ASN B CA 1
ATOM 2011 C C . ASN B 1 25 ? -11.344 16.922 -5.758 1 97.75 25 ASN B C 1
ATOM 2013 O O . ASN B 1 25 ? -10.781 17.547 -6.66 1 97.75 25 ASN B O 1
ATOM 2017 N N . VAL B 1 26 ? -12.547 17.062 -5.414 1 94.56 26 VAL B N 1
ATOM 2018 C CA . VAL B 1 26 ? -13.422 17.938 -6.18 1 94.56 26 VAL B CA 1
ATOM 2019 C C . VAL B 1 26 ? -13.117 19.406 -5.832 1 94.56 26 VAL B C 1
ATOM 2021 O O . VAL B 1 26 ? -12.602 19.688 -4.75 1 94.56 26 VAL B O 1
ATOM 2024 N N . ARG B 1 27 ? -13.438 20.266 -6.734 1 87.75 27 ARG B N 1
ATOM 2025 C CA . ARG B 1 27 ? -13.172 21.688 -6.562 1 87.75 27 ARG B CA 1
ATOM 2026 C C . ARG B 1 27 ? -14.023 22.266 -5.434 1 87.75 27 ARG B C 1
ATOM 2028 O O . ARG B 1 27 ? -13.516 23.016 -4.598 1 87.75 27 ARG B O 1
ATOM 2035 N N . TRP B 1 28 ? -15.297 21.969 -5.5 1 86.94 28 TRP B N 1
ATOM 2036 C CA . TRP B 1 28 ? -16.219 22.453 -4.48 1 86.94 28 TRP B CA 1
ATOM 2037 C C . TRP B 1 28 ? -16.656 21.328 -3.557 1 86.94 28 TRP B C 1
ATOM 2039 O O . TRP B 1 28 ? -17.625 20.625 -3.832 1 86.94 28 TRP B O 1
ATOM 2049 N N . ALA B 1 29 ? -15.961 21.125 -2.564 1 88.88 29 ALA B N 1
ATOM 2050 C CA . ALA B 1 29 ? -16.172 20.031 -1.625 1 88.88 29 ALA B CA 1
ATOM 2051 C C . ALA B 1 29 ? -17.172 20.422 -0.54 1 88.88 29 ALA B C 1
ATOM 2053 O O . ALA B 1 29 ? -16.828 20.453 0.645 1 88.88 29 ALA B O 1
ATOM 2054 N N . ARG B 1 30 ? -18.391 20.531 -0.905 1 88.19 30 ARG B N 1
ATOM 2055 C CA . ARG B 1 30 ? -19.438 20.938 0.027 1 88.19 30 ARG B CA 1
ATOM 2056 C C . ARG B 1 30 ? -19.875 19.766 0.899 1 88.19 30 ARG B C 1
ATOM 2058 O O . ARG B 1 30 ? -19.906 18.625 0.441 1 88.19 30 ARG B O 1
ATOM 2065 N N . GLY B 1 31 ? -20.172 19.969 2.105 1 90.19 31 GLY B N 1
ATOM 2066 C CA . GLY B 1 31 ? -20.766 18.984 2.988 1 90.19 31 GLY B CA 1
ATOM 2067 C C . GLY B 1 31 ? -19.75 18.094 3.67 1 90.19 31 GLY B C 1
ATOM 2068 O O . GLY B 1 31 ? -20.109 17.141 4.375 1 90.19 31 GLY B O 1
ATOM 2069 N N . ARG B 1 32 ? -18.516 18.328 3.422 1 90.06 32 ARG B N 1
ATOM 2070 C CA . ARG B 1 32 ? -17.453 17.516 4.016 1 90.06 32 ARG B CA 1
ATOM 2071 C C . ARG B 1 32 ? -17 18.094 5.344 1 90.06 32 ARG B C 1
ATOM 2073 O O . ARG B 1 32 ? -15.891 18.641 5.441 1 90.06 32 ARG B O 1
ATOM 2080 N N . HIS B 1 33 ? -17.672 17.734 6.43 1 88.94 33 HIS B N 1
ATOM 2081 C CA . HIS B 1 33 ? -17.438 18.328 7.746 1 88.94 33 HIS B CA 1
ATOM 2082 C C . HIS B 1 33 ? -16.391 17.531 8.516 1 88.94 33 HIS B C 1
ATOM 2084 O O . HIS B 1 33 ? -15.961 17.953 9.594 1 88.94 33 HIS B O 1
ATOM 2090 N N . GLU B 1 34 ? -16.047 16.453 7.949 1 92.94 34 GLU B N 1
ATOM 2091 C CA . GLU B 1 34 ? -15.016 15.633 8.57 1 92.94 34 GLU B CA 1
ATOM 2092 C C . GLU B 1 34 ? -13.719 15.664 7.762 1 92.94 34 GLU B C 1
ATOM 2094 O O . GLU B 1 34 ? -13.75 15.688 6.531 1 92.94 34 GLU B O 1
ATOM 2099 N N . THR B 1 35 ? -12.656 15.797 8.516 1 95.56 35 THR B N 1
ATOM 2100 C CA . THR B 1 35 ? -11.344 15.672 7.895 1 95.56 35 THR B CA 1
ATOM 2101 C C . THR B 1 35 ? -10.688 14.352 8.281 1 95.56 35 THR B C 1
ATOM 2103 O O . THR B 1 35 ? -10.602 14.008 9.461 1 95.56 35 THR B O 1
ATOM 2106 N N . TYR B 1 36 ? -10.281 13.656 7.238 1 96.56 36 TYR B N 1
ATOM 2107 C CA . TYR B 1 36 ? -9.68 12.344 7.453 1 96.56 36 TYR B CA 1
ATOM 2108 C C . TYR B 1 36 ? -8.18 12.391 7.227 1 96.56 36 TYR B C 1
ATOM 2110 O O . TYR B 1 36 ? -7.695 13.125 6.363 1 96.56 36 TYR B O 1
ATOM 2118 N N . LEU B 1 37 ? -7.461 11.594 8.055 1 96.88 37 LEU B N 1
ATOM 2119 C CA . LEU B 1 37 ? -6.012 11.445 7.984 1 96.88 37 LEU B CA 1
ATOM 2120 C C . LEU B 1 37 ? -5.609 9.977 8.07 1 96.88 37 LEU B C 1
ATOM 2122 O O . LEU B 1 37 ? -5.762 9.352 9.117 1 96.88 37 LEU B O 1
ATOM 2126 N N . CYS B 1 38 ? -5.219 9.398 6.91 1 95.5 38 CYS B N 1
ATOM 2127 C CA . CYS B 1 38 ? -4.57 8.086 6.914 1 95.5 38 CYS B CA 1
ATOM 2128 C C . CYS B 1 38 ? -3.066 8.227 7.105 1 95.5 38 CYS B C 1
ATOM 2130 O O . CYS B 1 38 ? -2.453 9.164 6.586 1 95.5 38 CYS B O 1
ATOM 2132 N N . PHE B 1 39 ? -2.477 7.27 7.887 1 94 39 PHE B N 1
ATOM 2133 C CA . PHE B 1 39 ? -1.061 7.469 8.164 1 94 39 PHE B CA 1
ATOM 2134 C C . PHE B 1 39 ? -0.307 6.145 8.125 1 94 39 PHE B C 1
ATOM 2136 O O . PHE B 1 39 ? -0.893 5.086 8.359 1 94 39 PHE B O 1
ATOM 2143 N N . VAL B 1 40 ? 0.918 6.273 7.781 1 90.5 40 VAL B N 1
ATOM 2144 C CA . VAL B 1 40 ? 1.902 5.203 7.902 1 90.5 40 VAL B CA 1
ATOM 2145 C C . VAL B 1 40 ? 3.08 5.676 8.75 1 90.5 40 VAL B C 1
ATOM 2147 O O . VAL B 1 40 ? 3.607 6.773 8.539 1 90.5 40 VAL B O 1
ATOM 2150 N N . VAL B 1 41 ? 3.43 4.922 9.758 1 90.31 41 VAL B N 1
ATOM 2151 C CA . VAL B 1 41 ? 4.586 5.188 10.609 1 90.31 41 VAL B CA 1
ATOM 2152 C C . VAL B 1 41 ? 5.648 4.117 10.383 1 90.31 41 VAL B C 1
ATOM 2154 O O . VAL B 1 41 ? 5.375 2.922 10.531 1 90.31 41 VAL B O 1
ATOM 2157 N N . LYS B 1 42 ? 6.781 4.586 10.023 1 87.44 42 LYS B N 1
ATOM 2158 C CA . LYS B 1 42 ? 7.871 3.648 9.758 1 87.44 42 LYS B CA 1
ATOM 2159 C C . LYS B 1 42 ? 9.086 3.961 10.633 1 87.44 42 LYS B C 1
ATOM 2161 O O . LYS B 1 42 ? 9.406 5.129 10.859 1 87.44 42 LYS B O 1
ATOM 2166 N N . ARG B 1 43 ? 9.742 2.881 11.055 1 87.69 43 ARG B N 1
ATOM 2167 C CA . ARG B 1 43 ? 11.016 2.98 11.766 1 87.69 43 ARG B CA 1
ATOM 2168 C C . ARG B 1 43 ? 12.023 1.966 11.242 1 87.69 43 ARG B C 1
ATOM 2170 O O . ARG B 1 43 ? 11.734 0.768 11.188 1 87.69 43 ARG B O 1
ATOM 2177 N N . ARG B 1 44 ? 13.109 2.471 10.938 1 82.31 44 ARG B N 1
ATOM 2178 C CA . ARG B 1 44 ? 14.172 1.578 10.484 1 82.31 44 ARG B CA 1
ATOM 2179 C C . ARG B 1 44 ? 14.852 0.897 11.672 1 82.31 44 ARG B C 1
ATOM 2181 O O . ARG B 1 44 ? 15.227 1.558 12.641 1 82.31 44 ARG B O 1
ATOM 2188 N N . VAL B 1 45 ? 14.867 -0.39 11.656 1 81.38 45 VAL B N 1
ATOM 2189 C CA . VAL B 1 45 ? 15.508 -1.166 12.711 1 81.38 45 VAL B CA 1
ATOM 2190 C C . VAL B 1 45 ? 16.875 -1.651 12.234 1 81.38 45 VAL B C 1
ATOM 2192 O O . VAL B 1 45 ? 17.781 -1.854 13.039 1 81.38 45 VAL B O 1
ATOM 2195 N N . GLY B 1 46 ? 17.062 -1.869 10.945 1 78.19 46 GLY B N 1
ATOM 2196 C CA . GLY B 1 46 ? 18.297 -2.271 10.289 1 78.19 46 GLY B CA 1
ATOM 2197 C C . GLY B 1 46 ? 18.375 -1.83 8.836 1 78.19 46 GLY B C 1
ATOM 2198 O O . GLY B 1 46 ? 17.531 -1.06 8.375 1 78.19 46 GLY B O 1
ATOM 2199 N N . PRO B 1 47 ? 19.438 -2.217 8.195 1 74.19 47 PRO B N 1
ATOM 2200 C CA . PRO B 1 47 ? 19.609 -1.767 6.816 1 74.19 47 PRO B CA 1
ATOM 2201 C C . PRO B 1 47 ? 18.453 -2.16 5.914 1 74.19 47 PRO B C 1
ATOM 2203 O O . PRO B 1 47 ? 18.078 -1.396 5.02 1 74.19 47 PRO B O 1
ATOM 2206 N N . ASP B 1 48 ? 17.906 -3.355 6.191 1 72.38 48 ASP B N 1
ATOM 2207 C CA . ASP B 1 48 ? 16.828 -3.826 5.344 1 72.38 48 ASP B CA 1
ATOM 2208 C C . ASP B 1 48 ? 15.633 -4.281 6.18 1 72.38 48 ASP B C 1
ATOM 2210 O O . ASP B 1 48 ? 14.867 -5.156 5.762 1 72.38 48 ASP B O 1
ATOM 2214 N N . SER B 1 49 ? 15.602 -3.727 7.336 1 76.12 49 SER B N 1
ATOM 2215 C CA . SER B 1 49 ? 14.492 -4.113 8.203 1 76.12 49 SER B CA 1
ATOM 2216 C C . SER B 1 49 ? 13.82 -2.893 8.82 1 76.12 49 SER B C 1
ATOM 2218 O O . SER B 1 49 ? 14.492 -1.919 9.172 1 76.12 49 SER B O 1
ATOM 2220 N N . LEU B 1 50 ? 12.531 -2.99 8.797 1 76.75 50 LEU B N 1
ATOM 2221 C CA . LEU B 1 50 ? 11.789 -1.875 9.375 1 76.75 50 LEU B CA 1
ATOM 2222 C C . LEU B 1 50 ? 10.555 -2.371 10.117 1 76.75 50 LEU B C 1
ATOM 2224 O O . LEU B 1 50 ? 10.117 -3.508 9.922 1 76.75 50 LEU B O 1
ATOM 2228 N N . THR B 1 51 ? 10.18 -1.521 11.062 1 76.56 51 THR B N 1
ATOM 2229 C CA . THR B 1 51 ? 8.844 -1.685 11.617 1 76.56 51 THR B CA 1
ATOM 2230 C C . THR B 1 51 ? 7.875 -0.677 11.008 1 76.56 51 THR B C 1
ATOM 2232 O O . THR B 1 51 ? 8.297 0.366 10.5 1 76.56 51 THR B O 1
ATOM 2235 N N . PHE B 1 52 ? 6.684 -1.119 10.914 1 77.69 52 PHE B N 1
ATOM 2236 C CA . PHE B 1 52 ? 5.715 -0.175 10.367 1 77.69 52 PHE B CA 1
ATOM 2237 C C . PHE B 1 52 ? 4.371 -0.316 11.07 1 77.69 52 PHE B C 1
ATOM 2239 O O . PHE B 1 52 ? 4.035 -1.392 11.57 1 77.69 52 PHE B O 1
ATOM 2246 N N . ASP B 1 53 ? 3.744 0.816 11.227 1 79.88 53 ASP B N 1
ATOM 2247 C CA . ASP B 1 53 ? 2.371 0.935 11.703 1 79.88 53 ASP B CA 1
ATOM 2248 C C . ASP B 1 53 ? 1.549 1.844 10.789 1 79.88 53 ASP B C 1
ATOM 2250 O O . ASP B 1 53 ? 2.105 2.68 10.078 1 79.88 53 ASP B O 1
ATOM 2254 N N . PHE B 1 54 ? 0.251 1.486 10.688 1 85.19 54 PHE B N 1
ATOM 2255 C CA . PHE B 1 54 ? -0.587 2.365 9.883 1 85.19 54 PHE B CA 1
ATOM 2256 C C . PHE B 1 54 ? -2 2.434 10.445 1 85.19 54 PHE B C 1
ATOM 2258 O O . PHE B 1 54 ? -2.381 1.616 11.281 1 85.19 54 PHE B O 1
ATOM 2265 N N . GLY B 1 55 ? -2.707 3.4 10.078 1 88 55 GLY B N 1
ATOM 2266 C CA . GLY B 1 55 ? -4.078 3.621 10.508 1 88 55 GLY B CA 1
ATOM 2267 C C . GLY B 1 55 ? -4.691 4.883 9.93 1 88 55 GLY B C 1
ATOM 2268 O O . GLY B 1 55 ? -4.191 5.426 8.938 1 88 55 GLY B O 1
ATOM 2269 N N . HIS B 1 56 ? -5.859 5.18 10.445 1 92 56 HIS B N 1
ATOM 2270 C CA . HIS B 1 56 ? -6.504 6.426 10.039 1 92 56 HIS B CA 1
ATOM 2271 C C . HIS B 1 56 ? -7.195 7.094 11.227 1 92 56 HIS B C 1
ATOM 2273 O O . HIS B 1 56 ? -7.488 6.441 12.227 1 92 56 HIS B O 1
ATOM 2279 N N . LEU B 1 57 ? -7.309 8.422 11.133 1 93.06 57 LEU B N 1
ATOM 2280 C CA . LEU B 1 57 ? -7.996 9.258 12.117 1 93.06 57 LEU B CA 1
ATOM 2281 C C . LEU B 1 57 ? -8.945 10.234 11.43 1 93.06 57 LEU B C 1
ATOM 2283 O O . LEU B 1 57 ? -8.867 10.438 10.219 1 93.06 57 LEU B O 1
ATOM 2287 N N . ARG B 1 58 ? -9.906 10.688 12.156 1 94.25 58 ARG B N 1
ATOM 2288 C CA . ARG B 1 58 ? -10.75 11.805 11.742 1 94.25 58 ARG B CA 1
ATOM 2289 C C . ARG B 1 58 ? -10.898 12.828 12.859 1 94.25 58 ARG B C 1
ATOM 2291 O O . ARG B 1 58 ? -10.711 12.5 14.031 1 94.25 58 ARG B O 1
ATOM 2298 N N . ASN B 1 59 ? -11.148 14.086 12.453 1 93.62 59 ASN B N 1
ATOM 2299 C CA . ASN B 1 59 ? -11.359 15.102 13.484 1 93.62 59 ASN B CA 1
ATOM 2300 C C . ASN B 1 59 ? -12.5 14.719 14.422 1 93.62 59 ASN B C 1
ATOM 2302 O O . ASN B 1 59 ? -13.406 13.977 14.039 1 93.62 59 ASN B O 1
ATOM 2306 N N . ARG B 1 60 ? -12.289 15.109 15.672 1 90.12 60 ARG B N 1
ATOM 2307 C CA . ARG B 1 60 ? -13.273 14.812 16.703 1 90.12 60 ARG B CA 1
ATOM 2308 C C . ARG B 1 60 ? -13.469 16 17.641 1 90.12 60 ARG B C 1
ATOM 2310 O O . ARG B 1 60 ? -12.492 16.609 18.094 1 90.12 60 ARG B O 1
ATOM 2317 N N . ASN B 1 61 ? -14.734 16.219 17.953 1 85.38 61 ASN B N 1
ATOM 2318 C CA . ASN B 1 61 ? -15.102 17.141 19.031 1 85.38 61 ASN B CA 1
ATOM 2319 C C . ASN B 1 61 ? -14.305 18.438 18.969 1 85.38 61 ASN B C 1
ATOM 2321 O O . ASN B 1 61 ? -13.727 18.875 19.953 1 85.38 61 ASN B O 1
ATOM 2325 N N . GLY B 1 62 ? -14.148 19 17.812 1 86.75 62 GLY B N 1
ATOM 2326 C CA . GLY B 1 62 ? -13.492 20.281 17.703 1 86.75 62 GLY B CA 1
ATOM 2327 C C . GLY B 1 62 ? -11.984 20.188 17.625 1 86.75 62 GLY B C 1
ATOM 2328 O O . GLY B 1 62 ? -11.289 21.188 17.484 1 86.75 62 GLY B O 1
ATOM 2329 N N . CYS B 1 63 ? -11.461 19.031 17.812 1 92.69 63 CYS B N 1
ATOM 2330 C CA . CYS B 1 63 ? -10.023 18.812 17.656 1 92.69 63 CYS B CA 1
ATOM 2331 C C . CYS B 1 63 ? -9.68 18.438 16.219 1 92.69 63 CYS B C 1
ATOM 2333 O O . CYS B 1 63 ? -10.219 17.469 15.688 1 92.69 63 CYS B O 1
ATOM 2335 N N . HIS B 1 64 ? -8.828 19.234 15.648 1 97.31 64 HIS B N 1
ATOM 2336 C CA . HIS B 1 64 ? -8.398 18.938 14.289 1 97.31 64 HIS B CA 1
ATOM 2337 C C . HIS B 1 64 ? -7.562 17.656 14.242 1 97.31 64 HIS B C 1
ATOM 2339 O O . HIS B 1 64 ? -6.859 17.344 15.211 1 97.31 64 HIS B O 1
ATOM 2345 N N . VAL B 1 65 ? -7.699 16.969 13.141 1 97.12 65 VAL B N 1
ATOM 2346 C CA . VAL B 1 65 ? -7.148 15.625 13.055 1 97.12 65 VAL B CA 1
ATOM 2347 C C . VAL B 1 65 ? -5.629 15.672 13.195 1 97.12 65 VAL B C 1
ATOM 2349 O O . VAL B 1 65 ? -5.02 14.758 13.758 1 97.12 65 VAL B O 1
ATOM 2352 N N . GLU B 1 66 ? -5.016 16.766 12.688 1 97.5 66 GLU B N 1
ATOM 2353 C CA . GLU B 1 66 ? -3.568 16.938 12.797 1 97.5 66 GLU B CA 1
ATOM 2354 C C . GLU B 1 66 ? -3.125 16.969 14.258 1 97.5 66 GLU B C 1
ATOM 2356 O O . GLU B 1 66 ? -2.145 16.312 14.633 1 97.5 66 GLU B O 1
ATOM 2361 N N . MET B 1 67 ? -3.898 17.672 15.047 1 97 67 MET B N 1
ATOM 2362 C CA . MET B 1 67 ? -3.59 17.781 16.469 1 97 67 MET B CA 1
ATOM 2363 C C . MET B 1 67 ? -3.887 16.469 17.188 1 97 67 MET B C 1
ATOM 2365 O O . MET B 1 67 ? -3.16 16.078 18.094 1 97 67 MET B O 1
ATOM 2369 N N . LEU B 1 68 ? -4.922 15.883 16.797 1 94.88 68 LEU B N 1
ATOM 2370 C CA . LEU B 1 68 ? -5.254 14.586 17.359 1 94.88 68 LEU B CA 1
ATOM 2371 C C . LEU B 1 68 ? -4.133 13.586 17.125 1 94.88 68 LEU B C 1
ATOM 2373 O O . LEU B 1 68 ? -3.773 12.812 18.016 1 94.88 68 LEU B O 1
ATOM 2377 N N . PHE B 1 69 ? -3.566 13.539 15.961 1 95.75 69 PHE B N 1
ATOM 2378 C CA . PHE B 1 69 ? -2.457 12.641 15.648 1 95.75 69 PHE B CA 1
ATOM 2379 C C . PHE B 1 69 ? -1.282 12.891 16.594 1 95.75 69 PHE B C 1
ATOM 2381 O O . PHE B 1 69 ? -0.675 11.945 17.094 1 95.75 69 PHE B O 1
ATOM 2388 N N . LEU B 1 70 ? -1.018 14.172 16.781 1 95.31 70 LEU B N 1
ATOM 2389 C CA . LEU B 1 70 ? 0.109 14.508 17.641 1 95.31 70 LEU B CA 1
ATOM 2390 C C . LEU B 1 70 ? -0.099 13.961 19.047 1 95.31 70 LEU B C 1
ATOM 2392 O O . LEU B 1 70 ? 0.862 13.578 19.719 1 95.31 70 LEU B O 1
ATOM 2396 N N . ARG B 1 71 ? -1.321 13.852 19.422 1 92.12 71 ARG B N 1
ATOM 2397 C CA . ARG B 1 71 ? -1.618 13.305 20.75 1 92.12 71 ARG B CA 1
ATOM 2398 C C . ARG B 1 71 ? -1.272 11.82 20.812 1 92.12 71 ARG B C 1
ATOM 2400 O O . ARG B 1 71 ? -0.947 11.297 21.875 1 92.12 71 ARG B O 1
ATOM 2407 N N . TYR B 1 72 ? -1.33 11.172 19.703 1 90.88 72 TYR B N 1
ATOM 2408 C CA . TYR B 1 72 ? -1.081 9.734 19.672 1 90.88 72 TYR B CA 1
ATOM 2409 C C . TYR B 1 72 ? 0.369 9.445 19.297 1 90.88 72 TYR B C 1
ATOM 2411 O O . TYR B 1 72 ? 0.776 8.281 19.234 1 90.88 72 TYR B O 1
ATOM 2419 N N . LEU B 1 73 ? 1.142 10.445 19.094 1 93 73 LEU B N 1
ATOM 2420 C CA . LEU B 1 73 ? 2.492 10.273 18.562 1 93 73 LEU B CA 1
ATOM 2421 C C . LEU B 1 73 ? 3.346 9.438 19.516 1 93 73 LEU B C 1
ATOM 2423 O O . LEU B 1 73 ? 4.121 8.586 19.078 1 93 73 LEU B O 1
ATOM 2427 N N . GLY B 1 74 ? 3.213 9.641 20.797 1 87.5 74 GLY B N 1
ATOM 2428 C CA . GLY B 1 74 ? 3.971 8.867 21.781 1 87.5 74 GLY B CA 1
ATOM 2429 C C . GLY B 1 74 ? 3.701 7.379 21.703 1 87.5 74 GLY B C 1
ATOM 2430 O O . GLY B 1 74 ? 4.621 6.566 21.828 1 87.5 74 GLY B O 1
ATOM 2431 N N . ALA B 1 75 ? 2.465 7.039 21.484 1 86.25 75 ALA B N 1
ATOM 2432 C CA . ALA B 1 75 ? 2.088 5.629 21.391 1 86.25 75 ALA B CA 1
ATOM 2433 C C . ALA B 1 75 ? 2.518 5.047 20.047 1 86.25 75 ALA B C 1
ATOM 2435 O O . ALA B 1 75 ? 2.932 3.887 19.969 1 86.25 75 ALA B O 1
ATOM 2436 N N . LEU B 1 76 ? 2.496 5.855 19.016 1 87.69 76 LEU B N 1
ATOM 2437 C CA . LEU B 1 76 ? 2.789 5.406 17.672 1 87.69 76 LEU B CA 1
ATOM 2438 C C . LEU B 1 76 ? 4.293 5.32 17.438 1 87.69 76 LEU B C 1
ATOM 2440 O O . LEU B 1 76 ? 4.754 4.551 16.578 1 87.69 76 LEU B O 1
ATOM 2444 N N . CYS B 1 77 ? 4.984 6.121 18.219 1 90.31 77 CYS B N 1
ATOM 2445 C CA . CYS B 1 77 ? 6.43 6.203 18.047 1 90.31 77 CYS B CA 1
ATOM 2446 C C . CYS B 1 77 ? 7.145 6.055 19.391 1 90.31 77 CYS B C 1
ATOM 2448 O O . CYS B 1 77 ? 7.793 6.992 19.859 1 90.31 77 CYS B O 1
ATOM 2450 N N . PRO B 1 78 ? 7.129 4.902 19.891 1 88.06 78 PRO B N 1
ATOM 2451 C CA . PRO B 1 78 ? 7.852 4.707 21.156 1 88.06 78 PRO B CA 1
ATOM 2452 C C . PRO B 1 78 ? 9.344 5 21.031 1 88.06 78 PRO B C 1
ATOM 2454 O O . PRO B 1 78 ? 9.977 4.602 20.047 1 88.06 78 PRO B O 1
ATOM 2457 N N . GLY B 1 79 ? 9.852 5.746 22.031 1 90 79 GLY B N 1
ATOM 2458 C CA . GLY B 1 79 ? 11.273 6.059 22.047 1 90 79 GLY B CA 1
ATOM 2459 C C . GLY B 1 79 ? 11.625 7.305 21.25 1 90 79 GLY B C 1
ATOM 2460 O O . GLY B 1 79 ? 12.797 7.676 21.156 1 90 79 GLY B O 1
ATOM 2461 N N . LEU B 1 80 ? 10.578 7.918 20.719 1 92.25 80 LEU B N 1
ATOM 2462 C CA . LEU B 1 80 ? 10.797 9.125 19.938 1 92.25 80 LEU B CA 1
ATOM 2463 C C . LEU B 1 80 ? 11.469 10.203 20.781 1 92.25 80 LEU B C 1
ATOM 2465 O O . LEU B 1 80 ? 12.352 10.922 20.297 1 92.25 80 LEU B O 1
ATOM 2469 N N . TRP B 1 81 ? 11.078 10.242 22.031 1 91.25 81 TRP B N 1
ATOM 2470 C CA . TRP B 1 81 ? 11.594 11.266 22.922 1 91.25 81 TRP B CA 1
ATOM 2471 C C . TRP B 1 81 ? 12.734 10.719 23.781 1 91.25 81 TRP B C 1
ATOM 2473 O O . TRP B 1 81 ? 13.234 11.398 24.688 1 91.25 81 TRP B O 1
ATOM 2483 N N . GLY B 1 82 ? 13.133 9.555 23.484 1 87.38 82 GLY B N 1
ATOM 2484 C CA . GLY B 1 82 ? 14.125 8.898 24.328 1 87.38 82 GLY B CA 1
ATOM 2485 C C . GLY B 1 82 ? 13.531 8.242 25.562 1 87.38 82 GLY B C 1
ATOM 2486 O O . GLY B 1 82 ? 12.336 8.398 25.828 1 87.38 82 GLY B O 1
ATOM 2487 N N . TYR B 1 83 ? 14.422 7.355 26.234 1 78.06 83 TYR B N 1
ATOM 2488 C CA . TYR B 1 83 ? 13.969 6.664 27.438 1 78.06 83 TYR B CA 1
ATOM 2489 C C . TYR B 1 83 ? 14.516 7.336 28.703 1 78.06 83 TYR B C 1
ATOM 2491 O O . TYR B 1 83 ? 14.414 6.793 29.797 1 78.06 83 TYR B O 1
ATOM 2499 N N . GLY B 1 84 ? 14.875 8.531 28.594 1 70.38 84 GLY B N 1
ATOM 2500 C CA . GLY B 1 84 ? 15.273 9.305 29.766 1 70.38 84 GLY B CA 1
ATOM 2501 C C . GLY B 1 84 ? 16.734 9.125 30.125 1 70.38 84 GLY B C 1
ATOM 2502 O O . GLY B 1 84 ? 17.25 9.797 31.016 1 70.38 84 GLY B O 1
ATOM 2503 N N . ALA B 1 85 ? 17.328 8.086 29.641 1 65 85 ALA B N 1
ATOM 2504 C CA . ALA B 1 85 ? 18.719 7.914 30.062 1 65 85 ALA B CA 1
ATOM 2505 C C . ALA B 1 85 ? 19.641 8.852 29.281 1 65 85 ALA B C 1
ATOM 2507 O O . ALA B 1 85 ? 19.453 9.039 28.062 1 65 85 ALA B O 1
ATOM 2508 N N . ALA B 1 86 ? 20.344 9.477 30.062 1 64.25 86 ALA B N 1
ATOM 2509 C CA . ALA B 1 86 ? 21.359 10.359 29.469 1 64.25 86 ALA B CA 1
ATOM 2510 C C . ALA B 1 86 ? 22.141 9.641 28.391 1 64.25 86 ALA B C 1
ATOM 2512 O O . ALA B 1 86 ? 22.609 8.508 28.594 1 64.25 86 ALA B O 1
ATOM 2513 N N . GLY B 1 87 ? 22.219 10.242 27.141 1 66.94 87 GLY B N 1
ATOM 2514 C CA . GLY B 1 87 ? 23 9.672 26.047 1 66.94 87 GLY B CA 1
ATOM 2515 C C . GLY B 1 87 ? 22.219 8.688 25.203 1 66.94 87 GLY B C 1
ATOM 2516 O O . GLY B 1 87 ? 22.781 8.055 24.297 1 66.94 87 GLY B O 1
ATOM 2517 N N . GLU B 1 88 ? 21.047 8.453 25.656 1 72.19 88 GLU B N 1
ATOM 2518 C CA . GLU B 1 88 ? 20.281 7.465 24.906 1 72.19 88 GLU B CA 1
ATOM 2519 C C . GLU B 1 88 ? 19.891 8.008 23.531 1 72.19 88 GLU B C 1
ATOM 2521 O O . GLU B 1 88 ? 19.5 9.164 23.406 1 72.19 88 GLU B O 1
ATOM 2526 N N . ARG B 1 89 ? 20.156 7.223 22.656 1 80.25 89 ARG B N 1
ATOM 2527 C CA . ARG B 1 89 ? 19.875 7.594 21.281 1 80.25 89 ARG B CA 1
ATOM 2528 C C . ARG B 1 89 ? 18.375 7.559 21.016 1 80.25 89 ARG B C 1
ATOM 2530 O O . ARG B 1 89 ? 17.703 6.559 21.297 1 80.25 89 ARG B O 1
ATOM 2537 N N . ARG B 1 90 ? 17.812 8.805 20.703 1 90.06 90 ARG B N 1
ATOM 2538 C CA . ARG B 1 90 ? 16.422 8.891 20.281 1 90.06 90 ARG B CA 1
ATOM 2539 C C . ARG B 1 90 ? 16.188 8.117 19 1 90.06 90 ARG B C 1
ATOM 2541 O O . ARG B 1 90 ? 17.031 8.133 18.094 1 90.06 90 ARG B O 1
ATOM 2548 N N . LEU B 1 91 ? 15.102 7.457 19.031 1 90.94 91 LEU B N 1
ATOM 2549 C CA . LEU B 1 91 ? 14.781 6.695 17.828 1 90.94 91 LEU B CA 1
ATOM 2550 C C . LEU B 1 91 ? 14.211 7.609 16.75 1 90.94 91 LEU B C 1
ATOM 2552 O O . LEU B 1 91 ? 13.531 8.594 17.047 1 90.94 91 LEU B O 1
ATOM 2556 N N . SER B 1 92 ? 14.461 7.254 15.477 1 92.81 92 SER B N 1
ATOM 2557 C CA . SER B 1 92 ? 14 8.055 14.352 1 92.81 92 SER B CA 1
ATOM 2558 C C . SER B 1 92 ? 12.789 7.418 13.672 1 92.81 92 SER B C 1
ATOM 2560 O O . SER B 1 92 ? 12.734 6.195 13.523 1 92.81 92 SER B O 1
ATOM 2562 N N . TYR B 1 93 ? 11.891 8.25 13.297 1 92.75 93 TYR B N 1
ATOM 2563 C CA . TYR B 1 93 ? 10.672 7.789 12.641 1 92.75 93 TYR B CA 1
ATOM 2564 C C . TYR B 1 93 ? 10.383 8.602 11.383 1 92.75 93 TYR B C 1
ATOM 2566 O O . TYR B 1 93 ? 10.766 9.773 11.297 1 92.75 93 TYR B O 1
ATOM 2574 N N . SER B 1 94 ? 9.781 7.93 10.43 1 93 94 SER B N 1
ATOM 2575 C CA . SER B 1 94 ? 9.211 8.578 9.258 1 93 94 SER B CA 1
ATOM 2576 C C . SER B 1 94 ? 7.695 8.391 9.203 1 93 94 SER B C 1
ATOM 2578 O O . SER B 1 94 ? 7.195 7.266 9.289 1 93 94 SER B O 1
ATOM 2580 N N . ILE B 1 95 ? 7.059 9.5 9.086 1 94.75 95 ILE B N 1
ATOM 2581 C CA . ILE B 1 95 ? 5.602 9.461 9.078 1 94.75 95 ILE B CA 1
ATOM 2582 C C . ILE B 1 95 ? 5.082 10.016 7.746 1 94.75 95 ILE B C 1
ATOM 2584 O O . ILE B 1 95 ? 5.578 11.031 7.254 1 94.75 95 ILE B O 1
ATOM 2588 N N . THR B 1 96 ? 4.141 9.273 7.141 1 95.44 96 THR B N 1
ATOM 2589 C CA . THR B 1 96 ? 3.434 9.734 5.953 1 95.44 96 THR B CA 1
ATOM 2590 C C . THR B 1 96 ? 1.945 9.906 6.242 1 95.44 96 THR B C 1
ATOM 2592 O O . THR B 1 96 ? 1.297 8.992 6.754 1 95.44 96 THR B O 1
ATOM 2595 N N . TRP B 1 97 ? 1.477 11.094 5.969 1 98.12 97 TRP B N 1
ATOM 2596 C CA . TRP B 1 97 ? 0.053 11.391 6.082 1 98.12 97 TRP B CA 1
ATOM 2597 C C . TRP B 1 97 ? -0.599 11.453 4.703 1 98.12 97 TRP B C 1
ATOM 2599 O O . TRP B 1 97 ? -0.035 12.031 3.768 1 98.12 97 TRP B O 1
ATOM 2609 N N . PHE B 1 98 ? -1.762 10.844 4.562 1 98.31 98 PHE B N 1
ATOM 2610 C CA . PHE B 1 98 ? -2.697 11.086 3.471 1 98.31 98 PHE B CA 1
ATOM 2611 C C . PHE B 1 98 ? -3.957 11.773 3.982 1 98.31 98 PHE B C 1
ATOM 2613 O O . PHE B 1 98 ? -4.812 11.141 4.602 1 98.31 98 PHE B O 1
ATOM 2620 N N . CYS B 1 99 ? -4.043 13.047 3.615 1 98.56 99 CYS B N 1
ATOM 2621 C CA . CYS B 1 99 ? -5.086 13.867 4.219 1 98.56 99 CYS B CA 1
ATOM 2622 C C . CYS B 1 99 ? -6.145 14.242 3.191 1 98.56 99 CYS B C 1
ATOM 2624 O O . CYS B 1 99 ? -5.82 14.539 2.041 1 98.56 99 CYS B O 1
ATOM 2626 N N . SER B 1 100 ? -7.426 14.25 3.689 1 98.38 100 SER B N 1
ATOM 2627 C CA . SER B 1 100 ? -8.492 14.703 2.801 1 98.38 100 SER B CA 1
ATOM 2628 C C . SER B 1 100 ? -8.383 16.203 2.521 1 98.38 100 SER B C 1
ATOM 2630 O O . SER B 1 10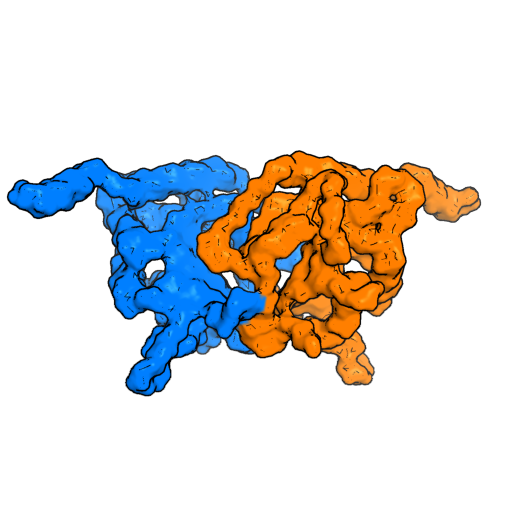0 ? -8.781 16.672 1.455 1 98.38 100 SER B O 1
ATOM 2632 N N . TRP B 1 101 ? -7.855 16.953 3.512 1 97.81 101 TRP B N 1
ATOM 2633 C CA . TRP B 1 101 ? -7.582 18.375 3.406 1 97.81 101 TRP B CA 1
ATOM 2634 C C . TRP B 1 101 ? -6.176 18.703 3.908 1 97.81 101 TRP B C 1
ATOM 2636 O O . TRP B 1 101 ? -5.672 18.047 4.824 1 97.81 101 TRP B O 1
ATOM 2646 N N . SER B 1 102 ? -5.586 19.734 3.271 1 98.5 102 SER B N 1
ATOM 2647 C CA . SER B 1 102 ? -4.336 20.234 3.842 1 98.5 102 SER B CA 1
ATOM 2648 C C . SER B 1 102 ? -4.566 20.875 5.207 1 98.5 102 SER B C 1
ATOM 2650 O O . SER B 1 102 ? -5.684 21.297 5.52 1 98.5 102 SER B O 1
ATOM 2652 N N . PRO B 1 103 ? -3.559 20.906 6.066 1 98.38 103 PRO B N 1
ATOM 2653 C CA . PRO B 1 103 ? -3.705 21.516 7.391 1 98.38 103 PRO B CA 1
ATOM 2654 C C . PRO B 1 103 ? -4.094 23 7.324 1 98.38 103 PRO B C 1
ATOM 2656 O O . PRO B 1 103 ? -3.66 23.703 6.418 1 98.38 103 PRO B O 1
ATOM 2659 N N . CYS B 1 104 ? -4.883 23.406 8.25 1 97.75 104 CYS B N 1
ATOM 2660 C CA . CYS B 1 104 ? -5.18 24.828 8.383 1 97.75 104 CYS B CA 1
ATOM 2661 C C . CYS B 1 104 ? -3.965 25.594 8.891 1 97.75 104 CYS B C 1
ATOM 2663 O O . CYS B 1 104 ? -2.943 24.984 9.234 1 97.75 104 CYS B O 1
ATOM 2665 N N . ALA B 1 105 ? -4.062 26.875 8.953 1 97.88 105 ALA B N 1
ATOM 2666 C CA . ALA B 1 105 ? -2.936 27.719 9.344 1 97.88 105 ALA B CA 1
ATOM 2667 C C . ALA B 1 105 ? -2.469 27.391 10.758 1 97.88 105 ALA B C 1
ATOM 2669 O O . ALA B 1 105 ? -1.271 27.234 11 1 97.88 105 ALA B O 1
ATOM 2670 N N . ASN B 1 106 ? -3.408 27.281 11.648 1 97.56 106 ASN B N 1
ATOM 2671 C CA . ASN B 1 106 ? -3.057 27.016 13.039 1 97.56 106 ASN B CA 1
ATOM 2672 C C . ASN B 1 106 ? -2.375 25.656 13.195 1 97.56 106 ASN B C 1
ATOM 2674 O O . ASN B 1 106 ? -1.373 25.531 13.906 1 97.56 106 ASN B O 1
ATOM 2678 N N . CYS B 1 107 ? -2.92 24.672 12.57 1 98.44 107 CYS B N 1
ATOM 2679 C CA . CYS B 1 107 ? -2.318 23.344 12.641 1 98.44 107 CYS B CA 1
ATOM 2680 C C . CYS B 1 107 ? -0.942 23.328 11.992 1 98.44 107 CYS B C 1
ATOM 2682 O O . CYS B 1 107 ? -0.02 22.688 12.484 1 98.44 107 CYS B O 1
ATOM 2684 N N . SER B 1 108 ? -0.82 24.047 10.922 1 98.5 108 SER B N 1
ATOM 2685 C CA . SER B 1 108 ? 0.472 24.125 10.25 1 98.5 108 SER B CA 1
ATOM 2686 C C . SER B 1 108 ? 1.527 24.75 11.156 1 98.5 108 SER B C 1
ATOM 2688 O O . SER B 1 108 ? 2.65 24.25 11.25 1 98.5 108 SER B O 1
ATOM 2690 N N . ILE B 1 109 ? 1.183 25.797 11.805 1 98.06 109 ILE B N 1
ATOM 2691 C CA . ILE B 1 109 ? 2.102 26.484 12.695 1 98.06 109 ILE B CA 1
ATOM 2692 C C . ILE B 1 109 ? 2.527 25.562 13.828 1 98.06 109 ILE B C 1
ATOM 2694 O O . ILE B 1 109 ? 3.719 25.422 14.117 1 98.06 109 ILE B O 1
ATOM 2698 N N . ARG B 1 110 ? 1.592 24.938 14.422 1 98.06 110 ARG B N 1
ATOM 2699 C CA . ARG B 1 110 ? 1.876 24.062 15.547 1 98.06 110 ARG B CA 1
ATOM 2700 C C . ARG B 1 110 ? 2.734 22.875 15.109 1 98.06 110 ARG B C 1
ATOM 2702 O O . ARG B 1 110 ? 3.674 22.484 15.805 1 98.06 110 ARG B O 1
ATOM 2709 N N . LEU B 1 111 ? 2.355 22.344 13.969 1 98.44 111 LEU B N 1
ATOM 2710 C CA . LEU B 1 111 ? 3.135 21.234 13.43 1 98.44 111 LEU B CA 1
ATOM 2711 C C . LEU B 1 111 ? 4.574 21.656 13.164 1 98.44 111 LEU B C 1
ATOM 2713 O O . LEU B 1 111 ? 5.516 20.938 13.516 1 98.44 111 LEU B O 1
ATOM 2717 N N . ALA B 1 112 ? 4.711 22.797 12.555 1 98.12 112 ALA B N 1
ATOM 2718 C CA . ALA B 1 112 ? 6.043 23.297 12.227 1 98.12 112 ALA B CA 1
ATOM 2719 C C . ALA B 1 112 ? 6.875 23.5 13.492 1 98.12 112 ALA B C 1
ATOM 2721 O O . ALA B 1 112 ? 8.055 23.141 13.531 1 98.12 112 ALA B O 1
ATOM 2722 N N . GLN B 1 113 ? 6.293 24.078 14.461 1 98 113 GLN B N 1
ATOM 2723 C CA . GLN B 1 113 ? 6.973 24.297 15.734 1 98 113 GLN B CA 1
ATOM 2724 C C . GLN B 1 113 ? 7.391 22.984 16.375 1 98 113 GLN B C 1
ATOM 2726 O O . GLN B 1 113 ? 8.523 22.844 16.844 1 98 113 GLN B O 1
ATOM 2731 N N . PHE B 1 114 ? 6.535 22.109 16.406 1 97.62 114 PHE B N 1
ATOM 2732 C CA . PHE B 1 114 ? 6.805 20.797 16.984 1 97.62 114 PHE B CA 1
ATOM 2733 C C . PHE B 1 114 ? 7.957 20.125 16.25 1 97.62 114 PHE B C 1
ATOM 2735 O O . PHE B 1 114 ? 8.891 19.625 16.875 1 97.62 114 PHE B O 1
ATOM 2742 N N . LEU B 1 115 ? 7.867 20.062 14.906 1 97.62 115 LEU B N 1
ATOM 2743 C CA . LEU B 1 115 ? 8.844 19.359 14.094 1 97.62 115 LEU B CA 1
ATOM 2744 C C . LEU B 1 115 ? 10.219 20 14.203 1 97.62 115 LEU B C 1
ATOM 2746 O O . LEU B 1 115 ? 11.242 19.312 14.094 1 97.62 115 LEU B O 1
ATOM 2750 N N . SER B 1 116 ? 10.234 21.266 14.438 1 96.19 116 SER B N 1
ATOM 2751 C CA . SER B 1 116 ? 11.516 21.969 14.578 1 96.19 116 SER B CA 1
ATOM 2752 C C . SER B 1 116 ? 12.273 21.484 15.812 1 96.19 116 SER B C 1
ATOM 2754 O O . SER B 1 116 ? 13.5 21.578 15.875 1 96.19 116 SER B O 1
ATOM 2756 N N . GLN B 1 117 ? 11.555 20.891 16.688 1 94.81 117 GLN B N 1
ATOM 2757 C CA . GLN B 1 117 ? 12.164 20.406 17.922 1 94.81 117 GLN B CA 1
ATOM 2758 C C . GLN B 1 117 ? 12.406 18.891 17.844 1 94.81 117 GLN B C 1
ATOM 2760 O O . GLN B 1 117 ? 12.867 18.297 18.812 1 94.81 117 GLN B O 1
ATOM 2765 N N . MET B 1 118 ? 12.055 18.328 16.781 1 94.44 118 MET B N 1
ATOM 2766 C CA . MET B 1 118 ? 12.148 16.875 16.625 1 94.44 118 MET B CA 1
ATOM 2767 C C . MET B 1 118 ? 12.922 16.516 15.359 1 94.44 118 MET B C 1
ATOM 2769 O O . MET B 1 118 ? 12.344 16.031 14.391 1 94.44 118 MET B O 1
ATOM 2773 N N . PRO B 1 119 ? 14.227 16.641 15.398 1 93.69 119 PRO B N 1
ATOM 2774 C CA . PRO B 1 119 ? 15.016 16.375 14.188 1 93.69 119 PRO B CA 1
ATOM 2775 C C . PRO B 1 119 ? 15 14.914 13.773 1 93.69 119 PRO B C 1
ATOM 2777 O O . PRO B 1 119 ? 15.352 14.594 12.633 1 93.69 119 PRO B O 1
ATOM 2780 N N . ASN B 1 120 ? 14.617 14.023 14.688 1 95 120 ASN B N 1
ATOM 2781 C CA . ASN B 1 120 ? 14.594 12.594 14.375 1 95 120 ASN B CA 1
ATOM 2782 C C . ASN B 1 120 ? 13.234 12.164 13.836 1 95 120 ASN B C 1
ATOM 2784 O O . ASN B 1 120 ? 12.961 10.969 13.719 1 95 120 ASN B O 1
ATOM 2788 N N . LEU B 1 121 ? 12.414 13.141 13.539 1 96.25 121 LEU B N 1
ATOM 2789 C CA . LEU B 1 121 ? 11.094 12.852 12.992 1 96.25 121 LEU B CA 1
ATOM 2790 C C . LEU B 1 121 ? 10.914 13.492 11.625 1 96.25 121 LEU B C 1
ATOM 2792 O O . LEU B 1 121 ? 11.078 14.703 11.477 1 96.25 121 LEU B O 1
ATOM 2796 N N . ARG B 1 122 ? 10.594 12.68 10.641 1 95.25 122 ARG B N 1
ATOM 2797 C CA . ARG B 1 122 ? 10.305 13.164 9.297 1 95.25 122 ARG B CA 1
ATOM 2798 C C . ARG B 1 122 ? 8.82 13.023 8.969 1 95.25 122 ARG B C 1
ATOM 2800 O O . ARG B 1 122 ? 8.227 11.969 9.211 1 95.25 122 ARG B O 1
ATOM 2807 N N . LEU B 1 123 ? 8.266 14.062 8.414 1 97.5 123 LEU B N 1
ATOM 2808 C CA . LEU B 1 123 ? 6.848 14.047 8.062 1 97.5 123 LEU B CA 1
ATOM 2809 C C . LEU B 1 123 ? 6.652 14.398 6.594 1 97.5 123 LEU B C 1
ATOM 2811 O O . LEU B 1 123 ? 7.199 15.391 6.105 1 97.5 123 LEU B O 1
ATOM 2815 N N . ARG B 1 124 ? 5.945 13.562 5.898 1 97.19 124 ARG B N 1
ATOM 2816 C CA . ARG B 1 124 ? 5.445 13.836 4.555 1 97.19 124 ARG B CA 1
ATOM 2817 C C . ARG B 1 124 ? 3.92 13.891 4.539 1 97.19 124 ARG B C 1
ATOM 2819 O O . ARG B 1 124 ? 3.258 13.07 5.172 1 97.19 124 ARG B O 1
ATOM 2826 N N . ILE B 1 125 ? 3.451 14.867 3.797 1 98.56 125 ILE B N 1
ATOM 2827 C CA . ILE B 1 125 ? 2.002 15.039 3.764 1 98.56 125 ILE B CA 1
ATOM 2828 C C . ILE B 1 125 ? 1.51 14.977 2.318 1 98.56 125 ILE B C 1
ATOM 2830 O O . ILE B 1 125 ? 1.965 15.75 1.472 1 98.56 125 ILE B O 1
ATOM 2834 N N . PHE B 1 126 ? 0.605 14.07 2.055 1 98.5 126 PHE B N 1
ATOM 2835 C CA . PHE B 1 126 ? -0.179 14.047 0.825 1 98.5 126 PHE B CA 1
ATOM 2836 C C . PHE B 1 126 ? -1.588 14.57 1.069 1 98.5 126 PHE B C 1
ATOM 2838 O O . PHE B 1 126 ? -2.246 14.172 2.033 1 98.5 126 PHE B O 1
ATOM 2845 N N . VAL B 1 127 ? -1.99 15.484 0.157 1 98.81 127 VAL B N 1
ATOM 2846 C CA . VAL B 1 127 ? -3.297 16.094 0.395 1 98.81 127 VAL B CA 1
ATOM 2847 C C . VAL B 1 127 ? -4.195 15.883 -0.822 1 98.81 127 VAL B C 1
ATOM 2849 O O . VAL B 1 127 ? -3.734 15.961 -1.963 1 98.81 127 VAL B O 1
ATOM 2852 N N . SER B 1 128 ? -5.449 15.578 -0.514 1 98.56 128 SER B N 1
ATOM 2853 C CA . SER B 1 128 ? -6.434 15.484 -1.587 1 98.56 128 SER B CA 1
ATOM 2854 C C . SER B 1 128 ? -6.859 16.859 -2.07 1 98.56 128 SER B C 1
ATOM 2856 O O . SER B 1 128 ? -7.043 17.078 -3.271 1 98.56 128 SER B O 1
ATOM 2858 N N . ARG B 1 129 ? -7.023 17.75 -1.121 1 98.19 129 ARG B N 1
ATOM 2859 C CA . ARG B 1 129 ? -7.445 19.125 -1.407 1 98.19 129 ARG B CA 1
ATOM 2860 C C . ARG B 1 129 ? -6.691 20.109 -0.538 1 98.19 129 ARG B C 1
ATOM 2862 O O . ARG B 1 129 ? -6.164 19.75 0.517 1 98.19 129 ARG B O 1
ATOM 2869 N N . LEU B 1 130 ? -6.664 21.375 -0.997 1 97.44 130 LEU B N 1
ATOM 2870 C CA . LEU B 1 130 ? -6.055 22.453 -0.241 1 97.44 130 LEU B CA 1
ATOM 2871 C C . LEU B 1 130 ? -7.105 23.219 0.564 1 97.44 130 LEU B C 1
ATOM 2873 O O . LEU B 1 130 ? -8.094 23.703 0.005 1 97.44 130 LEU B O 1
ATOM 2877 N N . TYR B 1 131 ? -6.898 23.281 1.834 1 95.75 131 TYR B N 1
ATOM 2878 C CA . TYR B 1 131 ? -7.844 23.906 2.756 1 95.75 131 TYR B CA 1
ATOM 2879 C C . TYR B 1 131 ? -7.766 25.422 2.674 1 95.75 131 TYR B C 1
ATOM 2881 O O . TYR B 1 131 ? -6.785 26.031 3.121 1 95.75 131 TYR B O 1
ATOM 2889 N N . PHE B 1 132 ? -8.719 26.141 2.127 1 91.31 132 PHE B N 1
ATOM 2890 C CA . PHE B 1 132 ? -8.906 27.594 2.074 1 91.31 132 PHE B CA 1
ATOM 2891 C C . PHE B 1 132 ? -7.66 28.281 1.539 1 91.31 132 PHE B C 1
ATOM 2893 O O . PHE B 1 132 ? -7.18 29.25 2.129 1 91.31 132 PHE B O 1
ATOM 2900 N N . CYS B 1 133 ? -7.211 27.797 0.365 1 91.25 133 CYS B N 1
ATOM 2901 C CA . CYS B 1 133 ? -6.008 28.375 -0.241 1 91.25 133 CYS B CA 1
ATOM 2902 C C . CYS B 1 133 ? -6.344 29.109 -1.526 1 91.25 133 CYS B C 1
ATOM 2904 O O . CYS B 1 133 ? -5.465 29.375 -2.346 1 91.25 133 CYS B O 1
ATOM 2906 N N . ASP B 1 134 ? -7.625 29.453 -1.669 1 89.62 134 ASP B N 1
ATOM 2907 C CA . ASP B 1 134 ? -8.055 30.094 -2.906 1 89.62 134 ASP B CA 1
ATOM 2908 C C . ASP B 1 134 ? -7.578 31.547 -2.967 1 89.62 134 ASP B C 1
ATOM 2910 O O . ASP B 1 134 ? -7.145 32.031 -4.02 1 89.62 134 ASP B O 1
ATOM 2914 N N . MET B 1 135 ? -7.566 32.188 -1.86 1 88.38 135 MET B N 1
ATOM 2915 C CA . MET B 1 135 ? -7.121 33.594 -1.821 1 88.38 135 MET B CA 1
ATOM 2916 C C . MET B 1 135 ? -5.602 33.656 -1.699 1 88.38 135 MET B C 1
ATOM 2918 O O . MET B 1 135 ? -5 32.969 -0.887 1 88.38 135 MET B O 1
ATOM 2922 N N . GLU B 1 136 ? -4.965 34.594 -2.348 1 85.19 136 GLU B N 1
ATOM 2923 C CA . GLU B 1 136 ? -3.508 34.688 -2.4 1 85.19 136 GLU B CA 1
ATOM 2924 C C . GLU B 1 136 ? -2.934 35.094 -1.043 1 85.19 136 GLU B C 1
ATOM 2926 O O . GLU B 1 136 ? -1.825 34.688 -0.69 1 85.19 136 GLU B O 1
ATOM 2931 N N . ASP B 1 137 ? -3.723 35.75 -0.272 1 88.44 137 ASP B N 1
ATOM 2932 C CA . ASP B 1 137 ? -3.213 36.25 1.007 1 88.44 137 ASP B CA 1
ATOM 2933 C C . ASP B 1 137 ? -3.775 35.438 2.168 1 88.44 137 ASP B C 1
ATOM 2935 O O . ASP B 1 137 ? -3.803 35.906 3.307 1 88.44 137 ASP B O 1
ATOM 2939 N N . SER B 1 138 ? -4.129 34.25 1.812 1 92.19 138 SER B N 1
ATOM 2940 C CA . SER B 1 138 ? -4.719 33.438 2.865 1 92.19 138 SER B CA 1
ATOM 2941 C C . SER B 1 138 ? -3.664 33 3.881 1 92.19 138 SER B C 1
ATOM 2943 O O . SER B 1 138 ? -2.512 32.75 3.521 1 92.19 138 SER B O 1
ATOM 2945 N N . ARG B 1 139 ? -4.004 32.906 5.164 1 95.81 139 ARG B N 1
ATOM 2946 C CA . ARG B 1 139 ? -3.127 32.438 6.227 1 95.81 139 ARG B CA 1
ATOM 2947 C C . ARG B 1 139 ? -2.756 30.969 6.008 1 95.81 139 ARG B C 1
ATOM 2949 O O . ARG B 1 139 ? -1.679 30.531 6.414 1 95.81 139 ARG B O 1
ATOM 2956 N N . GLU B 1 140 ? -3.654 30.234 5.379 1 96.44 140 GLU B N 1
ATOM 2957 C CA . GLU B 1 140 ? -3.42 28.812 5.109 1 96.44 140 GLU B CA 1
ATOM 2958 C C . GLU B 1 140 ? -2.215 28.625 4.195 1 96.44 140 GLU B C 1
ATOM 2960 O O . GLU B 1 140 ? -1.449 27.672 4.363 1 96.44 140 GLU B O 1
ATOM 2965 N N . ARG B 1 141 ? -2.059 29.516 3.238 1 96.25 141 ARG B N 1
ATOM 2966 C CA . ARG B 1 141 ? -0.894 29.453 2.361 1 96.25 141 ARG B CA 1
ATOM 2967 C C . ARG B 1 141 ? 0.398 29.625 3.152 1 96.25 141 ARG B C 1
ATOM 2969 O O . ARG B 1 141 ? 1.357 28.875 2.961 1 96.25 141 ARG B O 1
ATOM 2976 N N . ASP B 1 142 ? 0.383 30.609 4.043 1 95.75 142 ASP B N 1
ATOM 2977 C CA . ASP B 1 142 ? 1.549 30.844 4.887 1 95.75 142 ASP B CA 1
ATOM 2978 C C . ASP B 1 142 ? 1.859 29.641 5.762 1 95.75 142 ASP B C 1
ATOM 2980 O O . ASP B 1 142 ? 3.027 29.312 5.984 1 95.75 142 ASP B O 1
ATOM 2984 N N . GLY B 1 143 ? 0.813 29.078 6.262 1 97.5 143 GLY B N 1
ATOM 2985 C CA . GLY B 1 143 ? 0.996 27.875 7.059 1 97.5 143 GLY B CA 1
ATOM 2986 C C . GLY B 1 143 ? 1.709 26.766 6.309 1 97.5 143 GLY B C 1
ATOM 2987 O O . GLY B 1 143 ? 2.609 26.125 6.852 1 97.5 143 GLY B O 1
ATOM 2988 N N . LEU B 1 144 ? 1.317 26.531 5.109 1 97.94 144 LEU B N 1
ATOM 2989 C CA . LEU B 1 144 ? 1.944 25.516 4.285 1 97.94 144 LEU B CA 1
ATOM 2990 C C . LEU B 1 144 ? 3.41 25.844 4.023 1 97.94 144 LEU B C 1
ATOM 2992 O O . LEU B 1 144 ? 4.258 24.938 4 1 97.94 144 LEU B O 1
ATOM 2996 N N . ARG B 1 145 ? 3.732 27.094 3.855 1 96.81 145 ARG B N 1
ATOM 2997 C CA . ARG B 1 145 ? 5.121 27.516 3.676 1 96.81 145 ARG B CA 1
ATOM 2998 C C . ARG B 1 145 ? 5.941 27.234 4.93 1 96.81 145 ARG B C 1
ATOM 3000 O O . ARG B 1 145 ? 7.105 26.844 4.844 1 96.81 145 ARG B O 1
ATOM 3007 N N . MET B 1 146 ? 5.363 27.469 6.012 1 97.06 146 MET B N 1
ATOM 3008 C CA . MET B 1 146 ? 6.051 27.203 7.273 1 97.06 146 MET B CA 1
ATOM 3009 C C . MET B 1 146 ? 6.359 25.719 7.418 1 97.06 146 MET B C 1
ATOM 3011 O O . MET B 1 146 ? 7.43 25.344 7.902 1 97.06 146 MET B O 1
ATOM 3015 N N . LEU B 1 147 ? 5.402 24.922 6.996 1 98 147 LEU B N 1
ATOM 3016 C CA . LEU B 1 147 ? 5.629 23.469 7.027 1 98 147 LEU B CA 1
ATOM 3017 C C . LEU B 1 147 ? 6.805 23.094 6.137 1 98 147 LEU B C 1
ATOM 3019 O O . LEU B 1 147 ? 7.664 22.297 6.535 1 98 147 LEU B O 1
ATOM 3023 N N . LYS B 1 148 ? 6.746 23.641 4.973 1 97.12 148 LYS B N 1
ATOM 3024 C CA . LYS B 1 148 ? 7.859 23.375 4.066 1 97.12 148 LYS B CA 1
ATOM 3025 C C . LYS B 1 148 ? 9.188 23.781 4.699 1 97.12 148 LYS B C 1
ATOM 3027 O O . LYS B 1 148 ? 10.172 23.047 4.621 1 97.12 148 LYS B O 1
ATOM 3032 N N . LYS B 1 149 ? 9.266 24.906 5.316 1 95.62 149 LYS B N 1
ATOM 3033 C CA . LYS B 1 149 ? 10.477 25.422 5.961 1 95.62 149 LYS B CA 1
ATOM 3034 C C . LYS B 1 149 ? 10.93 24.484 7.086 1 95.62 149 LYS B C 1
ATOM 3036 O O . LYS B 1 149 ? 12.125 24.344 7.344 1 95.62 149 LYS B O 1
ATOM 3041 N N . ALA B 1 150 ? 10 23.844 7.723 1 96.88 150 ALA B N 1
ATOM 3042 C CA . ALA B 1 150 ? 10.297 22.922 8.812 1 96.88 150 ALA B CA 1
ATOM 3043 C C . ALA B 1 150 ? 10.742 21.562 8.273 1 96.88 150 ALA B C 1
ATOM 3045 O O . ALA B 1 150 ? 10.992 20.641 9.047 1 96.88 150 ALA B O 1
ATOM 3046 N N . GLY B 1 151 ? 10.742 21.422 6.926 1 95.94 151 GLY B N 1
ATOM 3047 C CA . GLY B 1 151 ? 11.25 20.203 6.312 1 95.94 151 GLY B CA 1
ATOM 3048 C C . GLY B 1 151 ? 10.156 19.25 5.879 1 95.94 151 GLY B C 1
ATOM 3049 O O . GLY B 1 151 ? 10.438 18.125 5.453 1 95.94 151 GLY B O 1
ATOM 3050 N N . VAL B 1 152 ? 8.938 19.672 5.949 1 97.62 152 VAL B N 1
ATOM 3051 C CA . VAL B 1 152 ? 7.812 18.828 5.566 1 97.62 152 VAL B CA 1
ATOM 3052 C C . VAL B 1 152 ? 7.645 18.828 4.051 1 97.62 152 VAL B C 1
ATOM 3054 O O . VAL B 1 152 ? 7.672 19.891 3.426 1 97.62 152 VAL B O 1
ATOM 3057 N N . GLN B 1 153 ? 7.559 17.641 3.471 1 96.06 153 GLN B N 1
ATOM 3058 C CA . GLN B 1 153 ? 7.188 17.516 2.064 1 96.06 153 GLN B CA 1
ATOM 3059 C C . GLN B 1 153 ? 5.672 17.453 1.899 1 96.06 153 GLN B C 1
ATOM 3061 O O . GLN B 1 153 ? 5.012 16.609 2.504 1 96.06 153 GLN B O 1
ATOM 3066 N N . ILE B 1 154 ? 5.184 18.391 1.165 1 98.19 154 ILE B N 1
ATOM 3067 C CA . ILE B 1 154 ? 3.748 18.438 0.913 1 98.19 154 ILE B CA 1
ATOM 3068 C C . ILE B 1 154 ? 3.477 18.172 -0.565 1 98.19 154 ILE B C 1
ATOM 3070 O O . ILE B 1 154 ? 4.059 18.812 -1.439 1 98.19 154 ILE B O 1
ATOM 3074 N N . THR B 1 155 ? 2.6 17.219 -0.829 1 97.81 155 THR B N 1
ATOM 3075 C CA . THR B 1 155 ? 2.305 16.812 -2.201 1 97.81 155 THR B CA 1
ATOM 3076 C C . THR B 1 155 ? 0.802 16.625 -2.398 1 97.81 155 THR B C 1
ATOM 3078 O O . THR B 1 155 ? 0.108 16.141 -1.499 1 97.81 155 THR B O 1
ATOM 3081 N N . VAL B 1 156 ? 0.334 17.016 -3.561 1 98.56 156 VAL B N 1
ATOM 3082 C CA . VAL B 1 156 ? -1.049 16.734 -3.928 1 98.56 156 VAL B CA 1
ATOM 3083 C C . VAL B 1 156 ? -1.174 15.289 -4.395 1 98.56 156 VAL B C 1
ATOM 3085 O O . VAL B 1 156 ? -0.349 14.805 -5.176 1 98.56 156 VAL B O 1
ATOM 3088 N N . MET B 1 157 ? -2.189 14.594 -3.912 1 98.5 157 MET B N 1
ATOM 3089 C CA . MET B 1 157 ? -2.396 13.188 -4.262 1 98.5 157 MET B CA 1
ATOM 3090 C C . MET B 1 157 ? -2.762 13.039 -5.734 1 98.5 157 MET B C 1
ATOM 3092 O O . MET B 1 157 ? -3.512 13.852 -6.273 1 98.5 157 MET B O 1
ATOM 3096 N N . THR B 1 158 ? -2.25 12.062 -6.328 1 97.69 158 THR B N 1
ATOM 3097 C CA . THR B 1 158 ? -2.598 11.641 -7.68 1 97.69 158 THR B CA 1
ATOM 3098 C C . THR B 1 158 ? -3.287 10.281 -7.664 1 97.69 158 THR B C 1
ATOM 3100 O O . THR B 1 158 ? -3.516 9.711 -6.594 1 97.69 158 THR B O 1
ATOM 3103 N N . TYR B 1 159 ? -3.568 9.742 -8.836 1 96.88 159 TYR B N 1
ATOM 3104 C CA . TYR B 1 159 ? -4.25 8.453 -8.953 1 96.88 159 TYR B CA 1
ATOM 3105 C C . TYR B 1 159 ? -3.537 7.383 -8.133 1 96.88 159 TYR B C 1
ATOM 3107 O O . TYR B 1 159 ? -4.18 6.625 -7.402 1 96.88 159 TYR B O 1
ATOM 3115 N N . LYS B 1 160 ? -2.221 7.305 -8.297 1 95.31 160 LYS B N 1
ATOM 3116 C CA . LYS B 1 160 ? -1.471 6.246 -7.633 1 95.31 160 LYS B CA 1
ATOM 3117 C C . LYS B 1 160 ? -1.583 6.363 -6.113 1 95.31 160 LYS B C 1
ATOM 3119 O O . LYS B 1 160 ? -1.604 5.352 -5.41 1 95.31 160 LYS B O 1
ATOM 3124 N N . ASP B 1 161 ? -1.65 7.598 -5.609 1 96.88 161 ASP B N 1
ATOM 3125 C CA . ASP B 1 161 ? -1.781 7.801 -4.168 1 96.88 161 ASP B CA 1
ATOM 3126 C C . ASP B 1 161 ? -3.162 7.375 -3.676 1 96.88 161 ASP B C 1
ATOM 3128 O O . ASP B 1 161 ? -3.283 6.734 -2.631 1 96.88 161 ASP B O 1
ATOM 3132 N N . PHE B 1 162 ? -4.199 7.723 -4.445 1 98.12 162 PHE B N 1
ATOM 3133 C CA . PHE B 1 162 ? -5.551 7.297 -4.098 1 98.12 162 PHE B CA 1
ATOM 3134 C C . PHE B 1 162 ? -5.664 5.777 -4.133 1 98.12 162 PHE B C 1
ATOM 3136 O O . PHE B 1 162 ? -6.293 5.176 -3.258 1 98.12 162 PHE B O 1
ATOM 3143 N N . PHE B 1 163 ? -5.105 5.246 -5.102 1 95.5 163 PHE B N 1
ATOM 3144 C CA . PHE B 1 163 ? -5.09 3.795 -5.223 1 95.5 163 PHE B CA 1
ATOM 3145 C C . PHE B 1 163 ? -4.406 3.156 -4.02 1 95.5 163 PHE B C 1
ATOM 3147 O O . PHE B 1 163 ? -4.918 2.191 -3.447 1 95.5 163 PHE B O 1
ATOM 3154 N N . TYR B 1 164 ? -3.273 3.668 -3.674 1 95.31 164 TYR B N 1
ATOM 3155 C CA . TYR B 1 164 ? -2.539 3.158 -2.521 1 95.31 164 TYR B CA 1
ATOM 3156 C C . TYR B 1 164 ? -3.395 3.211 -1.262 1 95.31 164 TYR B C 1
ATOM 3158 O O . TYR B 1 164 ? -3.447 2.244 -0.498 1 95.31 164 TYR B O 1
ATOM 3166 N N . CYS B 1 165 ? -4.008 4.336 -1.065 1 96.19 165 CYS B N 1
ATOM 3167 C CA . CYS B 1 165 ? -4.863 4.484 0.107 1 96.19 165 CYS B CA 1
ATOM 3168 C C . CYS B 1 165 ? -6.012 3.484 0.074 1 96.19 165 CYS B C 1
ATOM 3170 O O . CYS B 1 165 ? -6.34 2.873 1.093 1 96.19 165 CYS B O 1
ATOM 3172 N N . TRP B 1 166 ? -6.617 3.309 -1.084 1 95.12 166 TRP B N 1
ATOM 3173 C CA . TRP B 1 166 ? -7.719 2.369 -1.271 1 95.12 166 TRP B CA 1
ATOM 3174 C C . TRP B 1 166 ? -7.289 0.949 -0.917 1 95.12 166 TRP B C 1
ATOM 3176 O O . TRP B 1 166 ? -8 0.236 -0.209 1 95.12 166 TRP B O 1
ATOM 3186 N N . GLN B 1 167 ? -6.023 0.638 -1.304 1 89.88 167 GLN B N 1
ATOM 3187 C CA . GLN B 1 167 ? -5.5 -0.707 -1.082 1 89.88 167 GLN B CA 1
ATOM 3188 C C . GLN B 1 167 ? -5.141 -0.922 0.384 1 89.88 167 GLN B C 1
ATOM 3190 O O . GLN B 1 167 ? -5.234 -2.039 0.896 1 89.88 167 GLN B O 1
ATOM 3195 N N . THR B 1 168 ? -4.809 0.144 1.045 1 89.44 168 THR B N 1
ATOM 3196 C CA . THR B 1 168 ? -4.148 0.016 2.34 1 89.44 168 THR B CA 1
ATOM 3197 C C . THR B 1 168 ? -5.129 0.3 3.475 1 89.44 168 THR B C 1
ATOM 3199 O O . THR B 1 168 ? -5.117 -0.389 4.496 1 89.44 168 THR B O 1
ATOM 3202 N N . PHE B 1 169 ? -6.039 1.231 3.289 1 91.38 169 PHE B N 1
ATOM 3203 C CA . PHE B 1 169 ? -6.758 1.748 4.449 1 91.38 169 PHE B CA 1
ATOM 3204 C C . PHE B 1 169 ? -8.25 1.462 4.332 1 91.38 169 PHE B C 1
ATOM 3206 O O . PHE B 1 169 ? -8.992 1.597 5.312 1 91.38 169 PHE B O 1
ATOM 3213 N N . VAL B 1 170 ? -8.672 1.069 3.193 1 92.56 170 VAL B N 1
ATOM 3214 C CA . VAL B 1 170 ? -10.109 1.034 2.939 1 92.56 170 VAL B CA 1
ATOM 3215 C C . VAL B 1 170 ? -10.609 -0.406 3.004 1 92.56 170 VAL B C 1
ATOM 3217 O O . VAL B 1 170 ? -9.938 -1.325 2.525 1 92.56 170 VAL B O 1
ATOM 3220 N N . ALA B 1 171 ? -11.719 -0.546 3.562 1 88.19 171 ALA B N 1
ATOM 3221 C CA . ALA B 1 171 ? -12.391 -1.845 3.582 1 88.19 171 ALA B CA 1
ATOM 3222 C C . ALA B 1 171 ? -12.961 -2.188 2.209 1 88.19 171 ALA B C 1
ATOM 3224 O O . ALA B 1 171 ? -14.18 -2.223 2.027 1 88.19 171 ALA B O 1
ATOM 3225 N N . ARG B 1 172 ? -12.102 -2.523 1.342 1 82.56 172 ARG B N 1
ATOM 3226 C CA . ARG B 1 172 ? -12.492 -2.658 -0.059 1 82.56 172 ARG B CA 1
ATOM 3227 C C . ARG B 1 172 ? -13.141 -4.012 -0.321 1 82.56 172 ARG B C 1
ATOM 3229 O O . ARG B 1 172 ? -13.844 -4.188 -1.316 1 82.56 172 ARG B O 1
ATOM 3236 N N . LYS B 1 173 ? -12.953 -4.957 0.599 1 76.31 173 LYS B N 1
ATOM 3237 C CA . LYS B 1 173 ? -13.43 -6.309 0.323 1 76.31 173 LYS B CA 1
ATOM 3238 C C . LYS B 1 173 ? -12.914 -6.809 -1.023 1 76.31 173 LYS B C 1
ATOM 3240 O O . LYS B 1 173 ? -11.703 -6.883 -1.242 1 76.31 173 LYS B O 1
ATOM 3245 N N . GLN B 1 174 ? -13.688 -6.98 -2.084 1 72.94 174 GLN B N 1
ATOM 3246 C CA . GLN B 1 174 ? -13.25 -7.496 -3.377 1 72.94 174 GLN B CA 1
ATOM 3247 C C . GLN B 1 174 ? -13.375 -6.43 -4.465 1 72.94 174 GLN B C 1
ATOM 3249 O O . GLN B 1 174 ? -13.211 -6.727 -5.648 1 72.94 174 GLN B O 1
ATOM 3254 N N . SER B 1 175 ? -13.461 -5.207 -3.977 1 83 175 SER B N 1
ATOM 3255 C CA . SER B 1 175 ? -13.703 -4.156 -4.961 1 83 175 SER B CA 1
ATOM 3256 C C . SER B 1 175 ? -12.398 -3.484 -5.379 1 83 175 SER B C 1
ATOM 3258 O O . SER B 1 175 ? -11.508 -3.27 -4.551 1 83 175 SER B O 1
ATOM 3260 N N . ASN B 1 176 ? -12.281 -3.201 -6.652 1 87.25 176 ASN B N 1
ATOM 3261 C CA . ASN B 1 176 ? -11.156 -2.455 -7.191 1 87.25 176 ASN B CA 1
ATOM 3262 C C . ASN B 1 176 ? -11.367 -0.949 -7.074 1 87.25 176 ASN B C 1
ATOM 3264 O O . ASN B 1 176 ? -12.508 -0.478 -7.051 1 87.25 176 ASN B O 1
ATOM 3268 N N . PHE B 1 177 ? -10.336 -0.237 -6.98 1 93.38 177 PHE B N 1
ATOM 3269 C CA . PHE B 1 177 ? -10.398 1.22 -6.961 1 93.38 177 PHE B CA 1
ATOM 3270 C C . PHE B 1 177 ? -10.797 1.76 -8.328 1 93.38 177 PHE B C 1
ATOM 3272 O O . PHE B 1 177 ? -10.188 1.411 -9.344 1 93.38 177 PHE B O 1
ATOM 3279 N N . LYS B 1 178 ? -11.789 2.557 -8.344 1 93.31 178 LYS B N 1
ATOM 3280 C CA . LYS B 1 178 ? -12.227 3.23 -9.57 1 93.31 178 LYS B CA 1
ATOM 3281 C C . LYS B 1 178 ? -12.039 4.742 -9.461 1 93.31 178 LYS B C 1
ATOM 3283 O O . LYS B 1 178 ? -12.586 5.379 -8.555 1 93.31 178 LYS B O 1
ATOM 3288 N N . ALA B 1 179 ? -11.289 5.328 -10.352 1 94.5 179 ALA B N 1
ATOM 3289 C CA . ALA B 1 179 ? -11.078 6.773 -10.391 1 94.5 179 ALA B CA 1
ATOM 3290 C C . ALA B 1 179 ? -12.391 7.508 -10.664 1 94.5 179 ALA B C 1
ATOM 3292 O O . ALA B 1 179 ? -13.195 7.07 -11.492 1 94.5 179 ALA B O 1
ATOM 3293 N N . TRP B 1 180 ? -12.672 8.555 -9.898 1 96.19 180 TRP B N 1
ATOM 3294 C CA . TRP B 1 180 ? -13.828 9.383 -10.203 1 96.19 180 TRP B CA 1
ATOM 3295 C C . TRP B 1 180 ? -13.516 10.359 -11.336 1 96.19 180 TRP B C 1
ATOM 3297 O O . TRP B 1 180 ? -12.352 10.555 -11.688 1 96.19 180 TRP B O 1
ATOM 3307 N N . ASP B 1 181 ? -14.625 11.008 -11.828 1 93.75 181 ASP B N 1
ATOM 3308 C CA . ASP B 1 181 ? -14.484 11.961 -12.922 1 93.75 181 ASP B CA 1
ATOM 3309 C C . ASP B 1 181 ? -13.609 13.148 -12.516 1 93.75 181 ASP B C 1
ATOM 3311 O O . ASP B 1 181 ? -13.766 13.695 -11.422 1 93.75 181 ASP B O 1
ATOM 3315 N N . GLU B 1 182 ? -12.625 13.523 -13.352 1 96.12 182 GLU B N 1
ATOM 3316 C CA . GLU B 1 182 ? -11.766 14.695 -13.258 1 96.12 182 GLU B CA 1
ATOM 3317 C C . GLU B 1 182 ? -10.719 14.531 -12.164 1 96.12 182 GLU B C 1
ATOM 3319 O O . GLU B 1 182 ? -10.102 15.508 -11.734 1 96.12 182 GLU B O 1
ATOM 3324 N N . LEU B 1 183 ? -10.602 13.273 -11.656 1 97.88 183 LEU B N 1
ATOM 3325 C CA . LEU B 1 183 ? -9.57 13.031 -10.656 1 97.88 183 LEU B CA 1
ATOM 3326 C C . LEU B 1 183 ? -8.219 13.555 -11.125 1 97.88 183 LEU B C 1
ATOM 3328 O O . LEU B 1 183 ? -7.559 14.312 -10.406 1 97.88 183 LEU B O 1
ATOM 3332 N N . HIS B 1 184 ? -7.844 13.219 -12.305 1 96.88 184 HIS B N 1
ATOM 3333 C CA . HIS B 1 184 ? -6.535 13.578 -12.844 1 96.88 184 HIS B CA 1
ATOM 3334 C C . HIS B 1 184 ? -6.422 15.086 -13.062 1 96.88 184 HIS B C 1
ATOM 3336 O O . HIS B 1 184 ? -5.461 15.711 -12.617 1 96.88 184 HIS B O 1
ATOM 3342 N N . GLN B 1 185 ? -7.363 15.633 -13.68 1 96.88 185 GLN B N 1
ATOM 3343 C CA . GLN B 1 185 ? -7.363 17.062 -13.969 1 96.88 185 GLN B CA 1
ATOM 3344 C C . GLN B 1 185 ? -7.301 17.875 -12.68 1 96.88 185 GLN B C 1
ATOM 3346 O O . GLN B 1 185 ? -6.562 18.859 -12.602 1 96.88 185 GLN B O 1
ATOM 3351 N N . ASN B 1 186 ? -8.07 17.422 -11.734 1 97.69 186 ASN B N 1
ATOM 3352 C CA . ASN B 1 186 ? -8.086 18.156 -10.469 1 97.69 186 ASN B CA 1
ATOM 3353 C C . ASN B 1 186 ? -6.758 18.031 -9.734 1 97.69 186 ASN B C 1
ATOM 3355 O O . ASN B 1 186 ? -6.285 18.984 -9.117 1 97.69 186 ASN B O 1
ATOM 3359 N N . SER B 1 187 ? -6.18 16.891 -9.773 1 98.06 187 SER B N 1
ATOM 3360 C CA . SER B 1 187 ? -4.867 16.703 -9.172 1 98.06 187 SER B CA 1
ATOM 3361 C C . SER B 1 187 ? -3.832 17.625 -9.797 1 98.06 187 SER B C 1
ATOM 3363 O O . SER B 1 187 ? -3.021 18.219 -9.086 1 98.06 187 SER B O 1
ATOM 3365 N N . VAL B 1 188 ? -3.83 17.734 -11.109 1 97.69 188 VAL B N 1
ATOM 3366 C CA . VAL B 1 188 ? -2.889 18.594 -11.812 1 97.69 188 VAL B CA 1
ATOM 3367 C C . VAL B 1 188 ? -3.105 20.047 -11.398 1 97.69 188 VAL B C 1
ATOM 3369 O O . VAL B 1 188 ? -2.148 20.766 -11.094 1 97.69 188 VAL B O 1
ATOM 3372 N N . ARG B 1 189 ? -4.305 20.469 -11.406 1 97.25 189 ARG B N 1
ATOM 3373 C CA . ARG B 1 189 ? -4.648 21.844 -11.031 1 97.25 189 ARG B CA 1
ATOM 3374 C C . ARG B 1 189 ? -4.188 22.141 -9.609 1 97.25 189 ARG B C 1
ATOM 3376 O O . ARG B 1 189 ? -3.584 23.188 -9.359 1 97.25 189 ARG B O 1
ATOM 3383 N N . LEU B 1 190 ? -4.52 21.266 -8.719 1 97.94 190 LEU B N 1
ATOM 3384 C CA . LEU B 1 190 ? -4.156 21.469 -7.316 1 97.94 190 LEU B CA 1
ATOM 3385 C C . LEU B 1 190 ? -2.643 21.453 -7.137 1 97.94 190 LEU B C 1
ATOM 3387 O O . LEU B 1 190 ? -2.104 22.219 -6.34 1 97.94 190 LEU B O 1
ATOM 3391 N N . ALA B 1 191 ? -1.977 20.562 -7.852 1 97.5 191 ALA B N 1
ATOM 3392 C CA . ALA B 1 191 ? -0.52 20.484 -7.77 1 97.5 191 ALA B CA 1
ATOM 3393 C C . ALA B 1 191 ? 0.119 21.797 -8.227 1 97.5 191 ALA B C 1
ATOM 3395 O O . ALA B 1 191 ? 1.081 22.266 -7.617 1 97.5 191 ALA B O 1
ATOM 3396 N N . ARG B 1 192 ? -0.349 22.328 -9.273 1 96.5 192 ARG B N 1
ATOM 3397 C CA . ARG B 1 192 ? 0.148 23.609 -9.758 1 96.5 192 ARG B CA 1
ATOM 3398 C C . ARG B 1 192 ? -0.071 24.719 -8.727 1 96.5 192 ARG B C 1
ATOM 3400 O O . ARG B 1 192 ? 0.821 25.531 -8.477 1 96.5 192 ARG B O 1
ATOM 3407 N N . LYS B 1 193 ? -1.248 24.75 -8.172 1 96.06 193 LYS B N 1
ATOM 3408 C CA . LYS B 1 193 ? -1.551 25.75 -7.152 1 96.06 193 LYS B CA 1
ATOM 3409 C C . LYS B 1 193 ? -0.614 25.609 -5.953 1 96.06 193 LYS B C 1
ATOM 3411 O O . LYS B 1 193 ? -0.08 26.594 -5.457 1 96.06 193 LYS B O 1
ATOM 3416 N N . LEU B 1 194 ? -0.475 24.391 -5.5 1 97.69 194 LEU B N 1
ATOM 3417 C CA . LEU B 1 194 ? 0.425 24.156 -4.375 1 97.69 194 LEU B CA 1
ATOM 3418 C C . LEU B 1 194 ? 1.841 24.609 -4.711 1 97.69 194 LEU B C 1
ATOM 3420 O O . LEU B 1 194 ? 2.516 25.219 -3.873 1 97.69 194 LEU B O 1
ATOM 3424 N N . HIS B 1 195 ? 2.268 24.297 -5.906 1 95.75 195 HIS B N 1
ATOM 3425 C CA . HIS B 1 195 ? 3.592 24.719 -6.344 1 95.75 195 HIS B CA 1
ATOM 3426 C C . HIS B 1 195 ? 3.744 26.234 -6.258 1 95.75 195 HIS B C 1
ATOM 3428 O O . HIS B 1 195 ? 4.77 26.734 -5.789 1 95.75 195 HIS B O 1
ATOM 3434 N N . ARG B 1 196 ? 2.816 26.969 -6.652 1 94.38 196 ARG B N 1
ATOM 3435 C CA . ARG B 1 196 ? 2.832 28.422 -6.586 1 94.38 196 ARG B CA 1
ATOM 3436 C C . ARG B 1 196 ? 2.875 28.906 -5.141 1 94.38 196 ARG B C 1
ATOM 3438 O O . ARG B 1 196 ? 3.57 29.875 -4.824 1 94.38 196 ARG B O 1
ATOM 3445 N N . ILE B 1 197 ? 2.102 28.25 -4.395 1 96 197 ILE B N 1
ATOM 3446 C CA . ILE B 1 197 ? 2.041 28.625 -2.986 1 96 197 ILE B CA 1
ATOM 3447 C C . ILE B 1 197 ? 3.414 28.438 -2.344 1 96 197 ILE B C 1
ATOM 3449 O O . ILE B 1 197 ? 3.869 29.297 -1.583 1 96 197 ILE B O 1
ATOM 3453 N N . LEU B 1 198 ? 4.07 27.375 -2.658 1 95.62 198 LEU B N 1
ATOM 3454 C CA . LEU B 1 198 ? 5.289 26.984 -1.951 1 95.62 198 LEU B CA 1
ATOM 3455 C C . LEU B 1 198 ? 6.508 27.672 -2.564 1 95.62 198 LEU B C 1
ATOM 3457 O O . LEU B 1 198 ? 7.609 27.594 -2.014 1 95.62 198 LEU B O 1
ATOM 3461 N N . GLN B 1 199 ? 6.48 28.172 -3.779 1 86.5 199 GLN B N 1
ATOM 3462 C CA . GLN B 1 199 ? 7.586 28.906 -4.387 1 86.5 199 GLN B CA 1
ATOM 3463 C C . GLN B 1 199 ? 7.883 30.188 -3.623 1 86.5 199 GLN B C 1
ATOM 3465 O O . GLN B 1 199 ? 6.965 30.859 -3.139 1 86.5 199 GLN B O 1
ATOM 3470 N N . PRO B 1 200 ? 9.211 30.266 -3.238 1 64.56 200 PRO B N 1
ATOM 3471 C CA . PRO B 1 200 ? 9.594 31.484 -2.549 1 64.56 200 PRO B CA 1
ATOM 3472 C C . PRO B 1 200 ? 9.172 32.75 -3.303 1 64.56 200 PRO B C 1
ATOM 3474 O O . PRO B 1 200 ? 9.102 32.75 -4.535 1 64.56 200 PRO B O 1
ATOM 3477 N N . PHE B 1 201 ? 8.383 33.594 -2.801 1 52.34 201 PHE B N 1
ATOM 3478 C CA . PHE B 1 201 ? 8.18 34.906 -3.404 1 52.34 201 PHE B CA 1
ATOM 3479 C C . PHE B 1 201 ? 9.492 35.469 -3.941 1 52.34 201 PHE B C 1
ATOM 3481 O O . PHE B 1 201 ? 10.531 35.344 -3.301 1 52.34 201 PHE B O 1
ATOM 3488 N N . GLU B 1 202 ? 9.734 35.656 -5.188 1 46.16 202 GLU B N 1
ATOM 3489 C CA . GLU B 1 202 ? 10.859 36.438 -5.703 1 46.16 202 GLU B CA 1
ATOM 3490 C C . GLU B 1 202 ? 11.289 37.5 -4.707 1 46.16 202 GLU B C 1
ATOM 3492 O O . GLU B 1 202 ? 12.477 37.812 -4.594 1 46.16 202 GLU B O 1
ATOM 3497 N N . THR B 1 203 ? 10.461 38.25 -4.062 1 41.91 203 THR B N 1
ATOM 3498 C CA . THR B 1 203 ? 10.828 39.375 -3.188 1 41.91 203 THR B CA 1
ATOM 3499 C C . THR B 1 203 ? 11.453 38.844 -1.893 1 41.91 203 THR B C 1
ATOM 3501 O O . THR B 1 203 ? 12.148 39.594 -1.195 1 41.91 203 THR B O 1
ATOM 3504 N N . GLU B 1 204 ? 11.266 37.719 -1.487 1 42.06 204 GLU B N 1
ATOM 3505 C CA . GLU B 1 204 ? 11.812 37.25 -0.225 1 42.06 204 GLU B CA 1
ATOM 3506 C C . GLU B 1 204 ? 13.258 36.781 -0.394 1 42.06 204 GLU B C 1
ATOM 3508 O O . GLU B 1 204 ? 14.086 36.969 0.5 1 42.06 204 GLU B O 1
ATOM 3513 N N . ASP B 1 205 ? 13.688 36.156 -1.375 1 41.19 205 ASP B N 1
ATOM 3514 C CA . ASP B 1 205 ? 15.109 36.094 -1.682 1 41.19 205 ASP B CA 1
ATOM 3515 C C . ASP B 1 205 ? 15.711 37.5 -1.821 1 41.19 205 ASP B C 1
ATOM 3517 O O . ASP B 1 205 ? 16.844 37.75 -1.405 1 41.19 205 ASP B O 1
ATOM 3521 N N . LEU B 1 206 ? 14.984 38.375 -2.32 1 41.56 206 LEU B N 1
ATOM 3522 C CA . LEU B 1 206 ? 15.453 39.75 -2.395 1 41.56 206 LEU B CA 1
ATOM 3523 C C . LEU B 1 206 ? 15.484 40.375 -1.011 1 41.56 206 LEU B C 1
ATOM 3525 O O . LEU B 1 206 ? 16.422 41.125 -0.685 1 41.56 206 LEU B O 1
ATOM 3529 N N . ARG B 1 207 ? 14.648 40.094 -0.153 1 39.41 207 ARG B N 1
ATOM 3530 C CA . ARG B 1 207 ? 14.711 40.656 1.186 1 39.41 207 ARG B CA 1
ATOM 3531 C C . ARG B 1 207 ? 15.797 40 2.02 1 39.41 207 ARG B C 1
ATOM 3533 O O . ARG B 1 207 ? 16.547 40.656 2.729 1 39.41 207 ARG B O 1
ATOM 3540 N N . ASP B 1 208 ? 15.875 38.688 1.903 1 42.25 208 ASP B N 1
ATOM 3541 C CA . ASP B 1 208 ? 16.953 38.062 2.646 1 42.25 208 ASP B CA 1
ATOM 3542 C C . ASP B 1 208 ? 18.312 38.312 2 1 42.25 208 ASP B C 1
ATOM 3544 O O . ASP B 1 208 ? 19.328 38.406 2.693 1 42.25 208 ASP B O 1
ATOM 3548 N N . ALA B 1 209 ? 18.312 38.344 0.688 1 41.34 209 ALA B N 1
ATOM 3549 C CA . ALA B 1 209 ? 19.5 38.844 0.004 1 41.34 209 ALA B CA 1
ATOM 3550 C C . ALA B 1 209 ? 19.797 40.281 0.408 1 41.34 209 ALA B C 1
ATOM 3552 O O . ALA B 1 209 ? 20.953 40.625 0.653 1 41.34 209 ALA B O 1
ATOM 3553 N N . PHE B 1 210 ? 18.734 40.969 0.597 1 41.16 210 PHE B N 1
ATOM 3554 C CA . PHE B 1 210 ? 18.906 42.344 1.05 1 41.16 210 PHE B CA 1
ATOM 3555 C C . PHE B 1 210 ? 19.297 42.406 2.523 1 41.16 210 PHE B C 1
ATOM 3557 O O . PHE B 1 210 ? 20.109 43.219 2.934 1 41.16 210 PHE B O 1
ATOM 3564 N N . LYS B 1 211 ? 18.766 41.562 3.391 1 46.06 211 LYS B N 1
ATOM 3565 C CA . LYS B 1 211 ? 19.203 41.5 4.781 1 46.06 211 LYS B CA 1
ATOM 3566 C C . LYS B 1 211 ? 20.656 41 4.875 1 46.06 211 LYS B C 1
ATOM 3568 O O . LYS B 1 211 ? 21.438 41.531 5.656 1 46.06 211 LYS B O 1
ATOM 3573 N N . LEU B 1 212 ? 20.844 40.031 4.074 1 39.88 212 LEU B N 1
ATOM 3574 C CA . LEU B 1 212 ? 22.219 39.562 4.004 1 39.88 212 LEU B CA 1
ATOM 3575 C C . LEU B 1 212 ? 23.109 40.625 3.379 1 39.88 212 LEU B C 1
ATOM 3577 O O . LEU B 1 212 ? 24.297 40.719 3.697 1 39.88 212 LEU B O 1
ATOM 3581 N N . LEU B 1 213 ? 22.344 41.219 2.428 1 42.84 213 LEU B N 1
ATOM 3582 C CA . LEU B 1 213 ? 23.125 42.312 1.831 1 42.84 213 LEU B CA 1
ATOM 3583 C C . LEU B 1 213 ? 23.109 43.531 2.715 1 42.84 213 LEU B C 1
ATOM 3585 O O . LEU B 1 213 ? 23.75 44.531 2.398 1 42.84 213 LEU B O 1
ATOM 3589 N N . GLY B 1 214 ? 22.812 43.438 3.932 1 41.28 214 GLY B N 1
AT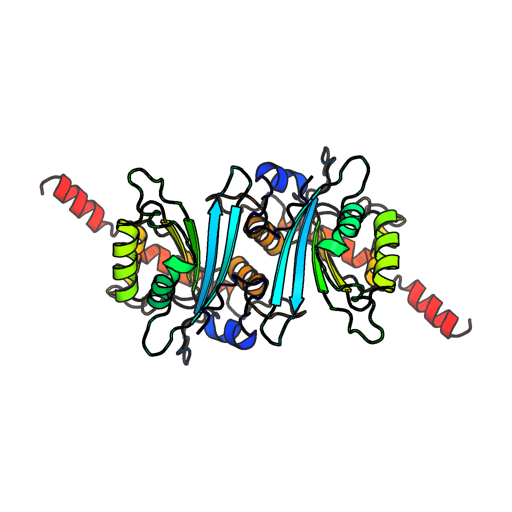OM 3590 C CA . GLY B 1 214 ? 22.906 44.562 4.855 1 41.28 214 GLY B CA 1
ATOM 3591 C C . GLY B 1 214 ? 22.016 45.719 4.473 1 41.28 214 GLY B C 1
ATOM 3592 O O . GLY B 1 214 ? 22.234 46.844 4.93 1 41.28 214 GLY B O 1
ATOM 3593 N N . LEU B 1 215 ? 21.062 45.5 3.533 1 35.25 215 LEU B N 1
ATOM 3594 C CA . LEU B 1 215 ? 20.328 46.688 3.115 1 35.25 215 LEU B CA 1
ATOM 3595 C C . LEU B 1 215 ? 18.953 46.75 3.781 1 35.25 215 LEU B C 1
ATOM 3597 O O . LEU B 1 215 ? 18.375 45.719 4.121 1 35.25 215 LEU B O 1
#

InterPro domains:
  IPR002125 Cytidine and deoxycytidylate deaminase domain [PS51747] (31-147)
  IPR013158 Activation-induced cytidine deaminase AID [PF08210] (18-196)
  IPR016192 APOBEC/CMP deaminase, zinc-binding [PS00903] (64-111)
  IPR016193 Cytidine deaminase-like [SSF53927] (54-180)
  IPR050610 APOBEC Cytidine Deaminase [PTHR13857] (13-199)

Radius of gyration: 24.48 Å; Cα contacts (8 Å, |Δi|>4): 703; chains: 2; bounding box: 48×82×59 Å

Organism: NCBI:txid1841481

pLDDT: mean 85.81, std 18.68, range [14.8, 98.81]

Nearest PDB structures (foldseek):
  5jj4-assembly2_A  TM=9.342E-01  e=1.909E-23  Escherichia coli O157:H7
  4iou-assembly1_A  TM=8.978E-01  e=5.269E-22  Homo sapiens
  3iqs-assembly1_A  TM=8.897E-01  e=5.341E-21  Homo sapiens
  7uu3-assembly1_A  TM=8.384E-01  e=1.012E-19  Macaca mulatta
  7uu5-assembly1_B  TM=8.439E-01  e=1.403E-18  Macaca mulatta

Solvent-accessible surface area (backbone atoms only — not comparable to full-atom values): 23478 Å² total; per-residue (Å²): 131,78,63,58,63,46,78,62,70,48,39,60,34,42,52,54,68,59,48,54,64,49,41,54,49,56,92,79,68,75,89,59,88,61,44,43,38,35,37,40,39,35,30,73,77,49,99,48,26,27,29,73,47,61,42,68,50,53,44,50,96,91,39,51,40,73,59,53,49,59,71,43,39,62,79,76,37,71,42,51,86,33,85,78,50,86,88,50,76,54,42,51,40,41,36,41,38,44,21,28,44,35,63,45,31,68,56,21,48,52,49,22,58,54,40,66,72,30,86,49,52,46,50,34,40,30,18,38,35,73,41,71,53,84,50,91,83,27,61,23,43,54,15,53,39,45,26,41,73,50,63,35,48,75,42,58,39,46,70,57,52,52,44,44,45,44,73,71,43,32,55,42,86,91,55,77,85,74,85,59,91,58,50,66,60,36,29,53,53,50,36,53,51,49,49,60,58,62,46,75,55,75,62,51,58,47,45,51,49,25,54,71,59,70,96,132,76,67,49,59,50,79,62,70,47,37,60,35,41,53,53,68,59,48,54,66,47,41,54,50,56,91,79,68,76,88,60,87,61,44,42,37,34,38,39,40,34,31,74,77,49,97,46,27,27,28,71,48,58,42,66,49,53,44,48,95,89,40,52,40,72,60,51,47,59,71,45,39,61,78,75,36,70,41,52,85,32,84,77,50,86,87,50,76,54,42,52,39,41,36,40,38,45,21,28,44,37,64,44,31,69,55,21,48,52,48,24,56,54,40,66,73,31,86,50,52,44,50,35,39,30,18,39,34,73,42,67,53,83,52,92,83,28,59,23,42,53,14,53,40,45,25,42,73,48,65,35,48,76,42,58,41,46,69,58,50,53,45,43,45,44,72,70,44,31,55,44,87,90,58,78,84,73,86,59,92,58,49,65,61,37,29,54,54,50,37,52,51,50,48,59,56,61,46,75,56,74,64,50,58,47,45,50,48,25,51,72,59,70,96

Secondary structure (DSSP, 8-state):
-----TTSS-EEPBPHHHHHHHH---SS-TT----EEEEEEEEEEETTEEEEEEEEEE-BTTB-HHHHHHHHHHHHSTTTT--S-TT-----EEEEEEESS---HHHHHHHHHHHHT-TTEEEEEEESS-TT--STT-HHHHHHHHHHHTT-EEEE--HHHHHHHHHHHB--TTPPP-PPTTHHHHHHHHHHHHHHHHS--HHHHHHHHHHHTT-/-----TTSS-EEPBPHHHHHHHH---SS-TT----EEEEEEEEEEETTEEEEEEEEEE-BTTB-HHHHHHHHHHHHSTTTT--S-TT--PPPEEEEEEESS---HHHHHHHHHHHHT-TTEEEEEEESS-TT--STT-HHHHHHHHHHHTT-EEEE--HHHHHHHHHHHB--TTPPP-PPTTHHHHHHHHHHHHHHHHS--HHHHHHHHHHHTT-